Protein AF-F2UIR0-F1 (afdb_monomer)

Nearest PDB structures (foldseek):
  8fit-assembly2_C  TM=3.525E-01  e=4.752E-02  synthetic construct
  8e2f-assembly1_A  TM=3.591E-01  e=2.790E-01  Homo sapiens
  5cwq-assembly1_A  TM=3.006E-01  e=3.544E-01  synthetic construct
  7p3y-assembly1_A  TM=3.194E-01  e=2.908E+00  Saccharomyces cerevisiae

InterPro domains:
  IPR024079 Metallopeptidase, catalytic domain superfamily [G3DSA:3.40.390.10] (365-453)

Structure (mmCIF, N/CA/C/O backbone):
data_AF-F2UIR0-F1
#
_entry.id   AF-F2UIR0-F1
#
loop_
_atom_site.group_PDB
_atom_site.id
_atom_site.type_symbol
_atom_site.label_atom_id
_atom_site.label_alt_id
_atom_site.label_comp_id
_atom_site.label_asym_id
_atom_site.label_entity_id
_a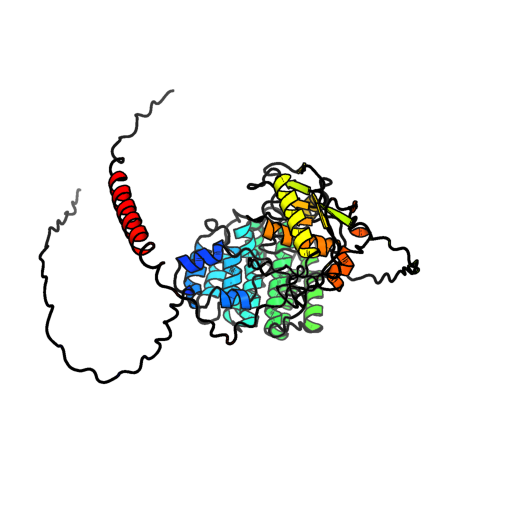tom_site.label_seq_id
_atom_site.pdbx_PDB_ins_code
_atom_site.Cartn_x
_atom_site.Cartn_y
_atom_site.Cartn_z
_atom_site.occupancy
_atom_site.B_iso_or_equiv
_atom_site.auth_seq_id
_atom_site.auth_comp_id
_atom_site.auth_asym_id
_atom_site.auth_atom_id
_atom_site.pdbx_PDB_model_num
ATOM 1 N N . MET A 1 1 ? 1.025 -60.217 -31.462 1.00 40.41 1 MET A N 1
ATOM 2 C CA . MET A 1 1 ? 2.441 -60.102 -31.056 1.00 40.41 1 MET A CA 1
ATOM 3 C C . MET A 1 1 ? 2.462 -59.497 -29.666 1.00 40.41 1 MET A C 1
ATOM 5 O O . MET A 1 1 ? 2.240 -58.307 -29.518 1.00 40.41 1 MET A O 1
ATOM 9 N N . GLN A 1 2 ? 2.565 -60.365 -28.662 1.00 40.00 2 GLN A N 1
ATOM 10 C CA . GLN A 1 2 ? 2.654 -60.032 -27.242 1.00 40.00 2 GLN A CA 1
ATOM 11 C C . GLN A 1 2 ? 4.124 -60.125 -26.837 1.00 40.00 2 GLN A C 1
ATOM 13 O O . GLN A 1 2 ? 4.772 -61.123 -27.147 1.00 40.00 2 GLN A O 1
ATOM 18 N N . THR A 1 3 ? 4.634 -59.128 -26.123 1.00 42.75 3 THR A N 1
ATOM 19 C CA . THR A 1 3 ? 5.913 -59.221 -25.414 1.00 42.75 3 THR A CA 1
ATOM 20 C C . THR A 1 3 ? 5.687 -58.817 -23.965 1.00 42.75 3 THR A C 1
ATOM 22 O O . THR A 1 3 ? 5.374 -57.667 -23.670 1.00 42.75 3 THR A O 1
ATOM 25 N N . HIS A 1 4 ? 5.795 -59.813 -23.087 1.00 41.50 4 HIS A N 1
ATOM 26 C CA . HIS A 1 4 ? 5.768 -59.695 -21.635 1.00 41.50 4 HIS A CA 1
ATOM 27 C C . HIS A 1 4 ? 7.059 -59.044 -21.114 1.00 41.50 4 HIS A C 1
ATOM 29 O O . HIS A 1 4 ? 8.145 -59.374 -21.586 1.00 41.50 4 HIS A O 1
ATOM 35 N N . ALA A 1 5 ? 6.939 -58.194 -20.092 1.00 40.25 5 ALA A N 1
ATOM 36 C CA . ALA A 1 5 ? 8.043 -57.765 -19.234 1.00 40.25 5 ALA A CA 1
ATOM 37 C C . ALA A 1 5 ? 7.912 -58.447 -17.853 1.00 40.25 5 ALA A C 1
ATOM 39 O O . ALA A 1 5 ? 6.785 -58.580 -17.363 1.00 40.25 5 ALA A O 1
ATOM 40 N N . PRO A 1 6 ? 9.011 -58.911 -17.225 1.00 53.66 6 PRO A N 1
ATOM 41 C CA . PRO A 1 6 ? 8.950 -59.661 -15.978 1.00 53.66 6 PRO A CA 1
ATOM 42 C C . PRO A 1 6 ? 8.985 -58.765 -14.733 1.00 53.66 6 PRO A C 1
ATOM 44 O O . PRO A 1 6 ? 9.739 -57.799 -14.636 1.00 53.66 6 PRO A O 1
ATOM 47 N N . VAL A 1 7 ? 8.182 -59.175 -13.754 1.00 37.16 7 VAL A N 1
ATOM 48 C CA . VAL A 1 7 ? 8.148 -58.708 -12.366 1.00 37.16 7 VAL A CA 1
ATOM 49 C C . VAL A 1 7 ? 9.387 -59.234 -11.634 1.00 37.16 7 VAL A C 1
ATOM 51 O O . VAL A 1 7 ? 9.598 -60.445 -11.587 1.00 37.16 7 VAL A O 1
ATOM 54 N N . MET A 1 8 ? 10.190 -58.347 -11.038 1.00 38.66 8 MET A N 1
ATOM 55 C CA . MET A 1 8 ? 11.247 -58.730 -10.096 1.00 38.66 8 MET A CA 1
ATOM 56 C C . MET A 1 8 ? 10.805 -58.476 -8.655 1.00 38.66 8 MET A C 1
ATOM 58 O O . MET A 1 8 ? 10.621 -57.346 -8.211 1.00 38.66 8 MET A O 1
ATOM 62 N N . THR A 1 9 ? 10.666 -59.581 -7.934 1.00 36.34 9 THR A N 1
ATOM 63 C CA . THR A 1 9 ? 10.473 -59.705 -6.493 1.00 36.34 9 THR A CA 1
ATOM 64 C C . THR A 1 9 ? 11.793 -59.418 -5.768 1.00 36.34 9 THR A C 1
ATOM 66 O O . THR A 1 9 ? 12.821 -60.000 -6.114 1.00 36.34 9 THR A O 1
ATOM 69 N N . ARG A 1 10 ? 11.785 -58.588 -4.719 1.00 37.78 10 ARG A N 1
ATOM 70 C CA . ARG A 1 10 ? 12.848 -58.586 -3.701 1.00 37.78 10 ARG A CA 1
ATOM 71 C C . ARG A 1 10 ? 12.237 -58.674 -2.312 1.00 37.78 10 ARG A C 1
ATOM 73 O O . ARG A 1 10 ? 11.520 -57.783 -1.872 1.00 37.78 10 ARG A O 1
ATOM 80 N N . ALA A 1 11 ? 12.540 -59.790 -1.661 1.00 32.75 11 ALA A N 1
ATOM 81 C CA . ALA A 1 11 ? 12.274 -60.063 -0.265 1.00 32.75 11 ALA A CA 1
ATOM 82 C C . ALA A 1 11 ? 13.503 -59.699 0.588 1.00 32.75 11 ALA A C 1
ATOM 84 O O . ALA A 1 11 ? 14.634 -59.938 0.172 1.00 32.75 11 ALA A O 1
ATOM 85 N N . LEU A 1 12 ? 13.207 -59.142 1.766 1.00 33.06 12 LEU A N 1
ATOM 86 C CA . LEU A 1 12 ? 13.813 -59.363 3.086 1.00 33.06 12 LEU A CA 1
ATOM 87 C C . LEU A 1 12 ? 15.349 -59.458 3.225 1.00 33.06 12 LEU A C 1
ATOM 89 O O . LEU A 1 12 ? 15.946 -60.432 2.791 1.00 33.06 12 LEU A O 1
ATOM 93 N N . PHE A 1 13 ? 15.933 -58.570 4.042 1.00 33.44 13 PHE A N 1
ATOM 94 C CA . PHE A 1 13 ? 16.889 -58.965 5.090 1.00 33.44 13 PHE A CA 1
ATOM 95 C C . PHE A 1 13 ? 16.785 -58.011 6.290 1.00 33.44 13 PHE A C 1
ATOM 97 O O . PHE A 1 13 ? 16.965 -56.803 6.168 1.00 33.44 13 PHE A O 1
ATOM 104 N N . LEU A 1 14 ? 16.476 -58.597 7.446 1.00 31.83 14 LEU A N 1
ATOM 105 C CA . LEU A 1 14 ? 16.396 -57.999 8.773 1.00 31.83 14 LEU A CA 1
ATOM 106 C C . LEU A 1 14 ? 17.384 -58.774 9.656 1.00 31.83 14 LEU A C 1
ATOM 108 O O . LEU A 1 14 ? 17.166 -59.965 9.855 1.00 31.83 14 LEU A O 1
ATOM 112 N N . THR A 1 15 ? 18.426 -58.129 10.198 1.00 31.75 15 THR A N 1
ATOM 113 C CA . THR A 1 15 ? 19.146 -58.638 11.388 1.00 31.75 15 THR A CA 1
ATOM 114 C C . THR A 1 15 ? 19.955 -57.545 12.104 1.00 31.75 15 THR A C 1
ATOM 116 O O . THR A 1 15 ? 20.990 -57.102 11.624 1.00 31.75 15 THR A O 1
ATOM 119 N N . VAL A 1 16 ? 19.403 -57.109 13.241 1.00 33.59 16 VAL A N 1
ATOM 120 C CA . VAL A 1 16 ? 19.977 -56.851 14.583 1.00 33.59 16 VAL A CA 1
ATOM 121 C C . VAL A 1 16 ? 21.509 -56.768 14.755 1.00 33.59 16 VAL A C 1
ATOM 123 O O . VAL A 1 16 ? 22.204 -57.746 14.503 1.00 33.59 16 VAL A O 1
ATOM 126 N N . ALA A 1 17 ? 21.983 -55.698 15.417 1.00 29.31 17 ALA A N 1
ATOM 127 C CA . ALA A 1 17 ? 23.006 -55.787 16.474 1.00 29.31 17 ALA A CA 1
ATOM 128 C C . ALA A 1 17 ? 22.950 -54.581 17.440 1.00 29.31 17 ALA A C 1
ATOM 130 O O . ALA A 1 17 ? 23.140 -53.431 17.053 1.00 29.31 17 ALA A O 1
ATOM 131 N N . VAL A 1 18 ? 22.687 -54.894 18.710 1.00 30.48 18 VAL A N 1
ATOM 132 C CA . VAL A 1 18 ? 22.751 -54.045 19.910 1.00 30.48 18 VAL A CA 1
ATOM 133 C C . VAL A 1 18 ? 24.119 -54.249 20.581 1.00 30.48 18 VAL A C 1
ATOM 135 O O . VAL A 1 18 ? 24.658 -55.350 20.513 1.00 30.48 18 VAL A O 1
ATOM 138 N N . ALA A 1 19 ? 24.581 -53.220 21.307 1.00 29.72 19 ALA A N 1
ATOM 139 C CA . ALA A 1 19 ? 25.642 -53.197 22.331 1.00 29.72 19 ALA A CA 1
ATOM 140 C C . ALA A 1 19 ? 27.065 -52.809 21.890 1.00 29.72 19 ALA A C 1
ATOM 142 O O . ALA A 1 19 ? 27.788 -53.632 21.351 1.00 29.72 19 ALA A O 1
ATOM 143 N N . VAL A 1 20 ? 27.501 -51.604 22.295 1.00 28.98 20 VAL A N 1
ATOM 144 C CA . VAL A 1 20 ? 28.678 -51.405 23.170 1.00 28.98 20 VAL A CA 1
ATOM 145 C C . VAL A 1 20 ? 28.429 -50.158 24.032 1.00 28.98 20 VAL A C 1
ATOM 147 O O . VAL A 1 20 ? 28.465 -49.031 23.546 1.00 28.98 20 VAL A O 1
ATOM 150 N N . LEU A 1 21 ? 28.185 -50.373 25.326 1.00 28.70 21 LEU A N 1
ATOM 151 C CA . LEU A 1 21 ? 28.316 -49.374 26.386 1.00 28.70 21 LEU A CA 1
ATOM 152 C C . LEU A 1 21 ? 29.406 -49.883 27.342 1.00 28.70 21 LEU A C 1
ATOM 154 O O . LEU A 1 21 ? 29.452 -51.079 27.617 1.00 28.70 21 LEU A O 1
ATOM 158 N N . ALA A 1 22 ? 30.205 -48.953 27.872 1.00 30.27 22 ALA A N 1
ATOM 159 C CA . ALA A 1 22 ? 31.263 -49.105 28.882 1.00 30.27 22 ALA A CA 1
ATOM 160 C C . ALA A 1 22 ? 32.680 -49.445 28.376 1.00 30.27 22 ALA A C 1
ATOM 162 O O . ALA A 1 22 ? 33.045 -50.605 28.234 1.00 30.27 22 ALA A O 1
ATOM 163 N N . ALA A 1 23 ? 33.514 -48.407 28.226 1.00 31.09 23 ALA A N 1
ATOM 164 C CA . ALA A 1 23 ? 34.767 -48.256 28.984 1.00 31.09 23 ALA A CA 1
ATOM 165 C C . ALA A 1 23 ? 35.565 -47.027 28.503 1.00 31.09 23 ALA A C 1
ATOM 167 O O . ALA A 1 23 ? 36.277 -47.114 27.513 1.00 31.09 23 ALA A O 1
ATOM 168 N N . SER A 1 24 ? 35.492 -45.912 29.240 1.00 33.72 24 SER A N 1
ATOM 169 C CA . SER A 1 24 ? 36.667 -45.081 29.571 1.00 33.72 24 SER A CA 1
ATOM 170 C C . SER A 1 24 ? 36.253 -43.887 30.441 1.00 33.72 24 SER A C 1
ATOM 172 O O . SER A 1 24 ? 36.043 -42.774 29.961 1.00 33.72 24 SER A O 1
ATOM 174 N N . LEU A 1 25 ? 36.157 -44.132 31.749 1.00 38.75 25 LEU A N 1
ATOM 175 C CA . LEU A 1 25 ? 36.380 -43.105 32.764 1.00 38.75 25 LEU A CA 1
ATOM 176 C C . LEU A 1 25 ? 37.877 -42.769 32.753 1.00 38.75 25 LEU A C 1
ATOM 178 O O . LEU A 1 25 ? 38.702 -43.585 33.155 1.00 38.75 25 LEU A O 1
ATOM 182 N N . GLY A 1 26 ? 38.216 -41.574 32.277 1.00 35.09 26 GLY A N 1
ATOM 183 C CA . GLY A 1 26 ? 39.572 -41.037 32.286 1.00 35.09 26 GLY A CA 1
ATOM 184 C C . GLY A 1 26 ? 39.539 -39.521 32.447 1.00 35.09 26 GLY A C 1
ATOM 185 O O . GLY A 1 26 ? 39.192 -38.809 31.513 1.00 35.09 26 GLY A O 1
ATOM 186 N N . LEU A 1 27 ? 39.850 -39.066 33.665 1.00 44.53 27 LEU A N 1
ATOM 187 C CA . LEU A 1 27 ? 40.251 -37.714 34.080 1.00 44.53 27 LEU A CA 1
ATOM 188 C C . LEU A 1 27 ? 40.188 -36.598 33.011 1.00 44.53 27 LEU A C 1
ATOM 190 O O . LEU A 1 27 ? 41.108 -36.454 32.207 1.00 44.53 27 LEU A O 1
ATOM 194 N N . ARG A 1 28 ? 39.198 -35.698 33.109 1.00 36.06 28 ARG A N 1
ATOM 195 C CA . ARG A 1 28 ? 39.294 -34.345 32.531 1.00 36.06 28 ARG A CA 1
ATOM 196 C C . ARG A 1 28 ? 39.561 -33.315 33.627 1.00 36.06 28 ARG A C 1
ATOM 198 O O . ARG A 1 28 ? 38.705 -33.030 34.458 1.00 36.06 28 ARG A O 1
ATOM 205 N N . LYS A 1 29 ? 40.781 -32.769 33.604 1.00 41.44 29 LYS A N 1
ATOM 206 C CA . LYS A 1 29 ? 41.140 -31.482 34.216 1.00 41.44 29 LYS A CA 1
ATOM 207 C C . LYS A 1 29 ? 40.338 -30.362 33.544 1.00 41.44 29 LYS A C 1
ATOM 209 O O . LYS A 1 29 ? 40.006 -30.472 32.368 1.00 41.44 29 LYS A O 1
ATOM 214 N N . GLY A 1 30 ? 40.052 -29.319 34.322 1.00 48.28 30 GLY A N 1
ATOM 215 C CA . GLY A 1 30 ? 39.100 -28.249 34.029 1.00 48.28 30 GLY A CA 1
ATOM 216 C C . GLY A 1 30 ? 39.130 -27.720 32.598 1.00 48.28 30 GLY A C 1
ATOM 217 O O . GLY A 1 30 ? 40.101 -27.110 32.160 1.00 48.28 30 GLY A O 1
ATOM 218 N N . THR A 1 31 ? 38.018 -27.920 31.904 1.00 39.47 31 THR A N 1
ATOM 219 C CA . THR A 1 31 ? 37.625 -27.146 30.732 1.00 39.47 31 THR A CA 1
ATOM 220 C C . THR A 1 31 ? 36.737 -26.018 31.226 1.00 39.47 31 THR A C 1
ATOM 222 O O . THR A 1 31 ? 35.683 -26.281 31.807 1.00 39.47 31 THR A O 1
ATOM 225 N N . GLY A 1 32 ? 37.180 -24.776 31.023 1.00 38.25 32 GLY A N 1
ATOM 226 C CA . GLY A 1 32 ? 36.314 -23.615 31.159 1.00 38.25 32 GLY A CA 1
ATOM 227 C C . GLY A 1 32 ? 35.038 -23.846 30.357 1.00 38.25 32 GLY A C 1
ATOM 228 O O . GLY A 1 32 ? 35.085 -24.371 29.243 1.00 38.25 32 GLY A O 1
ATOM 229 N N . VAL A 1 33 ? 33.904 -23.505 30.958 1.00 39.00 33 VAL A N 1
ATOM 230 C CA . VAL A 1 33 ? 32.625 -23.434 30.261 1.00 39.00 33 VAL A CA 1
ATOM 231 C C . VAL A 1 33 ? 32.768 -22.302 29.250 1.00 39.00 33 VAL A C 1
ATOM 233 O O . VAL A 1 33 ? 32.559 -21.136 29.568 1.00 39.00 33 VAL A O 1
ATOM 236 N N . ALA A 1 34 ? 33.207 -22.637 28.039 1.00 45.00 34 ALA A N 1
ATOM 237 C CA . ALA A 1 34 ? 32.894 -21.819 26.890 1.00 45.00 34 ALA A CA 1
ATOM 238 C C . ALA A 1 34 ? 31.368 -21.829 26.817 1.00 45.00 34 ALA A C 1
ATOM 240 O O . ALA A 1 34 ? 30.766 -22.885 26.610 1.00 45.00 34 ALA A O 1
ATOM 241 N N . LEU A 1 35 ? 30.753 -20.676 27.074 1.00 41.19 35 LEU A N 1
ATOM 242 C CA . LEU A 1 35 ? 29.407 -20.397 26.605 1.00 41.19 35 LEU A CA 1
ATOM 243 C C . LEU A 1 35 ? 29.441 -20.694 25.107 1.00 41.19 35 LEU A C 1
ATOM 245 O O . LEU A 1 35 ? 30.010 -19.928 24.332 1.00 41.19 35 LEU A O 1
ATOM 249 N N . ALA A 1 36 ? 28.937 -21.864 24.719 1.00 46.53 36 ALA A N 1
ATOM 250 C CA . ALA A 1 36 ? 28.610 -22.123 23.338 1.00 46.53 36 ALA A CA 1
ATOM 251 C C . ALA A 1 36 ? 27.550 -21.077 23.012 1.00 46.53 36 ALA A C 1
ATOM 253 O O . ALA A 1 36 ? 26.406 -21.212 23.443 1.00 46.53 36 ALA A O 1
ATOM 254 N N . ALA A 1 37 ? 27.963 -19.990 22.354 1.00 49.47 37 ALA A N 1
ATOM 255 C CA . ALA A 1 37 ? 27.045 -19.156 21.606 1.00 49.47 37 ALA A CA 1
ATOM 256 C C . ALA A 1 37 ? 26.224 -20.150 20.792 1.00 49.47 37 ALA A C 1
ATOM 258 O O . ALA A 1 37 ? 26.795 -20.882 19.975 1.00 49.47 37 ALA A O 1
ATOM 259 N N . GLY A 1 38 ? 24.946 -20.307 21.152 1.00 47.38 38 GLY A N 1
ATOM 260 C CA . GLY A 1 38 ? 24.061 -21.200 20.429 1.00 47.38 38 GLY A CA 1
ATOM 261 C C . GLY A 1 38 ? 24.223 -20.831 18.968 1.00 47.38 38 GLY A C 1
ATOM 262 O O . GLY A 1 38 ? 24.147 -19.647 18.642 1.00 47.38 38 GLY A O 1
ATOM 263 N N . GLN A 1 39 ? 24.572 -21.803 18.122 1.00 53.59 39 GLN A N 1
ATOM 264 C CA . GLN A 1 39 ? 24.434 -21.594 16.692 1.00 53.59 39 GLN A CA 1
ATOM 265 C C . GLN A 1 39 ? 22.979 -21.197 16.511 1.00 53.59 39 GLN A C 1
ATOM 267 O O . GLN A 1 39 ? 22.087 -22.024 16.705 1.00 53.59 39 GLN A O 1
ATOM 272 N N . ASP A 1 40 ? 22.762 -19.912 16.262 1.00 67.06 40 ASP A N 1
ATOM 273 C CA . ASP A 1 40 ? 21.485 -19.401 15.824 1.00 67.06 40 ASP A CA 1
ATOM 274 C C . ASP A 1 40 ? 21.285 -20.089 14.481 1.00 67.06 40 ASP A C 1
ATOM 276 O O . ASP A 1 40 ? 21.897 -19.724 13.474 1.00 67.06 40 ASP A O 1
ATOM 280 N N . ASN A 1 41 ? 20.592 -21.229 14.517 1.00 82.81 41 ASN A N 1
ATOM 281 C CA . ASN A 1 41 ? 20.246 -21.962 13.319 1.00 82.81 41 ASN A CA 1
ATOM 282 C C . ASN A 1 41 ? 19.509 -20.953 12.462 1.00 82.81 41 ASN A C 1
ATOM 284 O O . ASN A 1 41 ? 18.484 -20.424 12.892 1.00 82.81 41 ASN A O 1
ATOM 288 N N . ASP A 1 42 ? 20.086 -20.645 11.308 1.00 91.94 42 ASP A N 1
ATOM 289 C CA . ASP A 1 42 ? 19.544 -19.666 10.393 1.00 91.94 42 ASP A CA 1
ATOM 290 C C . ASP A 1 42 ? 18.123 -20.084 10.005 1.00 91.94 42 ASP A C 1
ATOM 292 O O . ASP A 1 42 ? 17.924 -20.924 9.125 1.00 91.94 42 ASP A O 1
ATOM 296 N N . ARG A 1 43 ? 17.131 -19.518 10.699 1.00 93.81 43 ARG A N 1
ATOM 297 C CA . ARG A 1 43 ? 15.722 -19.881 10.540 1.00 93.81 43 ARG A CA 1
ATOM 298 C C . ARG A 1 43 ? 15.231 -19.593 9.130 1.00 93.81 43 ARG A C 1
ATOM 300 O O . ARG A 1 43 ? 14.327 -20.266 8.665 1.00 93.81 43 ARG A O 1
ATOM 307 N N . SER A 1 44 ? 15.868 -18.660 8.420 1.00 95.31 44 SER A N 1
ATOM 308 C CA . SER A 1 44 ? 15.517 -18.340 7.033 1.00 95.31 44 SER A CA 1
ATOM 309 C C . SER A 1 44 ? 15.812 -19.498 6.076 1.00 95.31 44 SER A C 1
ATOM 311 O O . SER A 1 44 ? 15.246 -19.536 4.992 1.00 95.31 44 SER A O 1
ATOM 313 N N . SER A 1 45 ? 16.646 -20.466 6.473 1.00 95.12 45 SER A N 1
ATOM 314 C CA . SER A 1 45 ? 16.887 -21.687 5.696 1.00 95.12 45 SER A CA 1
ATOM 315 C C . SER A 1 45 ? 15.782 -22.743 5.840 1.00 95.12 45 SER A C 1
ATOM 317 O O . SER A 1 45 ? 15.802 -23.733 5.105 1.00 95.12 45 SER A O 1
ATOM 319 N N . ASP A 1 46 ? 14.815 -22.542 6.742 1.00 96.06 46 ASP A N 1
ATOM 320 C CA . ASP A 1 46 ? 13.654 -23.413 6.935 1.00 96.06 46 ASP A CA 1
ATOM 321 C C . ASP A 1 46 ? 12.465 -22.931 6.075 1.00 96.06 46 ASP A C 1
ATOM 323 O O . ASP A 1 46 ? 11.969 -21.819 6.291 1.00 96.06 46 ASP A O 1
ATOM 327 N N . PRO A 1 47 ? 11.975 -23.738 5.112 1.00 96.50 47 PRO A N 1
ATOM 328 C CA . PRO A 1 47 ? 10.850 -23.353 4.261 1.00 96.50 47 PRO A CA 1
ATOM 329 C C . PRO A 1 47 ? 9.560 -23.087 5.048 1.00 96.50 47 PRO A C 1
ATOM 331 O O . PRO A 1 47 ? 8.789 -22.209 4.658 1.00 96.50 47 PRO A O 1
ATOM 334 N N . GLU A 1 48 ? 9.316 -23.797 6.159 1.00 95.75 48 GLU A N 1
ATOM 335 C CA . GLU A 1 48 ? 8.108 -23.587 6.968 1.00 95.75 48 GLU A CA 1
ATOM 336 C C . GLU A 1 48 ? 8.141 -22.218 7.653 1.00 95.75 48 GLU A C 1
ATOM 338 O O . GLU A 1 48 ? 7.128 -21.519 7.691 1.00 95.75 48 GLU A O 1
ATOM 343 N N . TYR A 1 49 ? 9.318 -21.794 8.123 1.00 95.56 49 TYR A N 1
ATOM 344 C CA . TYR A 1 49 ? 9.510 -20.468 8.706 1.00 95.56 49 TYR A CA 1
ATOM 345 C C . TYR A 1 49 ? 9.325 -19.354 7.670 1.00 95.56 49 TYR A C 1
ATOM 347 O O . TYR A 1 49 ? 8.613 -18.390 7.941 1.00 95.56 49 TYR A O 1
ATOM 355 N N . VAL A 1 50 ? 9.910 -19.480 6.472 1.00 95.94 50 VAL A N 1
ATOM 356 C CA . VAL A 1 50 ? 9.739 -18.471 5.408 1.00 95.94 50 VAL A CA 1
ATOM 357 C C . VAL A 1 50 ? 8.268 -18.342 5.010 1.00 95.94 50 VAL A C 1
ATOM 359 O O . VAL A 1 50 ? 7.759 -17.226 4.902 1.00 95.94 50 VAL A O 1
ATOM 362 N N . LEU A 1 51 ? 7.564 -19.466 4.847 1.00 94.38 51 LEU A N 1
ATOM 363 C CA . LEU A 1 51 ? 6.138 -19.471 4.528 1.00 94.38 51 LEU A CA 1
ATOM 364 C C . LEU A 1 51 ? 5.295 -18.836 5.645 1.00 94.38 51 LEU A C 1
ATOM 366 O O . LEU A 1 51 ? 4.384 -18.058 5.360 1.00 94.38 51 LEU A O 1
ATOM 370 N N . ASP A 1 52 ? 5.603 -19.128 6.911 1.00 89.44 52 ASP A N 1
ATOM 371 C CA . ASP A 1 52 ? 4.944 -18.512 8.067 1.00 89.44 52 ASP A CA 1
ATOM 372 C C . ASP A 1 52 ? 5.163 -16.993 8.105 1.00 89.44 52 ASP A C 1
ATOM 374 O O . ASP A 1 52 ? 4.203 -16.238 8.267 1.00 89.44 52 ASP A O 1
ATOM 378 N N . VAL A 1 53 ? 6.393 -16.529 7.857 1.00 88.62 53 VAL A N 1
ATOM 379 C CA . VAL A 1 53 ? 6.694 -15.096 7.730 1.00 88.62 53 VAL A CA 1
ATOM 380 C C . VAL A 1 53 ? 5.859 -14.478 6.611 1.00 88.62 53 VAL A C 1
ATOM 382 O O . VAL A 1 53 ? 5.222 -13.454 6.848 1.00 88.62 53 VAL A O 1
ATOM 385 N N . MET A 1 54 ? 5.798 -15.086 5.422 1.00 91.00 54 MET A N 1
ATOM 386 C CA . MET A 1 54 ? 5.017 -14.544 4.300 1.00 91.00 54 MET A CA 1
ATOM 387 C C . MET A 1 54 ? 3.508 -14.499 4.573 1.00 91.00 54 MET A C 1
ATOM 389 O O . MET A 1 54 ? 2.853 -13.562 4.124 1.00 91.00 54 MET A O 1
ATOM 393 N N . ASN A 1 55 ? 2.966 -15.459 5.331 1.00 84.38 55 ASN A N 1
ATOM 394 C CA . ASN A 1 55 ? 1.552 -15.486 5.723 1.00 84.38 55 ASN A CA 1
ATOM 395 C C . ASN A 1 55 ? 1.196 -14.465 6.813 1.00 84.38 55 ASN A C 1
ATOM 397 O O . ASN A 1 55 ? 0.059 -14.009 6.887 1.00 84.38 55 ASN A O 1
ATOM 401 N N . ARG A 1 56 ? 2.141 -14.130 7.698 1.00 77.75 56 ARG A N 1
ATOM 402 C CA . ARG A 1 56 ? 1.900 -13.198 8.818 1.00 77.75 56 ARG A CA 1
ATOM 403 C C . ARG A 1 56 ? 2.227 -11.752 8.487 1.00 77.75 56 ARG A C 1
ATOM 405 O O . ARG A 1 56 ? 1.740 -10.837 9.146 1.00 77.75 56 ARG A O 1
ATOM 412 N N . THR A 1 57 ? 3.082 -11.558 7.497 1.00 72.88 57 THR A N 1
ATOM 413 C CA . THR A 1 57 ? 3.528 -10.248 7.044 1.00 72.88 57 THR A CA 1
ATOM 414 C C . THR A 1 57 ? 2.395 -9.607 6.246 1.00 72.88 57 THR A C 1
ATOM 416 O O . THR A 1 57 ? 2.191 -9.936 5.090 1.00 72.88 57 THR A O 1
ATOM 419 N N . TYR A 1 58 ? 1.630 -8.704 6.853 1.00 61.47 58 TYR A N 1
ATOM 420 C CA . TYR A 1 58 ? 0.587 -7.931 6.169 1.00 61.47 58 TYR A CA 1
ATOM 421 C C . TYR A 1 58 ? 0.868 -6.459 6.470 1.00 61.47 58 TYR A C 1
ATOM 423 O O . TYR A 1 58 ? 0.474 -5.964 7.525 1.00 61.47 58 TYR A O 1
ATOM 431 N N . PHE A 1 59 ? 1.660 -5.796 5.619 1.00 53.44 59 PHE A N 1
ATOM 432 C CA . PHE A 1 59 ? 2.223 -4.482 5.950 1.00 53.44 59 PHE A CA 1
ATOM 433 C C . PHE A 1 59 ? 2.072 -3.458 4.837 1.00 53.44 59 PHE A C 1
ATOM 435 O O . PHE A 1 59 ? 2.554 -3.673 3.725 1.00 53.44 59 PHE A O 1
ATOM 442 N N . TYR A 1 60 ? 1.532 -2.298 5.207 1.00 42.03 60 TYR A N 1
ATOM 443 C CA . TYR A 1 60 ? 1.724 -1.052 4.480 1.00 42.03 60 TYR A CA 1
ATOM 444 C C . TYR A 1 60 ? 3.224 -0.717 4.496 1.00 42.03 60 TYR A C 1
ATOM 446 O O . TYR A 1 60 ? 3.772 -0.339 5.531 1.00 42.03 60 TYR A O 1
ATOM 454 N N . GLY A 1 61 ? 3.905 -0.951 3.373 1.00 58.50 61 GLY A N 1
ATOM 455 C CA . GLY A 1 61 ? 5.349 -0.749 3.250 1.00 58.50 61 GLY A CA 1
ATOM 456 C C . GLY A 1 61 ? 6.174 -1.839 3.944 1.00 58.50 61 GLY A C 1
ATOM 457 O O . GLY A 1 61 ? 6.498 -1.761 5.127 1.00 58.50 61 GLY A O 1
ATOM 458 N N . VAL A 1 62 ? 6.593 -2.857 3.188 1.00 69.06 62 VAL A N 1
ATOM 459 C CA . VAL A 1 62 ? 7.707 -3.719 3.609 1.00 69.06 62 VAL A CA 1
ATOM 460 C C . VAL A 1 62 ? 8.966 -2.852 3.603 1.00 69.06 62 VAL A C 1
ATOM 462 O O . VAL A 1 62 ? 9.320 -2.317 2.560 1.00 69.06 62 VAL A O 1
ATOM 465 N N . THR A 1 63 ? 9.641 -2.706 4.744 1.00 75.38 63 THR A N 1
ATOM 466 C CA . THR A 1 63 ? 10.869 -1.900 4.852 1.00 75.38 63 THR A CA 1
ATOM 467 C C . THR A 1 63 ? 12.115 -2.776 4.945 1.00 75.38 63 THR A C 1
ATOM 469 O O . THR A 1 63 ? 12.062 -3.933 5.369 1.00 75.38 63 THR A O 1
ATOM 472 N N . ARG A 1 64 ? 13.281 -2.212 4.610 1.00 81.69 64 ARG A N 1
ATOM 473 C CA . ARG A 1 64 ? 14.563 -2.927 4.708 1.00 81.69 64 ARG A CA 1
ATOM 474 C C . ARG A 1 64 ? 14.852 -3.463 6.121 1.00 81.69 64 ARG A C 1
ATOM 476 O O . ARG A 1 64 ? 15.140 -4.656 6.217 1.00 81.69 64 ARG A O 1
ATOM 483 N N . PRO A 1 65 ? 14.744 -2.670 7.211 1.00 75.56 65 PRO A N 1
ATOM 484 C CA . PRO A 1 65 ? 15.027 -3.176 8.557 1.00 75.56 65 PRO A CA 1
ATOM 485 C C . PRO A 1 65 ? 14.067 -4.285 8.990 1.00 75.56 65 PRO A C 1
ATOM 487 O O . PRO A 1 65 ? 14.424 -5.145 9.792 1.00 75.56 65 PRO A O 1
ATOM 490 N N . MET A 1 66 ? 12.835 -4.269 8.479 1.00 76.00 66 MET A N 1
ATOM 491 C CA . MET A 1 66 ? 11.869 -5.329 8.736 1.00 76.00 66 MET A CA 1
ATOM 492 C C . MET A 1 66 ? 12.273 -6.618 8.023 1.00 76.00 66 MET A C 1
ATOM 494 O O . MET A 1 66 ? 12.344 -7.665 8.665 1.00 76.00 66 MET A O 1
ATOM 498 N N . VAL A 1 67 ? 12.591 -6.541 6.727 1.00 87.06 67 VAL A N 1
ATOM 499 C CA . VAL A 1 67 ? 13.051 -7.705 5.962 1.00 87.06 67 VAL A CA 1
ATOM 500 C C . VAL A 1 67 ? 14.293 -8.304 6.604 1.00 87.06 67 VAL A C 1
ATOM 502 O O . VAL A 1 67 ? 14.283 -9.495 6.875 1.00 87.06 67 VAL A O 1
ATOM 505 N N . GLU A 1 68 ? 15.302 -7.492 6.934 1.00 85.94 68 GLU A N 1
ATOM 506 C CA . GLU A 1 68 ? 16.560 -7.951 7.548 1.00 85.94 68 GLU A CA 1
ATOM 507 C C . GLU A 1 68 ? 16.372 -8.574 8.946 1.00 85.94 68 GLU A C 1
ATOM 509 O O . GLU A 1 68 ? 17.207 -9.365 9.384 1.00 85.94 68 GLU A O 1
ATOM 514 N N . ARG A 1 69 ? 15.273 -8.253 9.644 1.00 85.69 69 ARG A N 1
ATOM 515 C CA . ARG A 1 69 ? 14.904 -8.862 10.934 1.00 85.69 69 ARG A CA 1
ATOM 516 C C . ARG A 1 69 ? 14.190 -10.197 10.764 1.00 85.69 69 ARG A C 1
ATOM 518 O O . ARG A 1 69 ? 14.384 -11.104 11.568 1.00 85.69 69 ARG A O 1
ATOM 525 N N . LEU A 1 70 ? 13.315 -10.286 9.767 1.00 88.69 70 LEU A N 1
ATOM 526 C CA . LEU A 1 70 ? 12.457 -11.448 9.558 1.00 88.69 70 LEU A CA 1
ATOM 527 C C . LEU A 1 70 ? 13.178 -12.546 8.782 1.00 88.69 70 LEU A C 1
ATOM 529 O O . LEU A 1 70 ? 13.069 -13.715 9.149 1.00 88.69 70 LEU A O 1
ATOM 533 N N . LEU A 1 71 ? 13.900 -12.165 7.728 1.00 94.88 71 LEU A N 1
ATOM 534 C CA . LEU A 1 71 ? 14.545 -13.059 6.778 1.00 94.88 71 LEU A CA 1
ATOM 535 C C . LEU A 1 71 ? 15.951 -12.576 6.411 1.00 94.88 71 LEU A C 1
ATOM 537 O O . LEU A 1 71 ? 16.285 -11.395 6.448 1.00 94.88 71 LEU A O 1
ATOM 541 N N . ASN A 1 72 ? 16.788 -13.510 5.977 1.00 95.06 72 ASN A N 1
ATOM 542 C CA . ASN A 1 72 ? 18.053 -13.203 5.322 1.00 95.06 72 ASN A CA 1
ATOM 543 C C . ASN A 1 72 ? 18.150 -13.925 3.966 1.00 95.06 72 ASN A C 1
ATOM 545 O O . ASN A 1 72 ? 17.206 -14.565 3.499 1.00 95.06 72 ASN A O 1
ATOM 549 N N . ARG A 1 73 ? 19.306 -13.808 3.304 1.00 95.94 73 ARG A N 1
ATOM 550 C CA . ARG A 1 73 ? 19.509 -14.326 1.943 1.00 95.94 73 ARG A CA 1
ATOM 551 C C . ARG A 1 73 ? 19.374 -15.848 1.815 1.00 95.94 73 ARG A C 1
ATOM 553 O O . ARG A 1 73 ? 19.143 -16.313 0.703 1.00 95.94 73 ARG A O 1
ATOM 560 N N . SER A 1 74 ? 19.488 -16.626 2.895 1.00 96.69 74 SER A N 1
ATOM 561 C CA . SER A 1 74 ? 19.265 -18.078 2.833 1.00 96.69 74 SER A CA 1
ATOM 562 C C . SER A 1 74 ? 17.800 -18.453 2.587 1.00 96.69 74 SER A C 1
ATOM 564 O O . SER A 1 74 ? 17.544 -19.563 2.131 1.00 96.69 74 SER A O 1
ATOM 566 N N . GLY A 1 75 ? 16.860 -17.520 2.798 1.00 96.88 75 GLY A N 1
ATOM 567 C CA . GLY A 1 75 ? 15.441 -17.697 2.483 1.00 96.88 75 GLY A CA 1
ATOM 568 C C . GLY A 1 75 ? 15.071 -17.462 1.018 1.00 96.88 75 GLY A C 1
ATOM 569 O O . GLY A 1 75 ? 13.943 -17.754 0.637 1.00 96.88 75 GLY A O 1
ATOM 570 N N . ILE A 1 76 ? 15.987 -16.967 0.173 1.00 98.06 76 ILE A N 1
ATOM 571 C CA . ILE A 1 76 ? 15.700 -16.671 -1.245 1.00 98.06 76 ILE A CA 1
ATOM 572 C C . ILE A 1 76 ? 15.188 -17.898 -2.021 1.00 98.06 76 ILE A C 1
ATOM 574 O O . ILE A 1 76 ? 14.192 -17.736 -2.721 1.00 98.06 76 ILE A O 1
ATOM 578 N N . PRO A 1 77 ? 15.781 -19.108 -1.912 1.00 98.31 77 PRO A N 1
ATOM 579 C CA . PRO A 1 77 ? 15.247 -20.288 -2.597 1.00 98.31 77 PRO A CA 1
ATOM 580 C C . PRO A 1 77 ? 13.785 -20.568 -2.228 1.00 98.31 77 PRO A C 1
ATOM 582 O O . PRO A 1 77 ? 12.969 -20.808 -3.107 1.00 98.31 77 PRO A O 1
ATOM 585 N N . HIS A 1 78 ? 13.436 -20.423 -0.948 1.00 98.06 78 HIS A N 1
ATOM 586 C CA . HIS A 1 78 ? 12.074 -20.649 -0.459 1.00 98.06 78 HIS A CA 1
ATOM 587 C C . HIS A 1 78 ? 11.107 -19.544 -0.895 1.00 98.06 78 HIS A C 1
ATOM 589 O O . HIS A 1 78 ? 9.951 -19.819 -1.190 1.00 98.06 78 HIS A O 1
ATOM 595 N N . LEU A 1 79 ? 11.568 -18.291 -0.988 1.00 97.62 79 LEU A N 1
ATOM 596 C CA . LEU A 1 79 ? 10.781 -17.208 -1.589 1.00 97.62 79 LEU A CA 1
ATOM 597 C C . LEU A 1 79 ? 10.505 -17.480 -3.075 1.00 97.62 79 LEU A C 1
ATOM 599 O O . LEU A 1 79 ? 9.401 -17.218 -3.536 1.00 97.62 79 LEU A O 1
ATOM 603 N N . ILE A 1 80 ? 11.466 -18.031 -3.821 1.00 97.94 80 ILE A N 1
ATOM 604 C CA . ILE A 1 80 ? 11.251 -18.434 -5.219 1.00 97.94 80 ILE A CA 1
ATOM 605 C C . ILE A 1 80 ? 10.216 -19.565 -5.292 1.00 97.94 80 ILE A C 1
ATOM 607 O O . ILE A 1 80 ? 9.259 -19.444 -6.053 1.00 97.94 80 ILE A O 1
ATOM 611 N N . ASP A 1 81 ? 10.328 -20.586 -4.436 1.00 97.12 81 ASP A N 1
ATOM 612 C CA . ASP A 1 81 ? 9.341 -21.672 -4.365 1.00 97.12 81 ASP A CA 1
ATOM 613 C C . ASP A 1 81 ? 7.922 -21.143 -4.069 1.00 97.12 81 ASP A C 1
ATOM 615 O O . ASP A 1 81 ? 6.951 -21.620 -4.653 1.00 97.12 81 ASP A O 1
ATOM 619 N N . ILE A 1 82 ? 7.786 -20.134 -3.193 1.00 95.88 82 ILE A N 1
ATOM 620 C CA . ILE A 1 82 ? 6.505 -19.467 -2.890 1.00 95.88 82 ILE A CA 1
ATOM 621 C C . ILE A 1 82 ? 5.987 -18.658 -4.089 1.00 95.88 82 ILE A C 1
ATOM 623 O O . ILE A 1 82 ? 4.786 -18.666 -4.367 1.00 95.88 82 ILE A O 1
ATOM 627 N N . LEU A 1 83 ? 6.868 -17.973 -4.822 1.00 95.75 83 LEU A N 1
ATOM 628 C CA . LEU A 1 83 ? 6.495 -17.226 -6.026 1.00 95.75 83 LEU A CA 1
ATOM 629 C C . LEU A 1 83 ? 5.945 -18.167 -7.115 1.00 95.75 83 LEU A C 1
ATOM 631 O O . LEU A 1 83 ? 4.933 -17.857 -7.751 1.00 95.75 83 LEU A O 1
ATOM 635 N N . ASP A 1 84 ? 6.549 -19.348 -7.254 1.00 95.50 84 ASP A N 1
ATOM 636 C CA . ASP A 1 84 ? 6.146 -20.396 -8.200 1.00 95.50 84 ASP A CA 1
ATOM 637 C C . ASP A 1 84 ? 4.811 -21.073 -7.839 1.00 95.50 84 ASP A C 1
ATOM 639 O O . ASP A 1 84 ? 4.202 -21.733 -8.686 1.00 95.50 84 ASP A O 1
ATOM 643 N N . MET A 1 85 ? 4.287 -20.872 -6.620 1.00 94.00 85 MET A N 1
ATOM 644 C CA . MET A 1 85 ? 2.950 -21.359 -6.239 1.00 94.00 85 MET A CA 1
ATOM 645 C C . MET A 1 85 ? 1.816 -20.668 -7.015 1.00 94.00 85 MET A C 1
ATOM 647 O O . MET A 1 85 ? 0.687 -21.170 -7.023 1.00 94.00 85 MET A O 1
ATOM 651 N N . GLY A 1 86 ? 2.086 -19.532 -7.669 1.00 89.00 86 GLY A N 1
ATOM 652 C CA . GLY A 1 86 ? 1.081 -18.770 -8.416 1.00 89.00 86 GLY A CA 1
ATOM 653 C C . GLY A 1 86 ? -0.124 -18.376 -7.548 1.00 89.00 86 GLY A C 1
ATOM 654 O O . GLY A 1 86 ? -0.010 -18.099 -6.353 1.00 89.00 86 GLY A O 1
ATOM 655 N N . ASP A 1 87 ? -1.319 -18.454 -8.131 1.00 84.38 87 ASP A N 1
ATOM 656 C CA . ASP A 1 87 ? -2.583 -18.180 -7.432 1.00 84.38 87 ASP A CA 1
ATOM 657 C C . ASP A 1 87 ? -2.850 -19.093 -6.212 1.00 84.38 87 ASP A C 1
ATOM 659 O O . ASP A 1 87 ? -3.793 -18.854 -5.459 1.00 84.38 87 ASP A O 1
ATOM 663 N N . GLY A 1 88 ? -2.039 -20.136 -5.989 1.00 88.19 88 GLY A N 1
ATOM 664 C CA . GLY A 1 88 ? -2.108 -20.983 -4.798 1.00 88.19 88 GLY A CA 1
ATOM 665 C C . GLY A 1 88 ? -1.648 -20.296 -3.508 1.00 88.19 88 GLY A C 1
ATOM 666 O O . GLY A 1 88 ? -1.925 -20.816 -2.426 1.00 88.19 88 GLY A O 1
ATOM 667 N N . PHE A 1 89 ? -0.977 -19.142 -3.597 1.00 89.81 89 PHE A N 1
ATOM 668 C CA . PHE A 1 89 ? -0.495 -18.396 -2.439 1.00 89.81 89 PHE A CA 1
ATOM 669 C C . PHE A 1 89 ? -1.087 -16.982 -2.385 1.00 89.81 89 PHE A C 1
ATOM 671 O O . PHE A 1 89 ? -0.855 -16.156 -3.262 1.00 89.81 89 PHE A O 1
ATOM 678 N N . ALA A 1 90 ? -1.838 -16.679 -1.323 1.00 81.69 90 ALA A N 1
ATOM 679 C CA . ALA A 1 90 ? -2.603 -15.434 -1.201 1.00 81.69 90 ALA A CA 1
ATOM 680 C C . ALA A 1 90 ? -1.748 -14.164 -1.021 1.00 81.69 90 ALA A C 1
ATOM 682 O O . ALA A 1 90 ? -2.290 -13.063 -1.098 1.00 81.69 90 ALA A O 1
ATOM 683 N N . HIS A 1 91 ? -0.439 -14.306 -0.795 1.00 84.81 91 HIS A N 1
ATOM 684 C CA . HIS A 1 91 ? 0.475 -13.199 -0.501 1.00 84.81 91 HIS A CA 1
ATOM 685 C C . HIS A 1 91 ? 1.679 -13.159 -1.455 1.00 84.81 91 HIS A C 1
ATOM 687 O O . HIS A 1 91 ? 2.804 -12.868 -1.047 1.00 84.81 91 HIS A O 1
ATOM 693 N N . GLN A 1 92 ? 1.477 -13.501 -2.735 1.00 89.44 92 GLN A N 1
ATOM 694 C CA . GLN A 1 92 ? 2.555 -13.485 -3.739 1.00 89.44 92 GLN A CA 1
ATOM 695 C C . GLN A 1 92 ? 3.255 -12.124 -3.864 1.00 89.44 92 GLN A C 1
ATOM 697 O O . GLN A 1 92 ? 4.434 -12.035 -4.200 1.00 89.44 92 GLN A O 1
ATOM 702 N N . ASP A 1 93 ? 2.512 -11.052 -3.625 1.00 86.94 93 ASP A N 1
ATOM 703 C CA . ASP A 1 93 ? 2.997 -9.681 -3.598 1.00 86.94 93 ASP A CA 1
ATOM 704 C C . ASP A 1 93 ? 4.091 -9.473 -2.548 1.00 86.94 93 ASP A C 1
ATOM 706 O O . ASP A 1 93 ? 5.140 -8.914 -2.873 1.00 86.94 93 ASP A O 1
ATOM 710 N N . ASN A 1 94 ? 3.914 -10.008 -1.336 1.00 88.50 94 ASN A N 1
ATOM 711 C CA . ASN A 1 94 ? 4.960 -9.988 -0.308 1.00 88.50 94 ASN A CA 1
ATOM 712 C C . ASN A 1 94 ? 6.241 -10.651 -0.796 1.00 88.50 94 ASN A C 1
ATOM 714 O O . ASN A 1 94 ? 7.333 -10.118 -0.601 1.00 88.50 94 ASN A O 1
ATOM 718 N N . THR A 1 95 ? 6.107 -11.795 -1.460 1.00 94.12 95 THR A N 1
ATOM 719 C CA . THR A 1 95 ? 7.241 -12.557 -1.974 1.00 94.12 95 THR A CA 1
ATOM 720 C C . THR A 1 95 ? 8.071 -11.730 -2.954 1.00 94.12 95 THR A C 1
ATOM 722 O O . THR A 1 95 ? 9.295 -11.677 -2.826 1.00 94.12 95 THR A O 1
ATOM 725 N N . VAL A 1 96 ? 7.421 -11.012 -3.878 1.00 95.19 96 VAL A N 1
ATOM 726 C CA . VAL A 1 96 ? 8.100 -10.117 -4.833 1.00 95.19 96 VAL A CA 1
ATOM 727 C C . VAL A 1 96 ? 8.858 -9.001 -4.113 1.00 95.19 96 VAL A C 1
ATOM 729 O O . VAL A 1 96 ? 10.017 -8.732 -4.440 1.00 95.19 96 VAL A O 1
ATOM 732 N N . VAL A 1 97 ? 8.252 -8.374 -3.103 1.00 91.50 97 VAL A N 1
ATOM 733 C CA . VAL A 1 97 ? 8.894 -7.270 -2.373 1.00 91.50 97 VAL A CA 1
ATOM 734 C C . VAL A 1 97 ? 10.072 -7.760 -1.525 1.00 91.50 97 VAL A C 1
ATOM 736 O O . VAL A 1 97 ? 11.141 -7.147 -1.546 1.00 91.50 97 VAL A O 1
ATOM 739 N N . PHE A 1 98 ? 9.933 -8.895 -0.835 1.00 94.69 98 PHE A N 1
ATOM 740 C CA . PHE A 1 98 ? 11.030 -9.496 -0.069 1.00 94.69 98 PHE A CA 1
ATOM 741 C C . PHE A 1 98 ? 12.200 -9.903 -0.963 1.00 94.69 98 PHE A C 1
ATOM 743 O O . PHE A 1 98 ? 13.355 -9.647 -0.607 1.00 94.69 98 PHE A O 1
ATOM 750 N N . LEU A 1 99 ? 11.921 -10.465 -2.145 1.00 97.00 99 LEU A N 1
ATOM 751 C CA . LEU A 1 99 ? 12.953 -10.700 -3.152 1.00 97.00 99 LEU A CA 1
ATOM 752 C C . LEU A 1 99 ? 13.661 -9.388 -3.510 1.00 97.00 99 LEU A C 1
ATOM 754 O O . LEU A 1 99 ? 14.889 -9.364 -3.508 1.00 97.00 99 LEU A O 1
ATOM 758 N N . GLY A 1 100 ? 12.918 -8.295 -3.714 1.00 95.56 100 GLY A N 1
ATOM 759 C CA . GLY A 1 100 ? 13.462 -6.954 -3.965 1.00 95.56 100 GLY A CA 1
ATOM 760 C C . GLY A 1 100 ? 14.508 -6.483 -2.945 1.00 95.56 100 GLY A C 1
ATOM 761 O O . GLY A 1 100 ? 15.538 -5.926 -3.324 1.00 95.56 100 GLY A O 1
ATOM 762 N N . TYR A 1 101 ? 14.286 -6.747 -1.655 1.00 94.25 101 TYR A N 1
ATOM 763 C CA . TYR A 1 101 ? 15.212 -6.368 -0.577 1.00 94.25 101 TYR A CA 1
ATOM 764 C C . TYR A 1 101 ? 16.407 -7.326 -0.398 1.00 94.25 101 TYR A C 1
ATOM 766 O O . TYR A 1 101 ? 17.495 -6.905 0.027 1.00 94.25 101 TYR A O 1
ATOM 774 N N . LEU A 1 102 ? 16.221 -8.620 -0.677 1.00 95.88 102 LEU A N 1
ATOM 775 C CA . LEU A 1 102 ? 17.200 -9.670 -0.363 1.00 95.88 102 LEU A CA 1
ATOM 776 C C . LEU A 1 102 ? 18.098 -10.065 -1.545 1.00 95.88 102 LEU A C 1
ATOM 778 O O . LEU A 1 102 ? 19.271 -10.388 -1.330 1.00 95.88 102 LEU A O 1
ATOM 782 N N . SER A 1 103 ? 17.561 -10.066 -2.765 1.00 97.12 103 SER A N 1
ATOM 783 C CA . SER A 1 103 ? 18.207 -10.636 -3.953 1.00 97.12 103 SER A CA 1
ATOM 784 C C . SER A 1 103 ? 19.252 -9.709 -4.576 1.00 97.12 103 SER A C 1
ATOM 786 O O . SER A 1 103 ? 19.156 -8.483 -4.508 1.00 97.12 103 SER A O 1
ATOM 788 N N . ASN A 1 104 ? 20.277 -10.301 -5.192 1.00 95.38 104 ASN A N 1
ATOM 789 C CA . ASN A 1 104 ? 21.264 -9.603 -6.011 1.00 95.38 104 ASN A CA 1
ATOM 790 C C . ASN A 1 104 ? 21.799 -10.493 -7.151 1.00 95.38 104 ASN A C 1
ATOM 792 O O . ASN A 1 104 ? 21.294 -11.581 -7.412 1.00 95.38 104 ASN A O 1
ATOM 796 N N . ASP A 1 105 ? 22.861 -10.049 -7.827 1.00 96.94 105 ASP A N 1
ATOM 797 C CA . ASP A 1 105 ? 23.418 -10.750 -8.994 1.00 96.94 105 ASP A CA 1
ATOM 798 C C . ASP A 1 105 ? 23.990 -12.150 -8.700 1.00 96.94 105 ASP A C 1
ATOM 800 O O . ASP A 1 105 ? 24.190 -12.930 -9.636 1.00 96.94 105 ASP A O 1
ATOM 804 N N . SER A 1 106 ? 24.272 -12.479 -7.434 1.00 96.62 106 SER A N 1
ATOM 805 C CA . SER A 1 106 ? 24.849 -13.768 -7.036 1.00 96.62 106 SER A CA 1
ATOM 806 C C . SER A 1 106 ? 23.809 -14.855 -6.757 1.00 96.62 106 SER A C 1
ATOM 808 O O . SER A 1 106 ? 24.198 -15.969 -6.413 1.00 96.62 106 SER A O 1
ATOM 810 N N . ASP A 1 107 ? 22.519 -14.538 -6.833 1.00 96.56 107 ASP A N 1
ATOM 811 C CA . ASP A 1 107 ? 21.425 -15.485 -6.630 1.00 96.56 107 ASP A CA 1
ATOM 812 C C . ASP A 1 107 ? 20.445 -15.479 -7.819 1.00 96.56 107 ASP A C 1
ATOM 814 O O . ASP A 1 107 ? 20.681 -14.843 -8.854 1.00 96.56 107 ASP A O 1
ATOM 818 N N . SER A 1 108 ? 19.387 -16.282 -7.699 1.00 97.75 108 SER A N 1
ATOM 819 C CA . SER A 1 108 ? 18.402 -16.524 -8.756 1.00 97.75 108 SER A CA 1
ATOM 820 C C . SER A 1 108 ? 17.182 -15.603 -8.680 1.00 97.75 108 SER A C 1
ATOM 822 O O . SER A 1 108 ? 16.284 -15.759 -9.498 1.00 97.75 108 SER A O 1
ATOM 824 N N . GLY A 1 109 ? 17.110 -14.651 -7.740 1.00 97.88 109 GLY A N 1
ATOM 825 C CA . GLY A 1 109 ? 15.881 -13.877 -7.524 1.00 97.88 109 GLY A CA 1
ATOM 826 C C . GLY A 1 109 ? 15.486 -12.996 -8.714 1.00 97.88 109 GLY A C 1
ATOM 827 O O . GLY A 1 109 ? 14.316 -12.976 -9.085 1.00 97.88 109 GLY A O 1
ATOM 828 N N . VAL A 1 110 ? 16.440 -12.339 -9.389 1.00 98.25 110 VAL A N 1
ATOM 829 C CA . VAL A 1 110 ? 16.137 -11.574 -10.620 1.00 98.25 110 VAL A CA 1
ATOM 830 C C . VAL A 1 110 ? 15.628 -12.483 -11.742 1.00 98.25 110 VAL A C 1
ATOM 832 O O . VAL A 1 110 ? 14.704 -12.111 -12.466 1.00 98.25 110 VAL A O 1
ATOM 835 N N . ASP A 1 111 ? 16.233 -13.662 -11.889 1.00 98.31 111 ASP A N 1
ATOM 836 C CA . ASP A 1 111 ? 15.856 -14.629 -12.921 1.00 98.31 111 ASP A CA 1
ATOM 837 C C . ASP A 1 111 ? 14.452 -15.197 -12.623 1.00 98.31 111 ASP A C 1
ATOM 839 O O . ASP A 1 111 ? 13.615 -15.248 -13.518 1.00 98.31 111 ASP A O 1
ATOM 843 N N . ALA A 1 112 ? 14.131 -15.458 -11.351 1.00 98.19 112 ALA A N 1
ATOM 844 C CA . ALA A 1 112 ? 12.795 -15.861 -10.912 1.00 98.19 112 ALA A CA 1
ATOM 845 C C . ALA A 1 112 ? 11.727 -14.779 -11.159 1.00 98.19 112 ALA A C 1
ATOM 847 O O . ALA A 1 112 ? 10.654 -15.086 -11.671 1.00 98.19 112 ALA A O 1
ATOM 848 N N . LEU A 1 113 ? 12.006 -13.497 -10.873 1.00 98.06 113 LEU A N 1
ATOM 849 C CA . LEU A 1 113 ? 11.064 -12.408 -11.189 1.00 98.06 113 LEU A CA 1
ATOM 850 C C . LEU A 1 113 ? 10.829 -12.267 -12.701 1.00 98.06 113 LEU A C 1
ATOM 852 O O . LEU A 1 113 ? 9.724 -11.942 -13.137 1.00 98.06 113 LEU A O 1
ATOM 856 N N . ARG A 1 114 ? 11.862 -12.511 -13.513 1.00 98.19 114 ARG A N 1
ATOM 857 C CA . ARG A 1 114 ? 11.765 -12.518 -14.978 1.00 98.19 114 ARG A CA 1
ATOM 858 C C . ARG A 1 114 ? 10.916 -13.684 -15.480 1.00 98.19 114 ARG A C 1
ATOM 860 O O . ARG A 1 114 ? 10.035 -13.473 -16.320 1.00 98.19 114 ARG A O 1
ATOM 867 N N . ASP A 1 115 ? 11.147 -14.883 -14.962 1.00 97.50 115 ASP A N 1
ATOM 868 C CA . ASP A 1 115 ? 10.365 -16.071 -15.305 1.00 97.50 115 ASP A CA 1
ATOM 869 C C . ASP A 1 115 ? 8.902 -15.893 -14.880 1.00 97.50 115 ASP A C 1
ATOM 871 O O . ASP A 1 115 ? 7.999 -16.106 -15.691 1.00 97.50 115 ASP A O 1
ATOM 875 N N . TYR A 1 116 ? 8.656 -15.351 -13.683 1.00 96.62 116 TYR A N 1
ATOM 876 C CA . TYR A 1 116 ? 7.316 -15.005 -13.214 1.00 96.62 116 TYR A CA 1
ATOM 877 C C . TYR A 1 116 ? 6.627 -13.979 -14.123 1.00 96.62 116 TYR A C 1
ATOM 879 O O . TYR A 1 116 ? 5.503 -14.208 -14.560 1.00 96.62 116 TYR A O 1
ATOM 887 N N . TRP A 1 117 ? 7.290 -12.872 -14.483 1.00 96.75 117 TRP A N 1
ATOM 888 C CA . TRP A 1 117 ? 6.722 -11.857 -15.383 1.00 96.75 117 TRP A CA 1
ATOM 889 C C . TRP A 1 117 ? 6.346 -12.434 -16.754 1.00 96.75 117 TRP A C 1
ATOM 891 O O . TRP A 1 117 ? 5.278 -12.151 -17.302 1.00 96.75 117 TRP A O 1
ATOM 901 N N . THR A 1 118 ? 7.241 -13.232 -17.341 1.00 95.94 118 THR A N 1
ATOM 902 C CA . THR A 1 118 ? 7.034 -13.805 -18.679 1.00 95.94 118 THR A CA 1
ATOM 903 C C . THR A 1 118 ? 5.977 -14.909 -18.676 1.00 95.94 118 THR A C 1
ATOM 905 O O . THR A 1 118 ? 5.158 -14.970 -19.600 1.00 95.94 118 THR A O 1
ATOM 908 N N . GLY A 1 119 ? 5.961 -15.731 -17.625 1.00 95.12 119 GLY A N 1
ATOM 909 C CA . GLY A 1 119 ? 4.995 -16.798 -17.381 1.00 95.12 119 GLY A CA 1
ATOM 910 C C . GLY A 1 119 ? 3.652 -16.325 -16.823 1.00 95.12 119 GLY A C 1
ATOM 911 O O . GLY A 1 119 ? 2.703 -17.107 -16.839 1.00 95.12 119 GLY A O 1
ATOM 912 N N . PHE A 1 120 ? 3.544 -15.063 -16.389 1.00 94.94 120 PHE A N 1
ATOM 913 C CA . PHE A 1 120 ? 2.347 -14.515 -15.754 1.00 94.94 120 PHE A CA 1
ATOM 914 C C . PHE A 1 120 ? 1.105 -14.796 -16.603 1.00 94.94 120 PHE A C 1
ATOM 916 O O . PHE A 1 120 ? 1.067 -14.446 -17.788 1.00 94.94 120 PHE A O 1
ATOM 923 N N . SER A 1 121 ? 0.097 -15.452 -16.035 1.00 92.56 121 SER A N 1
ATOM 924 C CA . SER A 1 121 ? -1.207 -15.671 -16.668 1.00 92.56 121 SER A CA 1
ATOM 925 C C . SER A 1 121 ? -2.163 -14.522 -16.347 1.00 92.56 121 SER A C 1
ATOM 927 O O . SER A 1 121 ? -1.792 -13.570 -15.671 1.00 92.56 121 SER A O 1
ATOM 929 N N . THR A 1 122 ? -3.397 -14.557 -16.855 1.00 85.62 122 THR A N 1
ATOM 930 C CA . THR A 1 122 ? -4.433 -13.628 -16.377 1.00 85.62 122 THR A CA 1
ATOM 931 C C . THR A 1 122 ? -4.565 -13.767 -14.863 1.00 85.62 122 THR A C 1
ATOM 933 O O . THR A 1 122 ? -4.702 -14.891 -14.381 1.00 85.62 122 THR A O 1
ATOM 936 N N . ALA A 1 123 ? -4.498 -12.650 -14.138 1.00 77.75 123 ALA A N 1
ATOM 937 C CA . ALA A 1 123 ? -4.564 -12.651 -12.683 1.00 77.75 123 ALA A CA 1
ATOM 938 C C . ALA A 1 123 ? -5.904 -13.244 -12.225 1.00 77.75 123 ALA A C 1
ATOM 940 O O . ALA A 1 123 ? -6.957 -12.663 -12.498 1.00 77.75 123 ALA A O 1
ATOM 941 N N . ALA A 1 124 ? -5.881 -14.398 -11.552 1.00 80.38 124 ALA A N 1
ATOM 942 C CA . ALA A 1 124 ? -7.095 -14.974 -10.975 1.00 80.38 124 ALA A CA 1
ATOM 943 C C . ALA A 1 124 ? -7.409 -14.371 -9.598 1.00 80.38 124 ALA A C 1
ATOM 945 O O . ALA A 1 124 ? -8.544 -14.452 -9.128 1.00 80.38 124 ALA A O 1
ATOM 946 N N . THR A 1 125 ? -6.410 -13.755 -8.959 1.00 78.31 125 THR A N 1
ATOM 947 C CA . THR A 1 125 ? -6.512 -13.167 -7.624 1.00 78.31 125 THR A CA 1
ATOM 948 C C . THR A 1 125 ? -5.967 -11.731 -7.594 1.00 78.31 125 THR A C 1
ATOM 950 O O . THR A 1 125 ? -5.049 -11.401 -8.353 1.00 78.31 125 THR A O 1
ATOM 953 N N . PRO A 1 126 ? -6.467 -10.867 -6.686 1.00 74.75 126 PRO A N 1
ATOM 954 C CA . PRO A 1 126 ? -5.878 -9.545 -6.463 1.00 74.75 126 PRO A CA 1
ATOM 955 C C . PRO A 1 126 ? -4.388 -9.613 -6.092 1.00 74.75 126 PRO A C 1
ATOM 957 O O . PRO A 1 126 ? -3.601 -8.797 -6.558 1.00 74.75 126 PRO A O 1
ATOM 960 N N . ALA A 1 127 ? -3.972 -10.619 -5.316 1.00 75.94 127 ALA A N 1
ATOM 961 C CA . ALA A 1 127 ? -2.574 -10.800 -4.924 1.00 75.94 127 ALA A CA 1
ATOM 962 C C . ALA A 1 127 ? -1.650 -11.083 -6.115 1.00 75.94 127 ALA A C 1
ATOM 964 O O . ALA A 1 127 ? -0.603 -10.450 -6.228 1.00 75.94 127 ALA A O 1
ATOM 965 N N . ALA A 1 128 ? -2.060 -11.956 -7.043 1.00 85.69 128 ALA A N 1
ATOM 966 C CA . ALA A 1 128 ? -1.311 -12.207 -8.274 1.00 85.69 128 ALA A CA 1
ATOM 967 C C . ALA A 1 128 ? -1.252 -10.964 -9.179 1.00 85.69 128 ALA A C 1
ATOM 969 O O . ALA A 1 128 ? -0.231 -10.667 -9.794 1.00 85.69 128 ALA A O 1
ATOM 970 N N . ARG A 1 129 ? -2.332 -10.174 -9.250 1.00 84.94 129 ARG A N 1
ATOM 971 C CA . ARG A 1 129 ? -2.300 -8.886 -9.964 1.00 84.94 129 ARG A CA 1
ATOM 972 C C . ARG A 1 129 ? -1.249 -7.951 -9.354 1.00 84.94 129 ARG A C 1
ATOM 974 O O . ARG A 1 129 ? -0.478 -7.330 -10.087 1.00 84.94 129 ARG A O 1
ATOM 981 N N . ARG A 1 130 ? -1.202 -7.862 -8.023 1.00 83.44 130 ARG A N 1
ATOM 982 C CA . ARG A 1 130 ? -0.265 -6.998 -7.294 1.00 83.44 130 ARG A CA 1
ATOM 983 C C . ARG A 1 130 ? 1.182 -7.440 -7.411 1.00 83.44 130 ARG A C 1
ATOM 985 O O . ARG A 1 130 ? 2.030 -6.593 -7.660 1.00 83.44 130 ARG A O 1
ATOM 992 N N . SER A 1 131 ? 1.482 -8.728 -7.275 1.00 90.81 131 SER A N 1
ATOM 993 C CA . SER A 1 131 ? 2.851 -9.241 -7.413 1.00 90.81 131 SER A CA 1
ATOM 994 C C . SER A 1 131 ? 3.464 -8.844 -8.758 1.00 90.81 131 SER A C 1
ATOM 996 O O . SER A 1 131 ? 4.588 -8.348 -8.792 1.00 90.81 131 SER A O 1
ATOM 998 N N . ALA A 1 132 ? 2.707 -8.946 -9.855 1.00 92.56 132 ALA A N 1
ATOM 999 C CA . ALA A 1 132 ? 3.149 -8.478 -11.166 1.00 92.56 132 ALA A CA 1
ATOM 1000 C C . ALA A 1 132 ? 3.377 -6.956 -11.204 1.00 92.56 132 ALA A C 1
ATOM 1002 O O . ALA A 1 132 ? 4.398 -6.502 -11.724 1.00 92.56 132 ALA A O 1
ATOM 1003 N N . LEU A 1 133 ? 2.468 -6.165 -10.621 1.00 89.69 133 LEU A N 1
ATOM 1004 C CA . LEU A 1 133 ? 2.617 -4.707 -10.521 1.00 89.69 133 LEU A CA 1
ATOM 1005 C C . LEU A 1 133 ? 3.808 -4.275 -9.648 1.00 89.69 133 LEU A C 1
ATOM 1007 O O . LEU A 1 133 ? 4.346 -3.195 -9.870 1.00 89.69 133 LEU A O 1
ATOM 1011 N N . LEU A 1 134 ? 4.246 -5.105 -8.697 1.00 91.12 134 LEU A N 1
ATOM 1012 C CA . LEU A 1 134 ? 5.367 -4.824 -7.793 1.00 91.12 134 LEU A CA 1
ATOM 1013 C C . LEU A 1 134 ? 6.735 -5.223 -8.351 1.00 91.12 134 LEU A C 1
ATOM 1015 O O . LEU A 1 134 ? 7.752 -4.850 -7.766 1.00 91.12 134 LEU A O 1
ATOM 1019 N N . ILE A 1 135 ? 6.806 -5.947 -9.472 1.00 96.12 135 ILE A N 1
ATOM 1020 C CA . ILE A 1 135 ? 8.094 -6.344 -10.060 1.00 96.12 135 ILE A CA 1
ATOM 1021 C C . ILE A 1 135 ? 8.983 -5.130 -10.357 1.00 96.12 135 ILE A C 1
ATOM 1023 O O . ILE A 1 135 ? 10.127 -5.133 -9.904 1.00 96.12 135 ILE A O 1
ATOM 1027 N N . PRO A 1 136 ? 8.513 -4.059 -11.028 1.00 95.62 136 PRO A N 1
ATOM 1028 C CA . PRO A 1 136 ? 9.308 -2.845 -11.195 1.00 95.62 136 PRO A CA 1
ATOM 1029 C C . PRO A 1 136 ? 9.868 -2.261 -9.901 1.00 95.62 136 PRO A C 1
ATOM 1031 O O . PRO A 1 136 ? 11.028 -1.847 -9.870 1.00 95.62 136 PRO A O 1
ATOM 1034 N N . HIS A 1 137 ? 9.068 -2.252 -8.833 1.00 90.50 137 HIS A N 1
ATOM 1035 C CA . HIS A 1 137 ? 9.507 -1.801 -7.519 1.00 90.50 137 HIS A CA 1
ATOM 1036 C C . HIS A 1 137 ? 10.622 -2.690 -6.961 1.00 90.50 137 HIS A C 1
ATOM 1038 O O . HIS A 1 137 ? 11.678 -2.182 -6.588 1.00 90.50 137 HIS A O 1
ATOM 1044 N N . ALA A 1 138 ? 10.435 -4.013 -6.980 1.00 94.62 138 ALA A N 1
ATOM 1045 C CA . ALA A 1 138 ? 11.445 -4.966 -6.532 1.00 94.62 138 ALA A CA 1
ATOM 1046 C C . ALA A 1 138 ? 12.760 -4.824 -7.317 1.00 94.62 138 ALA A C 1
ATOM 1048 O O . ALA A 1 138 ? 13.833 -4.834 -6.718 1.00 94.62 138 ALA A O 1
ATOM 1049 N N . LEU A 1 139 ? 12.696 -4.605 -8.636 1.00 96.75 139 LEU A N 1
ATOM 1050 C CA . LEU A 1 139 ? 13.886 -4.329 -9.448 1.00 96.75 139 LEU A CA 1
ATOM 1051 C C . LEU A 1 139 ? 14.569 -3.025 -9.031 1.00 96.75 139 LEU A C 1
ATOM 1053 O O . LEU A 1 139 ? 15.791 -3.000 -8.905 1.00 96.75 139 LEU A O 1
ATOM 1057 N N . GLY A 1 140 ? 13.801 -1.963 -8.774 1.00 92.88 140 GLY A N 1
ATOM 1058 C CA . GLY A 1 140 ? 14.327 -0.705 -8.245 1.00 92.88 140 GLY A CA 1
ATOM 1059 C C . GLY A 1 140 ? 15.061 -0.886 -6.914 1.00 92.88 140 GLY A C 1
ATOM 1060 O O . GLY A 1 140 ? 16.171 -0.380 -6.761 1.00 92.88 140 GLY A O 1
ATOM 1061 N N . LEU A 1 141 ? 14.498 -1.672 -5.991 1.00 91.25 141 LEU A N 1
ATOM 1062 C CA . LEU A 1 141 ? 15.140 -2.012 -4.717 1.00 91.25 141 LEU A CA 1
ATOM 1063 C C . LEU A 1 141 ? 16.455 -2.777 -4.922 1.00 91.25 141 LEU A C 1
ATOM 1065 O O . LEU A 1 141 ? 17.465 -2.415 -4.321 1.00 91.25 141 LEU A O 1
ATOM 1069 N N . MET A 1 142 ? 16.487 -3.781 -5.803 1.00 96.44 142 MET A N 1
ATOM 1070 C CA . MET A 1 142 ? 17.709 -4.544 -6.100 1.00 96.44 142 MET A CA 1
ATOM 1071 C C . MET A 1 142 ? 18.796 -3.675 -6.751 1.00 96.44 142 MET A C 1
ATOM 1073 O O . MET A 1 142 ? 19.984 -3.826 -6.454 1.00 96.44 142 MET A O 1
ATOM 1077 N N . ILE A 1 143 ? 18.409 -2.756 -7.639 1.00 94.62 143 ILE A N 1
ATOM 1078 C CA . ILE A 1 143 ? 19.321 -1.786 -8.255 1.00 94.62 143 ILE A CA 1
ATOM 1079 C C . ILE A 1 143 ? 19.907 -0.876 -7.173 1.00 94.62 143 ILE A C 1
ATOM 1081 O O . ILE A 1 143 ? 21.124 -0.755 -7.065 1.00 94.62 143 ILE A O 1
ATOM 1085 N N . GLN A 1 144 ? 19.054 -0.289 -6.337 1.00 90.25 144 GLN A N 1
ATOM 1086 C CA . GLN A 1 144 ? 19.455 0.694 -5.339 1.00 90.25 144 GLN A CA 1
ATOM 1087 C C . GLN A 1 144 ? 20.270 0.085 -4.192 1.00 90.25 144 GLN A C 1
ATOM 1089 O O . GLN A 1 144 ? 21.363 0.544 -3.876 1.00 90.25 144 GLN A O 1
ATOM 1094 N N . LEU A 1 145 ? 19.739 -0.956 -3.551 1.00 88.62 145 LEU A N 1
ATOM 1095 C CA . LEU A 1 145 ? 20.279 -1.505 -2.304 1.00 88.62 145 LEU A CA 1
ATOM 1096 C C . LEU A 1 145 ? 21.410 -2.504 -2.522 1.00 88.62 145 LEU A C 1
ATOM 1098 O O . LEU A 1 145 ? 22.168 -2.797 -1.591 1.00 88.62 145 LEU A O 1
ATOM 1102 N N . ARG A 1 146 ? 21.476 -3.099 -3.716 1.00 93.12 146 ARG A N 1
ATOM 1103 C CA . ARG A 1 146 ? 22.379 -4.215 -4.022 1.00 93.12 146 ARG A CA 1
ATOM 1104 C C . ARG A 1 146 ? 23.190 -4.005 -5.295 1.00 93.12 146 ARG A C 1
ATOM 1106 O O . ARG A 1 146 ? 23.986 -4.882 -5.625 1.00 93.12 146 ARG A O 1
ATOM 1113 N N . GLN A 1 147 ? 23.007 -2.876 -5.988 1.00 94.81 147 GLN A N 1
ATOM 1114 C CA . GLN A 1 147 ? 23.710 -2.546 -7.232 1.00 94.81 147 GLN A CA 1
ATOM 1115 C C . GLN A 1 147 ? 23.584 -3.659 -8.286 1.00 94.81 147 GLN A C 1
ATOM 1117 O O . GLN A 1 147 ? 24.524 -3.935 -9.032 1.00 94.81 147 GLN A O 1
ATOM 1122 N N . SER A 1 148 ? 22.424 -4.329 -8.334 1.00 96.75 148 SER A N 1
ATOM 1123 C CA . SER A 1 148 ? 22.209 -5.484 -9.209 1.00 96.75 148 SER A CA 1
ATOM 1124 C C . SER A 1 148 ? 22.199 -5.076 -10.685 1.00 96.75 148 SER A C 1
ATOM 1126 O O . SER A 1 148 ? 21.272 -4.424 -11.181 1.00 96.75 148 SER A O 1
ATOM 1128 N N . ALA A 1 149 ? 23.217 -5.517 -11.426 1.00 97.12 149 ALA A N 1
ATOM 1129 C CA . ALA A 1 149 ? 23.296 -5.314 -12.864 1.00 97.12 149 ALA A CA 1
ATOM 1130 C C . ALA A 1 149 ? 22.251 -6.155 -13.609 1.00 97.12 149 ALA A C 1
ATOM 1132 O O . ALA A 1 149 ? 21.738 -5.696 -14.635 1.00 97.12 149 ALA A O 1
ATOM 1133 N N . LYS A 1 150 ? 21.902 -7.346 -13.095 1.00 97.81 150 LYS A N 1
ATOM 1134 C CA . LYS A 1 150 ? 20.821 -8.169 -13.654 1.00 97.81 150 LYS A CA 1
ATOM 1135 C C . LYS A 1 150 ? 19.472 -7.453 -13.540 1.00 97.81 150 LYS A C 1
ATOM 1137 O O . LYS A 1 150 ? 18.747 -7.386 -14.534 1.00 97.81 150 LYS A O 1
ATOM 1142 N N . ALA A 1 151 ? 19.153 -6.882 -12.374 1.00 97.69 151 ALA A N 1
ATOM 1143 C CA . ALA A 1 151 ? 17.904 -6.151 -12.161 1.00 97.69 151 ALA A CA 1
ATOM 1144 C C . ALA A 1 151 ? 17.815 -4.917 -13.069 1.00 97.69 151 ALA A C 1
ATOM 1146 O O . ALA A 1 151 ? 16.798 -4.708 -13.728 1.00 97.69 151 ALA A O 1
ATOM 1147 N N . ARG A 1 152 ? 18.915 -4.160 -13.208 1.00 97.31 152 ARG A N 1
ATOM 1148 C CA . ARG A 1 152 ? 19.015 -3.040 -14.160 1.00 97.31 152 ARG A CA 1
ATOM 1149 C C . ARG A 1 152 ? 18.764 -3.471 -15.603 1.00 97.31 152 ARG A C 1
ATOM 1151 O O . ARG A 1 152 ? 18.009 -2.815 -16.319 1.00 97.31 152 ARG A O 1
ATOM 1158 N N . ALA A 1 153 ? 19.394 -4.560 -16.044 1.00 97.50 153 ALA A N 1
ATOM 1159 C CA . ALA A 1 153 ? 19.202 -5.082 -17.394 1.00 97.50 153 ALA A CA 1
ATOM 1160 C C . ALA A 1 153 ? 17.742 -5.491 -17.631 1.00 97.50 153 ALA A C 1
ATOM 1162 O O . ALA A 1 153 ? 17.182 -5.174 -18.680 1.00 97.50 153 ALA A O 1
ATOM 1163 N N . PHE A 1 154 ? 17.114 -6.131 -16.641 1.00 98.19 154 PHE A N 1
ATOM 1164 C CA . PHE A 1 154 ? 15.712 -6.516 -16.730 1.00 98.19 154 PHE A CA 1
ATOM 1165 C C . PHE A 1 154 ? 14.769 -5.300 -16.733 1.00 98.19 154 PHE A C 1
ATOM 1167 O O . PHE A 1 154 ? 13.865 -5.232 -17.560 1.00 98.19 154 PHE A O 1
ATOM 1174 N N . ALA A 1 155 ? 15.019 -4.279 -15.909 1.00 97.69 155 ALA A N 1
ATOM 1175 C CA . ALA A 1 155 ? 14.226 -3.050 -15.919 1.00 97.69 155 ALA A CA 1
ATOM 1176 C C . ALA A 1 155 ? 14.276 -2.331 -17.284 1.00 97.69 155 ALA A C 1
ATOM 1178 O O . ALA A 1 155 ? 13.249 -1.897 -17.807 1.00 97.69 155 ALA A O 1
ATOM 1179 N N . LEU A 1 156 ? 15.458 -2.259 -17.910 1.00 96.75 156 LEU A N 1
ATOM 1180 C CA . LEU A 1 156 ? 15.615 -1.694 -19.256 1.00 96.75 156 LEU A CA 1
ATOM 1181 C C . LEU A 1 156 ? 14.931 -2.539 -20.340 1.00 96.75 156 LEU A C 1
ATOM 1183 O O . LEU A 1 156 ? 14.431 -1.981 -21.319 1.00 96.75 156 LEU A O 1
ATOM 1187 N N . GLU A 1 157 ? 14.914 -3.863 -20.188 1.00 97.19 157 GLU A N 1
ATOM 1188 C CA . GLU A 1 157 ? 14.175 -4.778 -21.062 1.00 97.19 157 GLU A CA 1
ATOM 1189 C C . GLU A 1 157 ? 12.663 -4.564 -20.963 1.00 97.19 157 GLU A C 1
ATOM 1191 O O . GLU A 1 157 ? 11.998 -4.510 -21.993 1.00 97.19 157 GLU A O 1
ATOM 1196 N N . LEU A 1 158 ? 12.119 -4.362 -19.759 1.00 97.06 158 LEU A N 1
ATOM 1197 C CA . LEU A 1 158 ? 10.694 -4.066 -19.580 1.00 97.06 158 LEU A CA 1
ATOM 1198 C C . LEU A 1 158 ? 10.277 -2.756 -20.268 1.00 97.06 158 LEU A C 1
ATOM 1200 O O . LEU A 1 158 ? 9.184 -2.684 -20.830 1.00 97.06 158 LEU A O 1
ATOM 1204 N N . LEU A 1 159 ? 11.164 -1.754 -20.291 1.00 96.75 159 LEU A N 1
ATOM 1205 C CA . LEU A 1 159 ? 10.973 -0.492 -21.021 1.00 96.75 159 LEU A CA 1
ATOM 1206 C C . LEU A 1 159 ? 11.245 -0.597 -22.534 1.00 96.75 159 LEU A C 1
ATOM 1208 O O . LEU A 1 159 ? 11.069 0.389 -23.253 1.00 96.75 159 LEU A O 1
ATOM 1212 N N . ALA A 1 160 ? 11.712 -1.742 -23.038 1.00 95.12 160 ALA A N 1
ATOM 1213 C CA . ALA A 1 160 ? 12.013 -1.906 -24.455 1.00 95.12 160 ALA A CA 1
ATOM 1214 C C . ALA A 1 160 ? 10.738 -1.991 -25.307 1.00 95.12 160 ALA A C 1
ATOM 1216 O O . ALA A 1 160 ? 9.692 -2.489 -24.878 1.00 95.12 160 ALA A O 1
ATOM 1217 N N . ASP A 1 161 ? 10.860 -1.513 -26.546 1.00 93.12 161 ASP A N 1
ATOM 1218 C CA . ASP A 1 161 ? 9.864 -1.665 -27.606 1.00 93.12 161 ASP A CA 1
ATOM 1219 C C . ASP A 1 161 ? 8.446 -1.208 -27.230 1.00 93.12 161 ASP A C 1
ATOM 1221 O O . ASP A 1 161 ? 7.467 -1.740 -27.743 1.00 93.12 161 ASP A O 1
ATOM 1225 N N . LEU A 1 162 ? 8.304 -0.208 -26.349 1.00 92.25 162 LEU A N 1
ATOM 1226 C CA . LEU A 1 162 ? 7.007 0.358 -25.945 1.00 92.25 162 LEU A CA 1
ATOM 1227 C C . LEU A 1 162 ? 6.154 0.847 -27.136 1.00 92.25 162 LEU A C 1
ATOM 1229 O O . LEU A 1 162 ? 4.937 0.918 -27.027 1.00 92.25 162 LEU A O 1
ATOM 1233 N N . ASN A 1 163 ? 6.762 1.133 -28.287 1.00 89.38 163 ASN A N 1
ATOM 1234 C CA . ASN A 1 163 ? 6.078 1.458 -29.542 1.00 89.38 163 ASN A CA 1
ATOM 1235 C C . ASN A 1 163 ? 5.500 0.239 -30.287 1.00 89.38 163 ASN A C 1
ATOM 1237 O O . ASN A 1 163 ? 4.783 0.410 -31.272 1.00 89.38 163 ASN A O 1
ATOM 1241 N N . LEU A 1 164 ? 5.838 -0.985 -29.880 1.00 92.06 164 LEU A N 1
ATOM 1242 C CA . LEU A 1 164 ? 5.456 -2.226 -30.546 1.00 92.06 164 LEU A CA 1
ATOM 1243 C C . LEU A 1 164 ? 4.647 -3.112 -29.580 1.00 92.06 164 LEU A C 1
ATOM 1245 O O . LEU A 1 164 ? 5.209 -4.004 -28.934 1.00 92.06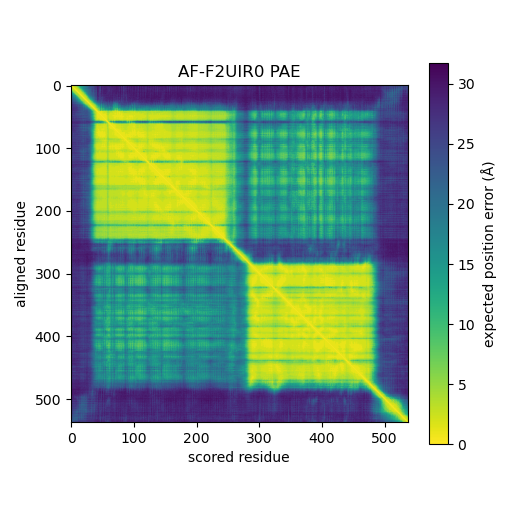 164 LEU A O 1
ATOM 1249 N N . PRO A 1 165 ? 3.311 -2.941 -29.509 1.00 88.69 165 PRO A N 1
ATOM 1250 C CA . PRO A 1 165 ? 2.467 -3.639 -28.535 1.00 88.69 165 PRO A CA 1
ATOM 1251 C C . PRO A 1 165 ? 2.577 -5.171 -28.547 1.00 88.69 165 PRO A C 1
ATOM 1253 O O . PRO A 1 165 ? 2.346 -5.817 -27.531 1.00 88.69 165 PRO A O 1
ATOM 1256 N N . LEU A 1 166 ? 2.941 -5.766 -29.689 1.00 88.44 166 LEU A N 1
ATOM 1257 C CA . LEU A 1 166 ? 3.067 -7.220 -29.835 1.00 88.44 166 LEU A CA 1
ATOM 1258 C C . LEU A 1 166 ? 4.332 -7.801 -29.186 1.00 88.44 166 LEU A C 1
ATOM 1260 O O . LEU A 1 166 ? 4.348 -8.988 -28.862 1.00 88.44 166 LEU A O 1
ATOM 1264 N N . VAL A 1 167 ? 5.387 -6.999 -29.015 1.00 92.56 167 VAL A N 1
ATOM 1265 C CA . VAL A 1 167 ? 6.676 -7.464 -28.469 1.00 92.56 167 VAL A CA 1
ATOM 1266 C C . VAL A 1 167 ? 7.006 -6.835 -27.118 1.00 92.56 167 VAL A C 1
ATOM 1268 O O . VAL A 1 167 ? 7.642 -7.496 -26.297 1.00 92.56 167 VAL A O 1
ATOM 1271 N N . SER A 1 168 ? 6.512 -5.621 -26.84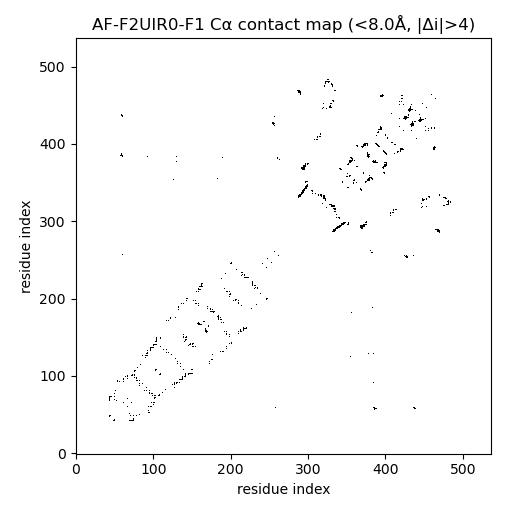6 1.00 95.19 168 SER A N 1
ATOM 1272 C CA . SER A 1 168 ? 6.710 -4.924 -25.573 1.00 95.19 168 SER A CA 1
ATOM 1273 C C . SER A 1 168 ? 6.304 -5.810 -24.386 1.00 95.19 168 SER A C 1
ATOM 1275 O O . SER A 1 168 ? 5.149 -6.249 -24.314 1.00 95.19 168 SER A O 1
ATOM 1277 N N . PRO A 1 169 ? 7.211 -6.080 -23.427 1.00 96.19 169 PRO A N 1
ATOM 1278 C CA . PRO A 1 169 ? 6.872 -6.837 -22.224 1.00 96.19 169 PRO A CA 1
ATOM 1279 C C . PRO A 1 169 ? 5.725 -6.205 -21.429 1.00 96.19 169 PRO A C 1
ATOM 1281 O O . PRO A 1 169 ? 4.852 -6.934 -20.967 1.00 96.19 169 PRO A O 1
ATOM 1284 N N . ILE A 1 170 ? 5.686 -4.869 -21.342 1.00 95.94 170 ILE A N 1
ATOM 1285 C CA . ILE A 1 170 ? 4.604 -4.135 -20.675 1.00 95.94 170 ILE A CA 1
ATOM 1286 C C . ILE A 1 170 ? 3.276 -4.358 -21.404 1.00 95.94 170 ILE A C 1
ATOM 1288 O O . ILE A 1 170 ? 2.335 -4.847 -20.792 1.00 95.94 170 ILE A O 1
ATOM 1292 N N . HIS A 1 171 ? 3.185 -4.124 -22.717 1.00 94.31 171 HIS A N 1
ATOM 1293 C CA . HIS A 1 171 ? 1.911 -4.319 -23.430 1.00 94.31 171 HIS A CA 1
ATOM 1294 C C . HIS A 1 171 ? 1.389 -5.758 -23.353 1.00 94.31 171 HIS A C 1
ATOM 1296 O O . HIS A 1 171 ? 0.178 -5.965 -23.317 1.00 94.31 171 HIS A O 1
ATOM 1302 N N . ARG A 1 172 ? 2.279 -6.758 -23.296 1.00 95.69 172 ARG A N 1
ATOM 1303 C CA . ARG A 1 172 ? 1.884 -8.167 -23.158 1.00 95.69 172 ARG A CA 1
ATOM 1304 C C . ARG A 1 172 ? 1.293 -8.504 -21.789 1.00 95.69 172 ARG A C 1
ATOM 1306 O O . ARG A 1 172 ? 0.511 -9.454 -21.717 1.00 95.69 172 ARG A O 1
ATOM 1313 N N . ILE A 1 173 ? 1.645 -7.771 -20.727 1.00 95.88 173 ILE A N 1
ATOM 1314 C CA . ILE A 1 173 ? 1.101 -8.023 -19.387 1.00 95.88 173 ILE A CA 1
ATOM 1315 C C . ILE A 1 173 ? -0.221 -7.287 -19.139 1.00 95.88 173 ILE A C 1
ATOM 1317 O O . ILE A 1 173 ? -1.066 -7.814 -18.423 1.00 95.88 173 ILE A O 1
ATOM 1321 N N . LEU A 1 174 ? -0.462 -6.124 -19.762 1.00 94.62 174 LEU A N 1
ATOM 1322 C CA . LEU A 1 174 ? -1.649 -5.302 -19.462 1.00 94.62 174 LEU A CA 1
ATOM 1323 C C . LEU A 1 174 ? -2.986 -6.060 -19.601 1.00 94.62 174 LEU A C 1
ATOM 1325 O O . LEU A 1 174 ? -3.766 -6.027 -18.649 1.00 94.62 174 LEU A O 1
ATOM 1329 N N . PRO A 1 175 ? -3.257 -6.817 -20.688 1.00 94.75 175 PRO A N 1
ATOM 1330 C CA . PRO A 1 175 ? -4.507 -7.574 -20.812 1.00 94.75 175 PRO A CA 1
ATOM 1331 C C . PRO A 1 175 ? -4.647 -8.714 -19.796 1.00 94.75 175 PRO A C 1
ATOM 1333 O O . PRO A 1 175 ? -5.740 -9.243 -19.610 1.00 94.75 175 PRO A O 1
ATOM 1336 N N . LYS A 1 176 ? -3.539 -9.125 -19.168 1.00 93.69 176 LYS A N 1
ATOM 1337 C CA . LYS A 1 176 ? -3.516 -10.138 -18.108 1.00 93.69 176 LYS A CA 1
ATOM 1338 C C . LYS A 1 176 ? -3.793 -9.529 -16.732 1.00 93.69 176 LYS A C 1
ATOM 1340 O O . LYS A 1 176 ? -4.296 -10.233 -15.864 1.00 93.69 176 LYS A O 1
ATOM 1345 N N . LEU A 1 177 ? -3.481 -8.243 -16.550 1.00 87.69 177 LEU A N 1
ATOM 1346 C CA . LEU A 1 177 ? -3.736 -7.489 -15.319 1.00 87.69 177 LEU A CA 1
ATOM 1347 C C . LEU A 1 177 ? -5.171 -6.969 -15.237 1.00 87.69 177 LEU A C 1
ATOM 1349 O O . LEU A 1 177 ? -5.742 -6.941 -14.153 1.00 87.69 177 LEU A O 1
ATOM 1353 N N . SER A 1 178 ? -5.750 -6.540 -16.361 1.00 86.19 178 SER A N 1
ATOM 1354 C CA . SER A 1 178 ? -7.145 -6.101 -16.418 1.00 86.19 178 SER A CA 1
ATOM 1355 C C . SER A 1 178 ? -7.741 -6.320 -17.802 1.00 86.19 178 SER A C 1
ATOM 1357 O O . SER A 1 178 ? -7.067 -6.174 -18.821 1.00 86.19 178 SER A O 1
ATOM 1359 N N . SER A 1 179 ? -9.039 -6.623 -17.849 1.00 87.12 179 SER A N 1
ATOM 1360 C CA . SER A 1 179 ? -9.814 -6.637 -19.095 1.00 87.12 179 SER A CA 1
ATOM 1361 C C . SER A 1 179 ? -10.252 -5.232 -19.534 1.00 87.12 179 SER A C 1
ATOM 1363 O O . SER A 1 179 ? -10.628 -5.038 -20.692 1.00 87.12 179 SER A O 1
ATOM 1365 N N . ARG A 1 180 ? -10.189 -4.243 -18.631 1.00 83.19 180 ARG A N 1
ATOM 1366 C CA . ARG A 1 180 ? -10.631 -2.867 -18.869 1.00 83.19 180 ARG A CA 1
ATOM 1367 C C . ARG A 1 180 ? -9.477 -2.012 -19.374 1.00 83.19 180 ARG A C 1
ATOM 1369 O O . ARG A 1 180 ? -8.427 -1.924 -18.749 1.00 83.19 180 ARG A O 1
ATOM 1376 N N . ARG A 1 181 ? -9.692 -1.337 -20.504 1.00 87.62 181 ARG A N 1
ATOM 1377 C CA . ARG A 1 181 ? -8.673 -0.498 -21.153 1.00 87.62 181 ARG A CA 1
ATOM 1378 C C . ARG A 1 181 ? -8.192 0.659 -20.272 1.00 87.62 181 ARG A C 1
ATOM 1380 O O . ARG A 1 181 ? -7.009 0.961 -20.298 1.00 87.62 181 ARG A O 1
ATOM 1387 N N . GLU A 1 182 ? -9.082 1.283 -19.506 1.00 77.38 182 GLU A N 1
ATOM 1388 C CA . GLU A 1 182 ? -8.739 2.388 -18.593 1.00 77.38 182 GLU A CA 1
ATOM 1389 C C . GLU A 1 182 ? -7.728 1.928 -17.531 1.00 77.38 182 GLU A C 1
ATOM 1391 O O . GLU A 1 182 ? -6.633 2.475 -17.435 1.00 77.38 182 GLU A O 1
ATOM 1396 N N . GLU A 1 183 ? -8.027 0.826 -16.838 1.00 77.50 183 GLU A N 1
ATOM 1397 C CA . GLU A 1 183 ? -7.128 0.226 -15.843 1.00 77.50 183 GLU A CA 1
ATOM 1398 C C . GLU A 1 183 ? -5.803 -0.257 -16.453 1.00 77.50 183 GLU A C 1
ATOM 1400 O O . GLU A 1 183 ? -4.763 -0.221 -15.801 1.00 77.50 183 GLU A O 1
ATOM 1405 N N . GLN A 1 184 ? -5.810 -0.708 -17.714 1.00 88.56 184 GLN A N 1
ATOM 1406 C CA . GLN A 1 184 ? -4.576 -1.050 -18.429 1.00 88.56 184 GLN A CA 1
ATOM 1407 C C . GLN A 1 184 ? -3.680 0.177 -18.641 1.00 88.56 184 GLN A C 1
ATOM 1409 O O . GLN A 1 184 ? -2.460 0.059 -18.530 1.00 88.56 184 GLN A O 1
ATOM 1414 N N . VAL A 1 185 ? -4.256 1.345 -18.943 1.00 83.69 185 VAL A N 1
ATOM 1415 C CA . VAL A 1 185 ? -3.494 2.596 -19.082 1.00 83.69 185 VAL A CA 1
ATOM 1416 C C . VAL A 1 185 ? -2.895 2.993 -17.735 1.00 83.69 185 VAL A C 1
ATOM 1418 O O . VAL A 1 185 ? -1.694 3.242 -17.666 1.00 83.69 185 VAL A O 1
ATOM 1421 N N . GLU A 1 186 ? -3.684 2.963 -16.659 1.00 78.31 186 GLU A N 1
ATOM 1422 C CA . GLU A 1 186 ? -3.205 3.250 -15.298 1.00 78.31 186 GLU A CA 1
ATOM 1423 C C . GLU A 1 186 ? -2.077 2.301 -14.864 1.00 78.31 186 GLU A C 1
ATOM 1425 O O . GLU A 1 186 ? -1.043 2.738 -14.355 1.00 78.31 186 GLU A O 1
ATOM 1430 N N . ALA A 1 187 ? -2.225 1.001 -15.131 1.00 83.62 187 ALA A N 1
ATOM 1431 C CA . ALA A 1 187 ? -1.192 0.013 -14.843 1.00 83.62 187 ALA A CA 1
ATOM 1432 C C . ALA A 1 187 ? 0.091 0.279 -15.646 1.00 83.62 187 ALA A C 1
ATOM 1434 O O . ALA A 1 187 ? 1.183 0.246 -15.085 1.00 83.62 187 ALA A O 1
ATOM 1435 N N . ALA A 1 188 ? -0.012 0.583 -16.945 1.00 90.31 188 ALA A N 1
ATOM 1436 C CA . ALA A 1 188 ? 1.151 0.887 -17.781 1.00 90.31 188 ALA A CA 1
ATOM 1437 C C . ALA A 1 188 ? 1.935 2.097 -17.255 1.00 90.31 188 ALA A C 1
ATOM 1439 O O . ALA A 1 188 ? 3.163 2.070 -17.178 1.00 90.31 188 ALA A O 1
ATOM 1440 N N . VAL A 1 189 ? 1.206 3.136 -16.860 1.00 85.81 189 VAL A N 1
ATOM 1441 C CA . VAL A 1 189 ? 1.727 4.354 -16.240 1.00 85.81 189 VAL A CA 1
ATOM 1442 C C . VAL A 1 189 ? 2.482 4.042 -14.956 1.00 85.81 189 VAL A C 1
ATOM 1444 O O . VAL A 1 189 ? 3.636 4.455 -14.814 1.00 85.81 189 VAL A O 1
ATOM 1447 N N . ALA A 1 190 ? 1.862 3.282 -14.051 1.00 81.75 190 ALA A N 1
ATOM 1448 C CA . ALA A 1 190 ? 2.479 2.885 -12.795 1.00 81.75 190 ALA A CA 1
ATOM 1449 C C . ALA A 1 190 ? 3.765 2.084 -13.044 1.00 81.75 190 ALA A C 1
ATOM 1451 O O . ALA A 1 190 ? 4.820 2.451 -12.533 1.00 81.75 190 ALA A O 1
ATOM 1452 N N . LEU A 1 191 ? 3.714 1.062 -13.905 1.00 91.50 191 LEU A N 1
ATOM 1453 C CA . LEU A 1 191 ? 4.868 0.226 -14.247 1.00 91.50 191 LEU A CA 1
ATOM 1454 C C . LEU A 1 191 ? 6.033 1.061 -14.808 1.00 91.50 191 LEU A C 1
ATOM 1456 O O . LEU A 1 191 ? 7.161 0.943 -14.332 1.00 91.50 191 LEU A O 1
ATOM 1460 N N . VAL A 1 192 ? 5.777 1.941 -15.785 1.00 92.69 192 VAL A N 1
ATOM 1461 C CA . VAL A 1 192 ? 6.817 2.796 -16.390 1.00 92.69 192 VAL A CA 1
ATOM 1462 C C . VAL A 1 192 ? 7.426 3.743 -15.360 1.00 92.69 192 VAL A C 1
ATOM 1464 O O . VAL A 1 192 ? 8.651 3.851 -15.269 1.00 92.69 192 VAL A O 1
ATOM 1467 N N . LYS A 1 193 ? 6.583 4.403 -14.561 1.00 87.69 193 LYS A N 1
ATOM 1468 C CA . LYS A 1 193 ? 7.022 5.335 -13.519 1.00 87.69 193 LYS A CA 1
ATOM 1469 C C . LYS A 1 193 ? 7.930 4.642 -12.502 1.00 87.69 193 LYS A C 1
ATOM 1471 O O . LYS A 1 193 ? 9.003 5.154 -12.185 1.00 87.69 193 LYS A O 1
ATOM 1476 N N . GLN A 1 194 ? 7.533 3.460 -12.039 1.00 88.19 194 GLN A N 1
ATOM 1477 C CA . GLN A 1 194 ? 8.304 2.657 -11.095 1.00 88.19 194 GLN A CA 1
ATOM 1478 C C . GLN A 1 194 ? 9.656 2.209 -11.671 1.00 88.19 194 GLN A C 1
ATOM 1480 O O . GLN A 1 194 ? 10.675 2.334 -10.992 1.00 88.19 194 GLN A O 1
ATOM 1485 N N . LEU A 1 195 ? 9.690 1.755 -12.931 1.00 94.06 195 LEU A N 1
ATOM 1486 C CA . LEU A 1 195 ? 10.929 1.343 -13.604 1.00 94.06 195 LEU A CA 1
ATOM 1487 C C . LEU A 1 195 ? 11.922 2.499 -13.742 1.00 94.06 195 LEU A C 1
ATOM 1489 O O . LEU A 1 195 ? 13.095 2.342 -13.410 1.00 94.06 195 LEU A O 1
ATOM 1493 N N . VAL A 1 196 ? 11.469 3.666 -14.211 1.00 91.88 196 VAL A N 1
ATOM 1494 C CA . VAL A 1 196 ? 12.349 4.832 -14.394 1.00 91.88 196 VAL A CA 1
ATOM 1495 C C . VAL A 1 196 ? 12.887 5.332 -13.056 1.00 91.88 196 VAL A C 1
ATOM 1497 O O . VAL A 1 196 ? 14.083 5.600 -12.950 1.00 91.88 196 VAL A O 1
ATOM 1500 N N . ARG A 1 197 ? 12.048 5.387 -12.014 1.00 87.31 197 ARG A N 1
ATOM 1501 C CA . ARG A 1 197 ? 12.500 5.738 -10.658 1.00 87.31 197 ARG A CA 1
ATOM 1502 C C . ARG A 1 197 ? 13.529 4.742 -10.126 1.00 87.31 197 ARG A C 1
ATOM 1504 O O . ARG A 1 197 ? 14.556 5.160 -9.605 1.00 87.31 197 ARG A O 1
ATOM 1511 N N . GLY A 1 198 ? 13.307 3.441 -10.325 1.00 89.00 198 GLY A N 1
ATOM 1512 C CA . GLY A 1 198 ? 14.279 2.402 -9.975 1.00 89.00 198 GLY A CA 1
ATOM 1513 C C . GLY A 1 198 ? 15.633 2.586 -10.669 1.00 89.00 198 GLY A C 1
ATOM 1514 O O . GLY A 1 198 ? 16.677 2.476 -10.034 1.00 89.00 198 GLY A O 1
ATOM 1515 N N . LEU A 1 199 ? 15.622 2.928 -11.962 1.00 92.56 199 LEU A N 1
ATOM 1516 C CA . LEU A 1 199 ? 16.832 3.221 -12.740 1.00 92.56 199 LEU A CA 1
ATOM 1517 C C . LEU A 1 199 ? 17.547 4.497 -12.274 1.00 92.56 199 LEU A C 1
ATOM 1519 O O . LEU A 1 199 ? 18.773 4.567 -12.350 1.00 92.56 199 LEU A O 1
ATOM 1523 N N . ALA A 1 200 ? 16.808 5.487 -11.774 1.00 88.75 200 ALA A N 1
ATOM 1524 C CA . ALA A 1 200 ? 17.390 6.711 -11.242 1.00 88.75 200 ALA A CA 1
ATOM 1525 C C . ALA A 1 200 ? 18.219 6.504 -9.974 1.00 88.75 200 ALA A C 1
ATOM 1527 O O . ALA A 1 200 ? 19.170 7.251 -9.756 1.00 88.75 200 ALA A O 1
ATOM 1528 N N . PHE A 1 201 ? 17.927 5.465 -9.187 1.00 85.06 201 PHE A N 1
ATOM 1529 C CA . PHE A 1 201 ? 18.742 5.120 -8.021 1.00 85.06 201 PHE A CA 1
ATOM 1530 C C . PHE A 1 201 ? 20.113 4.537 -8.365 1.00 85.06 201 PHE A C 1
ATOM 1532 O O . PHE A 1 201 ? 20.987 4.531 -7.504 1.00 85.06 201 PHE A O 1
ATOM 1539 N N . ASP A 1 202 ? 20.322 4.054 -9.593 1.00 88.56 202 ASP A N 1
ATOM 1540 C CA . ASP A 1 202 ? 21.651 3.635 -10.048 1.00 88.56 202 ASP A CA 1
ATOM 1541 C C . ASP A 1 202 ? 22.520 4.861 -10.344 1.00 88.56 202 ASP A C 1
ATOM 1543 O O . ASP A 1 202 ? 23.568 5.075 -9.739 1.00 88.56 202 ASP A O 1
ATOM 1547 N N . ASN A 1 203 ? 22.080 5.669 -11.312 1.00 89.38 203 ASN A N 1
ATOM 1548 C CA . ASN A 1 203 ? 22.660 6.959 -11.667 1.00 89.38 203 ASN A CA 1
ATOM 1549 C C . ASN A 1 203 ? 21.784 7.670 -12.713 1.00 89.38 203 ASN A C 1
ATOM 1551 O O . ASN A 1 203 ? 21.043 7.039 -13.473 1.00 89.38 203 ASN A O 1
ATOM 1555 N N . ASN A 1 204 ? 21.961 8.989 -12.833 1.00 86.06 204 ASN A N 1
ATOM 1556 C CA . ASN A 1 204 ? 21.200 9.822 -13.770 1.00 86.06 204 ASN A CA 1
ATOM 1557 C C . ASN A 1 204 ? 21.333 9.361 -15.233 1.00 86.06 204 ASN A C 1
ATOM 1559 O O . ASN A 1 204 ? 20.363 9.416 -15.980 1.00 86.06 204 ASN A O 1
ATOM 1563 N N . SER A 1 205 ? 22.500 8.866 -15.660 1.00 91.31 205 SER A N 1
ATOM 1564 C CA . SER A 1 205 ? 22.711 8.420 -17.050 1.00 91.31 205 SER A CA 1
ATOM 1565 C C . SER A 1 205 ? 21.837 7.208 -17.411 1.00 91.31 205 SER A C 1
ATOM 1567 O O . SER A 1 205 ? 21.230 7.144 -18.486 1.00 91.31 205 SER A O 1
ATOM 1569 N N . VAL A 1 206 ? 21.713 6.254 -16.488 1.00 90.88 206 VAL A N 1
ATOM 1570 C CA . VAL A 1 206 ? 20.868 5.066 -16.646 1.00 90.88 206 VAL A CA 1
ATOM 1571 C C . VAL A 1 206 ? 19.384 5.436 -16.581 1.00 90.88 206 VAL A C 1
ATOM 1573 O O . VAL A 1 206 ? 18.606 4.948 -17.405 1.00 90.88 206 VAL A O 1
ATOM 1576 N N . ALA A 1 207 ? 19.000 6.366 -15.704 1.00 90.19 207 ALA A N 1
ATOM 1577 C CA . ALA A 1 207 ? 17.648 6.931 -15.667 1.00 90.19 207 ALA A CA 1
ATOM 1578 C C . ALA A 1 207 ? 17.256 7.576 -17.005 1.00 90.19 207 ALA A C 1
ATOM 1580 O O . ALA A 1 207 ? 16.216 7.248 -17.578 1.00 90.19 207 ALA A O 1
ATOM 1581 N N . MET A 1 208 ? 18.132 8.429 -17.550 1.00 92.00 208 MET A N 1
ATOM 1582 C CA . MET A 1 208 ? 17.918 9.098 -18.836 1.00 92.00 208 MET A CA 1
ATOM 1583 C C . MET A 1 208 ? 17.839 8.105 -19.995 1.00 92.00 208 MET A C 1
ATOM 1585 O O . MET A 1 208 ? 17.063 8.304 -20.927 1.00 92.00 208 MET A O 1
ATOM 1589 N N . THR A 1 209 ? 18.568 6.987 -19.919 1.00 94.69 209 THR A N 1
ATOM 1590 C CA . THR A 1 209 ? 18.412 5.884 -20.878 1.00 94.69 209 THR A CA 1
ATOM 1591 C C . THR A 1 209 ? 17.005 5.278 -20.808 1.00 94.69 209 THR A C 1
ATOM 1593 O O . THR A 1 209 ? 16.410 4.984 -21.845 1.00 94.69 209 THR A O 1
ATOM 1596 N N . GLY A 1 210 ? 16.452 5.105 -19.603 1.00 93.12 210 GLY A N 1
ATOM 1597 C CA . GLY A 1 210 ? 15.067 4.674 -19.402 1.00 93.12 210 GLY A CA 1
ATOM 1598 C C . GLY A 1 210 ? 14.053 5.673 -19.968 1.00 93.12 210 GLY A C 1
ATOM 1599 O O . GLY A 1 210 ? 13.171 5.280 -20.731 1.00 93.12 210 GLY A O 1
ATOM 1600 N N . ILE A 1 211 ? 14.217 6.965 -19.669 1.00 93.56 211 ILE A N 1
ATOM 1601 C CA . ILE A 1 211 ? 13.355 8.047 -20.179 1.00 93.56 211 ILE A CA 1
ATOM 1602 C C . ILE A 1 211 ? 13.381 8.097 -21.710 1.00 93.56 211 ILE A C 1
ATOM 1604 O O . ILE A 1 211 ? 12.327 8.189 -22.338 1.00 93.56 211 ILE A O 1
ATOM 1608 N N . GLU A 1 212 ? 14.552 7.966 -22.336 1.00 94.94 212 GLU A N 1
ATOM 1609 C CA . GLU A 1 212 ? 14.661 7.982 -23.797 1.00 94.94 212 GLU A CA 1
ATOM 1610 C C . GLU A 1 212 ? 13.973 6.771 -24.448 1.00 94.94 212 GLU A C 1
ATOM 1612 O O . GLU A 1 212 ? 13.354 6.904 -25.507 1.00 94.94 212 GLU A O 1
ATOM 1617 N N . ARG A 1 213 ? 13.992 5.598 -23.795 1.00 95.25 213 ARG A N 1
ATOM 1618 C CA . ARG A 1 213 ? 13.206 4.430 -24.238 1.00 95.25 213 ARG A CA 1
ATOM 1619 C C . ARG A 1 213 ? 11.706 4.699 -24.166 1.00 95.25 213 ARG A C 1
ATOM 1621 O O . ARG A 1 213 ? 10.997 4.379 -25.120 1.00 95.25 213 ARG A O 1
ATOM 1628 N N . VAL A 1 214 ? 11.234 5.328 -23.087 1.00 94.00 214 VAL A N 1
ATOM 1629 C CA . VAL A 1 214 ? 9.829 5.748 -22.960 1.00 94.00 214 VAL A CA 1
ATOM 1630 C C . VAL A 1 214 ? 9.473 6.731 -24.072 1.00 94.00 214 VAL A C 1
ATOM 1632 O O . VAL A 1 214 ? 8.506 6.500 -24.791 1.00 94.00 214 VAL A O 1
ATOM 1635 N N . ARG A 1 215 ? 10.284 7.770 -24.294 1.00 94.69 215 ARG A N 1
ATOM 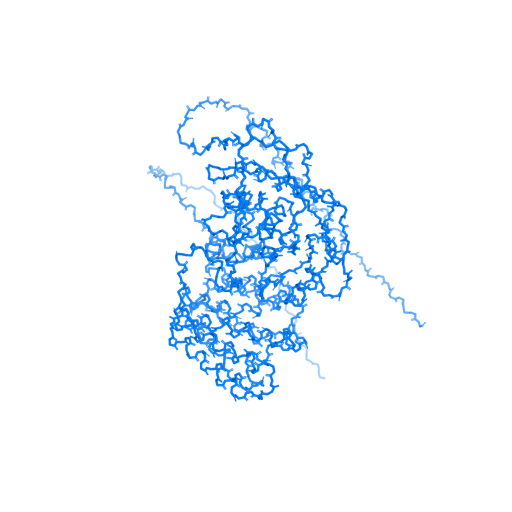1636 C CA . ARG A 1 215 ? 10.064 8.789 -25.332 1.00 94.69 215 ARG A CA 1
ATOM 1637 C C . ARG A 1 215 ? 10.022 8.186 -26.738 1.00 94.69 215 ARG A C 1
ATOM 1639 O O . ARG A 1 215 ? 9.089 8.453 -27.497 1.00 94.69 215 ARG A O 1
ATOM 1646 N N . THR A 1 216 ? 10.990 7.334 -27.073 1.00 94.19 216 THR A N 1
ATOM 1647 C CA . THR A 1 216 ? 11.026 6.601 -28.350 1.00 94.19 216 THR A CA 1
ATOM 1648 C C . THR A 1 216 ? 9.785 5.722 -28.514 1.00 94.19 216 THR A C 1
ATOM 1650 O O . THR A 1 216 ? 9.159 5.726 -29.575 1.00 94.19 216 THR A O 1
ATOM 1653 N N . GLY A 1 217 ? 9.390 5.018 -27.450 1.00 92.19 217 GLY A N 1
ATOM 1654 C CA . GLY A 1 217 ? 8.176 4.212 -27.405 1.00 92.19 217 GLY A CA 1
ATOM 1655 C C . GLY A 1 217 ? 6.912 5.023 -27.685 1.00 92.19 217 GLY A C 1
ATOM 1656 O O . GLY A 1 217 ? 6.145 4.705 -28.589 1.00 92.19 217 GLY A O 1
ATOM 1657 N N . VAL A 1 218 ? 6.732 6.122 -26.954 1.00 91.31 218 VAL A N 1
ATOM 1658 C CA . VAL A 1 218 ? 5.584 7.029 -27.075 1.00 91.31 218 VAL A CA 1
ATOM 1659 C C . VAL A 1 218 ? 5.477 7.632 -28.473 1.00 91.31 218 VAL A C 1
ATOM 1661 O O . VAL A 1 218 ? 4.379 7.711 -29.019 1.00 91.31 218 VAL A O 1
ATOM 1664 N N . ASN A 1 219 ? 6.600 8.013 -29.084 1.00 92.06 219 ASN A N 1
ATOM 1665 C CA . ASN A 1 219 ? 6.620 8.581 -30.435 1.00 92.06 219 ASN A CA 1
ATOM 1666 C C . ASN A 1 219 ? 6.230 7.574 -31.527 1.00 92.06 219 ASN A C 1
ATOM 1668 O O . ASN A 1 219 ? 5.821 7.982 -32.613 1.00 92.06 219 ASN A O 1
ATOM 1672 N N . GLY A 1 220 ? 6.368 6.272 -31.262 1.00 91.00 220 GLY A N 1
ATOM 1673 C CA . GLY A 1 220 ? 5.947 5.225 -32.188 1.00 91.00 220 GLY A CA 1
ATOM 1674 C C . GLY A 1 220 ? 4.504 4.748 -31.990 1.00 91.00 220 GLY A C 1
ATOM 1675 O O . GLY A 1 220 ? 3.992 4.030 -32.848 1.00 91.00 220 GLY A O 1
ATOM 1676 N N . LEU A 1 221 ? 3.838 5.140 -30.899 1.00 90.69 221 LEU A N 1
ATOM 1677 C CA . LEU A 1 221 ? 2.424 4.839 -30.678 1.00 90.69 221 LEU A CA 1
ATOM 1678 C C . LEU A 1 221 ? 1.519 5.748 -31.535 1.00 90.69 221 LEU A C 1
ATOM 1680 O O . LEU A 1 221 ? 1.893 6.877 -31.860 1.00 90.69 221 LEU A O 1
ATOM 1684 N N . PRO A 1 222 ? 0.294 5.306 -31.887 1.00 90.31 222 PRO A N 1
ATOM 1685 C CA . PRO A 1 222 ? -0.685 6.167 -32.542 1.00 90.31 222 PRO A CA 1
ATOM 1686 C C . PRO A 1 222 ? -0.948 7.428 -31.710 1.00 90.31 222 PRO A C 1
ATOM 1688 O O . PRO A 1 222 ? -1.254 7.341 -30.518 1.00 90.31 222 PRO A O 1
ATOM 1691 N N . GLY A 1 223 ? -0.860 8.601 -32.346 1.00 82.31 223 GLY A N 1
ATOM 1692 C CA . GLY A 1 223 ? -0.950 9.899 -31.665 1.00 82.31 223 GLY A CA 1
ATOM 1693 C C . GLY A 1 223 ? -2.287 10.183 -30.970 1.00 82.31 223 GLY A C 1
ATOM 1694 O O . GLY A 1 223 ? -2.356 11.101 -30.166 1.00 82.31 223 GLY A O 1
ATOM 1695 N N . ASN A 1 224 ? -3.328 9.397 -31.253 1.00 77.88 224 ASN A N 1
ATOM 1696 C CA . ASN A 1 224 ? -4.652 9.464 -30.632 1.00 77.88 224 ASN A CA 1
ATOM 1697 C C . ASN A 1 224 ? -4.901 8.346 -29.603 1.00 77.88 224 ASN A C 1
ATOM 1699 O O . ASN A 1 224 ? -6.055 8.034 -29.315 1.00 77.88 224 ASN A O 1
ATOM 1703 N N . SER A 1 225 ? -3.855 7.672 -29.120 1.00 87.88 225 SER A N 1
ATOM 1704 C CA . SER A 1 225 ? -4.004 6.683 -28.052 1.00 87.88 225 SER A CA 1
ATOM 1705 C C . SER A 1 225 ? -3.872 7.347 -26.683 1.00 87.88 225 SER A C 1
ATOM 1707 O O . SER A 1 225 ? -2.878 8.022 -26.425 1.00 87.88 225 SER A O 1
ATOM 1709 N N . ASP A 1 226 ? -4.842 7.092 -25.799 1.00 87.00 226 ASP A N 1
ATOM 1710 C CA . ASP A 1 226 ? -4.839 7.575 -24.406 1.00 87.00 226 ASP A CA 1
ATOM 1711 C C . ASP A 1 226 ? -3.509 7.241 -23.709 1.00 87.00 226 ASP A C 1
ATOM 1713 O O . ASP A 1 226 ? -2.916 8.064 -23.021 1.00 87.00 226 ASP A O 1
ATOM 1717 N N . LEU A 1 227 ? -2.967 6.049 -23.982 1.00 86.81 227 LEU A N 1
ATOM 1718 C CA . LEU A 1 227 ? -1.675 5.617 -23.456 1.00 86.81 227 LEU A CA 1
ATOM 1719 C C . LEU A 1 227 ? -0.508 6.504 -23.922 1.00 86.81 227 LEU A C 1
ATOM 1721 O O . LEU A 1 227 ? 0.366 6.823 -23.121 1.00 86.81 227 LEU A O 1
ATOM 1725 N N . ALA A 1 228 ? -0.467 6.909 -25.196 1.00 89.31 228 ALA A N 1
ATOM 1726 C CA . ALA A 1 228 ? 0.609 7.762 -25.700 1.00 89.31 228 ALA A CA 1
ATOM 1727 C C . ALA A 1 228 ? 0.555 9.174 -25.109 1.00 89.31 228 ALA A C 1
ATOM 1729 O O . ALA A 1 228 ? 1.602 9.789 -24.929 1.00 89.31 228 ALA A O 1
ATOM 1730 N N . GLU A 1 229 ? -0.640 9.696 -24.829 1.00 89.75 229 GLU A N 1
ATOM 1731 C CA . GLU A 1 229 ? -0.806 10.980 -24.147 1.00 89.75 229 GLU A CA 1
ATOM 1732 C C . GLU A 1 229 ? -0.274 10.908 -22.716 1.00 89.75 229 GLU A C 1
ATOM 1734 O O . GLU A 1 229 ? 0.668 11.625 -22.380 1.00 89.75 229 GLU A O 1
ATOM 1739 N N . VAL A 1 230 ? -0.767 9.955 -21.923 1.00 85.00 230 VAL A N 1
ATOM 1740 C CA . VAL A 1 230 ? -0.389 9.857 -20.510 1.00 85.00 230 VAL A CA 1
ATOM 1741 C C . VAL A 1 230 ? 1.101 9.525 -20.339 1.00 85.00 230 VAL A C 1
ATOM 1743 O O . VAL A 1 230 ? 1.782 10.122 -19.504 1.00 85.00 230 VAL A O 1
ATOM 1746 N N . LEU A 1 231 ? 1.665 8.634 -21.165 1.00 88.56 231 LEU A N 1
ATOM 1747 C CA . LEU A 1 231 ? 3.101 8.331 -21.114 1.00 88.56 231 LEU A CA 1
ATOM 1748 C C . LEU A 1 231 ? 3.983 9.519 -21.537 1.00 88.56 231 LEU A C 1
ATOM 1750 O O . LEU A 1 231 ? 5.112 9.633 -21.054 1.00 88.56 231 LEU A O 1
ATOM 1754 N N . ARG A 1 232 ? 3.497 10.417 -22.407 1.00 91.06 232 ARG A N 1
ATOM 1755 C CA . ARG A 1 232 ? 4.222 11.645 -22.769 1.00 91.06 232 ARG A CA 1
ATOM 1756 C C . ARG A 1 232 ? 4.331 12.575 -21.570 1.00 91.06 232 ARG A C 1
ATOM 1758 O O . ARG A 1 232 ? 5.441 13.000 -21.242 1.00 91.06 232 ARG A O 1
ATOM 1765 N N . ASP A 1 233 ? 3.215 12.818 -20.895 1.00 86.50 233 ASP A N 1
ATOM 1766 C CA . ASP A 1 233 ? 3.164 13.682 -19.715 1.00 86.50 233 ASP A CA 1
ATOM 1767 C C . ASP A 1 233 ? 4.064 13.142 -18.600 1.00 86.50 233 ASP A C 1
ATOM 1769 O O . ASP A 1 233 ? 4.868 13.880 -18.026 1.00 86.50 233 ASP A O 1
ATOM 1773 N N . ILE A 1 234 ? 4.027 11.826 -18.373 1.00 86.38 234 ILE A N 1
ATOM 1774 C CA . ILE A 1 234 ? 4.889 11.157 -17.394 1.00 86.38 234 ILE A CA 1
ATOM 1775 C C . ILE A 1 234 ? 6.360 11.249 -17.775 1.00 86.38 234 ILE A C 1
ATOM 1777 O O . ILE A 1 234 ? 7.181 11.503 -16.901 1.00 86.38 234 ILE A O 1
ATOM 1781 N N . SER A 1 235 ? 6.721 11.076 -19.050 1.00 89.88 235 SER A N 1
ATOM 1782 C CA . SER A 1 235 ? 8.125 11.187 -19.467 1.00 89.88 235 SER A CA 1
ATOM 1783 C C . SER A 1 235 ? 8.702 12.574 -19.171 1.00 89.88 235 SER A C 1
ATOM 1785 O O . SER A 1 235 ? 9.827 12.678 -18.695 1.00 89.88 235 SER A O 1
ATOM 1787 N N . THR A 1 236 ? 7.902 13.628 -19.365 1.00 89.50 236 THR A N 1
ATOM 1788 C CA . THR A 1 236 ? 8.292 15.006 -19.037 1.00 89.50 236 THR A CA 1
ATOM 1789 C C . THR A 1 236 ? 8.359 15.230 -17.527 1.00 89.50 236 THR A C 1
ATOM 1791 O O . THR A 1 236 ? 9.265 15.909 -17.051 1.00 89.50 236 THR A O 1
ATOM 1794 N N . ALA A 1 237 ? 7.421 14.671 -16.758 1.00 83.69 237 ALA A N 1
ATOM 1795 C CA . ALA A 1 237 ? 7.453 14.757 -15.299 1.00 83.69 237 ALA A CA 1
ATOM 1796 C C . ALA A 1 237 ? 8.684 14.042 -14.711 1.00 83.69 237 ALA A C 1
ATOM 1798 O O . ALA A 1 237 ? 9.373 14.610 -13.871 1.00 83.69 237 ALA A O 1
ATOM 1799 N N . LEU A 1 238 ? 8.996 12.839 -15.200 1.00 84.81 238 LEU A N 1
ATOM 1800 C CA . LEU A 1 238 ? 10.147 12.044 -14.767 1.00 84.81 238 LEU A CA 1
ATOM 1801 C C . LEU A 1 238 ? 11.484 12.689 -15.131 1.00 84.81 238 LEU A C 1
ATOM 1803 O O . LEU A 1 238 ? 12.424 12.603 -14.353 1.00 84.81 238 LEU A O 1
ATOM 1807 N N . GLU A 1 239 ? 11.581 13.334 -16.295 1.00 90.00 239 GLU A N 1
ATOM 1808 C CA . GLU A 1 239 ? 12.781 14.082 -16.687 1.00 90.00 239 GLU A CA 1
ATOM 1809 C C . GLU A 1 239 ? 13.075 15.209 -15.697 1.00 90.00 239 GLU A C 1
ATOM 1811 O O . GLU A 1 239 ? 14.195 15.294 -15.204 1.00 90.00 239 GLU A O 1
ATOM 1816 N N . ARG A 1 240 ? 12.050 15.977 -15.302 1.00 87.69 240 ARG A N 1
ATOM 1817 C CA . ARG A 1 240 ? 12.196 16.994 -14.250 1.00 87.69 240 ARG A CA 1
ATOM 1818 C C . ARG A 1 240 ? 12.592 16.378 -12.910 1.00 87.69 240 ARG A C 1
ATOM 1820 O O . ARG A 1 240 ? 13.526 16.866 -12.293 1.00 87.69 240 ARG A O 1
ATOM 1827 N N . GLU A 1 241 ? 11.942 15.283 -12.492 1.00 83.44 241 GLU A N 1
ATOM 1828 C CA . GLU A 1 241 ? 12.305 14.577 -11.248 1.00 83.44 241 GLU A CA 1
ATOM 1829 C C . GLU A 1 241 ? 13.790 14.154 -11.251 1.00 83.44 241 GLU A C 1
ATOM 1831 O O . GLU A 1 241 ? 14.476 14.306 -10.243 1.00 83.44 241 GLU A O 1
ATOM 1836 N N . VAL A 1 242 ? 14.304 13.639 -12.376 1.00 81.69 242 VAL A N 1
ATOM 1837 C CA . VAL A 1 242 ? 15.712 13.224 -12.519 1.00 81.69 242 VAL A CA 1
ATOM 1838 C C . VAL A 1 242 ? 16.666 14.424 -12.550 1.00 81.69 242 VAL A C 1
ATOM 1840 O O . VAL A 1 242 ? 17.738 14.355 -11.945 1.00 81.69 242 VAL A O 1
ATOM 1843 N N . GLU A 1 243 ? 16.304 15.507 -13.241 1.00 85.62 243 GLU A N 1
ATOM 1844 C CA . GLU A 1 243 ? 17.102 16.738 -13.339 1.00 85.62 243 GLU A CA 1
ATOM 1845 C C . GLU A 1 243 ? 17.224 17.471 -12.001 1.00 85.62 243 GLU A C 1
ATOM 1847 O O . GLU A 1 243 ? 18.318 17.923 -11.656 1.00 85.62 243 GLU A O 1
ATOM 1852 N N . ASP A 1 244 ? 16.139 17.522 -11.226 1.00 82.88 244 ASP A N 1
ATOM 1853 C CA . ASP A 1 244 ? 16.104 18.118 -9.885 1.00 82.88 244 ASP A CA 1
ATOM 1854 C C . ASP A 1 244 ? 16.913 17.301 -8.857 1.00 82.88 244 ASP A C 1
ATOM 1856 O O . ASP A 1 244 ? 17.161 17.759 -7.741 1.00 82.88 244 ASP A O 1
ATOM 1860 N N . GLY A 1 245 ? 17.379 16.112 -9.252 1.00 74.69 245 GLY A N 1
ATOM 1861 C CA . GLY A 1 245 ? 18.100 15.177 -8.409 1.00 74.69 245 GLY A CA 1
ATOM 1862 C C . GLY A 1 245 ? 17.126 14.353 -7.580 1.00 74.69 245 GLY A C 1
ATOM 1863 O O . GLY A 1 245 ? 16.557 14.828 -6.598 1.00 74.69 245 GLY A O 1
ATOM 1864 N N . ILE A 1 246 ? 16.985 13.070 -7.926 1.00 68.56 246 ILE A N 1
ATOM 1865 C CA . ILE A 1 246 ? 16.265 12.110 -7.083 1.00 68.56 246 ILE A CA 1
ATOM 1866 C C . ILE A 1 246 ? 17.143 11.819 -5.861 1.00 68.56 246 ILE A C 1
ATOM 1868 O O . ILE A 1 246 ? 17.879 10.836 -5.796 1.00 68.56 246 ILE A O 1
ATOM 1872 N N . HIS A 1 247 ? 17.100 12.718 -4.882 1.00 55.50 247 HIS A N 1
ATOM 1873 C CA . HIS A 1 247 ? 17.737 12.530 -3.593 1.00 55.50 247 HIS A CA 1
ATOM 1874 C C . HIS A 1 247 ? 16.875 11.582 -2.758 1.00 55.50 247 HIS A C 1
ATOM 1876 O O . HIS A 1 247 ? 15.952 11.999 -2.064 1.00 55.50 247 HIS A O 1
ATOM 1882 N N . ARG A 1 248 ? 17.178 10.282 -2.831 1.00 57.88 248 ARG A N 1
ATOM 1883 C CA . ARG A 1 248 ? 16.782 9.330 -1.791 1.00 57.88 248 ARG A CA 1
ATOM 1884 C C . ARG A 1 248 ? 17.988 8.940 -0.975 1.00 57.88 248 ARG A C 1
ATOM 1886 O O . ARG A 1 248 ? 18.828 8.167 -1.430 1.00 57.88 248 ARG A O 1
ATOM 1893 N N . ASP A 1 249 ? 18.014 9.430 0.248 1.00 55.03 249 ASP A N 1
ATOM 1894 C CA . ASP A 1 249 ? 18.850 8.857 1.280 1.00 55.03 249 ASP A CA 1
ATOM 1895 C C . ASP A 1 249 ? 18.065 7.722 1.956 1.00 55.03 249 ASP A C 1
ATOM 1897 O O . ASP A 1 249 ? 17.203 7.966 2.794 1.00 55.03 249 ASP A O 1
ATOM 1901 N N . LEU A 1 250 ? 18.282 6.475 1.518 1.00 51.84 250 LEU A N 1
ATOM 1902 C CA . LEU A 1 250 ? 17.689 5.312 2.195 1.00 51.84 250 LEU A CA 1
ATOM 1903 C C . LEU A 1 250 ? 18.385 4.996 3.522 1.00 51.84 250 LEU A C 1
ATOM 1905 O O . LEU A 1 250 ? 17.813 4.285 4.346 1.00 51.84 250 LEU A O 1
ATOM 1909 N N . ASP A 1 251 ? 19.611 5.488 3.715 1.00 45.91 251 ASP A N 1
ATOM 1910 C CA . ASP A 1 251 ? 20.365 5.273 4.947 1.00 45.91 251 ASP A CA 1
ATOM 1911 C C . ASP A 1 251 ? 19.986 6.331 6.007 1.00 45.91 251 ASP A C 1
ATOM 1913 O O . ASP A 1 251 ? 19.957 6.007 7.191 1.00 45.91 251 ASP A O 1
ATOM 1917 N N . ASN A 1 252 ? 19.577 7.540 5.593 1.00 40.97 252 ASN A N 1
ATOM 1918 C CA . ASN A 1 252 ? 18.912 8.554 6.429 1.00 40.97 252 ASN A CA 1
ATOM 1919 C C . ASN A 1 252 ? 17.395 8.623 6.190 1.00 40.97 252 ASN A C 1
ATOM 1921 O O . ASN A 1 252 ? 16.814 9.705 6.256 1.00 40.97 252 ASN A O 1
ATOM 1925 N N . GLN A 1 253 ? 16.735 7.492 5.919 1.00 44.59 253 GLN A N 1
ATOM 1926 C CA . GLN A 1 253 ? 15.279 7.435 5.747 1.00 44.59 253 GLN A CA 1
ATOM 1927 C C . GLN A 1 253 ? 14.543 7.558 7.099 1.00 44.59 253 GLN A C 1
ATOM 1929 O O . GLN A 1 253 ? 13.793 6.681 7.520 1.00 44.59 253 GLN A O 1
ATOM 1934 N N . HIS A 1 254 ? 14.788 8.662 7.795 1.00 38.91 254 HIS A N 1
ATOM 1935 C CA . HIS A 1 254 ? 13.784 9.348 8.585 1.00 38.91 254 HIS A CA 1
ATOM 1936 C C . HIS A 1 254 ? 13.074 10.305 7.598 1.00 38.91 254 HIS A C 1
ATOM 1938 O O . HIS A 1 254 ? 13.724 11.077 6.905 1.00 38.91 254 HIS A O 1
ATOM 1944 N N . ASP A 1 255 ? 11.756 10.218 7.468 1.00 44.09 255 ASP A N 1
ATOM 1945 C CA . ASP A 1 255 ? 10.847 11.377 7.327 1.00 44.09 255 ASP A CA 1
ATOM 1946 C C . ASP A 1 255 ? 9.934 11.590 6.133 1.00 44.09 255 ASP A C 1
ATOM 1948 O O . ASP A 1 255 ? 9.031 12.402 6.267 1.00 44.09 255 ASP A O 1
ATOM 1952 N N . TYR A 1 256 ? 9.966 10.823 5.045 1.00 37.28 256 TYR A N 1
ATOM 1953 C CA . TYR A 1 256 ? 8.918 10.994 4.023 1.00 37.28 256 TYR A CA 1
ATOM 1954 C C . TYR A 1 256 ? 8.549 9.646 3.422 1.00 37.28 256 TYR A C 1
ATOM 1956 O O . TYR A 1 256 ? 9.380 9.019 2.764 1.00 37.28 256 TYR A O 1
ATOM 1964 N N . GLY A 1 257 ? 7.324 9.179 3.707 1.00 42.75 257 GLY A N 1
ATOM 1965 C CA . GLY A 1 257 ? 6.802 7.857 3.341 1.00 42.75 257 GLY A CA 1
ATOM 1966 C C . GLY A 1 257 ? 7.270 7.426 1.959 1.00 42.75 257 GLY A C 1
ATOM 1967 O O . GLY A 1 257 ? 6.866 8.053 0.989 1.00 42.75 257 GLY A O 1
ATOM 1968 N N . ASP A 1 258 ? 8.198 6.458 1.945 1.00 40.72 258 ASP A N 1
ATOM 1969 C CA . ASP A 1 258 ? 8.963 5.804 0.869 1.00 40.72 258 ASP A CA 1
ATOM 1970 C C . ASP A 1 258 ? 9.223 6.512 -0.480 1.00 40.72 258 ASP A C 1
ATOM 1972 O O . ASP A 1 258 ? 9.860 5.901 -1.337 1.00 40.72 258 ASP A O 1
ATOM 1976 N N . GLY A 1 259 ? 8.805 7.763 -0.707 1.00 36.19 259 GLY A N 1
ATOM 1977 C CA . GLY A 1 259 ? 8.784 8.540 -1.954 1.00 36.19 259 GLY A CA 1
ATOM 1978 C C . GLY A 1 259 ? 8.301 7.780 -3.194 1.00 36.19 259 GLY A C 1
ATOM 1979 O O . GLY A 1 259 ? 8.492 8.237 -4.323 1.00 36.19 259 GLY A O 1
ATOM 1980 N N . PHE A 1 260 ? 7.854 6.536 -3.032 1.00 41.38 260 PHE A N 1
ATOM 1981 C CA . PHE A 1 260 ? 7.520 5.610 -4.104 1.00 41.38 260 PHE A CA 1
ATOM 1982 C C . PHE A 1 260 ? 6.006 5.577 -4.215 1.00 41.38 260 PHE A C 1
ATOM 1984 O O . PHE A 1 260 ? 5.504 5.552 -5.338 1.00 41.38 260 PHE A O 1
ATOM 1991 N N . PHE A 1 261 ? 5.342 5.710 -3.058 1.00 40.38 261 PHE A N 1
ATOM 1992 C CA . PHE A 1 261 ? 3.907 5.733 -2.871 1.00 40.38 261 PHE A CA 1
ATOM 1993 C C . PHE A 1 261 ? 3.377 6.945 -2.068 1.00 40.38 261 PHE A C 1
ATOM 1995 O O . PHE A 1 261 ? 2.273 6.879 -1.530 1.00 40.38 261 PHE A O 1
ATOM 2002 N N . SER A 1 262 ? 4.065 8.094 -2.051 1.00 31.30 262 SER A N 1
ATOM 2003 C CA . SER A 1 262 ? 3.490 9.361 -1.554 1.00 31.30 262 SER A CA 1
ATOM 2004 C C . SER A 1 262 ? 3.262 10.372 -2.686 1.00 31.30 262 SER A C 1
ATOM 2006 O O . SER A 1 262 ? 4.152 10.676 -3.483 1.00 31.30 262 SER A O 1
ATOM 2008 N N . PHE A 1 263 ? 2.026 10.866 -2.782 1.00 28.91 263 PHE A N 1
ATOM 2009 C CA . PHE A 1 263 ? 1.646 12.039 -3.564 1.00 28.91 263 PHE A CA 1
ATOM 2010 C C . PHE A 1 263 ? 1.146 13.091 -2.578 1.00 28.91 263 PHE A C 1
ATOM 2012 O O . PHE A 1 263 ? 0.056 12.936 -2.040 1.00 28.91 263 PHE A O 1
ATOM 2019 N N . SER A 1 264 ? 1.902 14.163 -2.357 1.00 26.95 264 SER A N 1
ATOM 2020 C CA . SER A 1 264 ? 1.385 15.319 -1.622 1.00 26.95 264 SER A CA 1
ATOM 2021 C C . SER A 1 264 ? 0.538 16.176 -2.571 1.00 26.95 264 SER A C 1
ATOM 2023 O O . SER A 1 264 ? 1.049 16.632 -3.605 1.00 26.95 264 SER A O 1
ATOM 2025 N N . PRO A 1 265 ? -0.743 16.447 -2.270 1.00 27.22 265 PRO A N 1
ATOM 2026 C CA . PRO A 1 265 ? -1.431 17.584 -2.851 1.00 27.22 265 PRO A CA 1
ATOM 2027 C C . PRO A 1 265 ? -0.694 18.851 -2.416 1.00 27.22 265 PRO A C 1
ATOM 2029 O O . PRO A 1 265 ? -0.362 19.035 -1.252 1.00 27.22 265 PRO A O 1
ATOM 2032 N N . ARG A 1 266 ? -0.425 19.731 -3.376 1.00 26.64 266 ARG A N 1
ATOM 2033 C CA . ARG A 1 266 ? 0.193 21.040 -3.157 1.00 26.64 266 ARG A CA 1
ATOM 2034 C C . ARG A 1 266 ? -0.613 21.829 -2.113 1.00 26.64 266 ARG A C 1
ATOM 2036 O O . ARG A 1 266 ? -1.724 22.264 -2.422 1.00 26.64 266 ARG A O 1
ATOM 2043 N N . GLU A 1 267 ? -0.051 22.003 -0.918 1.00 30.08 267 GLU A N 1
ATOM 2044 C CA . GLU A 1 267 ? -0.642 22.779 0.176 1.00 30.08 267 GLU A CA 1
ATOM 2045 C C . GLU A 1 267 ? -1.024 24.189 -0.296 1.00 30.08 267 GLU A C 1
ATOM 2047 O O . GLU A 1 267 ? -0.242 24.902 -0.937 1.00 30.08 267 GLU A O 1
ATOM 2052 N N . ARG A 1 268 ? -2.261 24.594 0.010 1.00 29.17 268 ARG A N 1
ATOM 2053 C CA . ARG A 1 268 ? -2.650 26.004 0.033 1.00 29.17 268 ARG A CA 1
ATOM 2054 C C . ARG A 1 268 ? -2.495 26.487 1.465 1.00 29.17 268 ARG A C 1
ATOM 2056 O O . ARG A 1 268 ? -3.206 26.020 2.346 1.00 29.17 268 ARG A O 1
ATOM 2063 N N . ASN A 1 269 ? -1.594 27.441 1.648 1.00 29.30 269 ASN A N 1
ATOM 2064 C CA . ASN A 1 269 ? -1.436 28.191 2.884 1.00 29.30 269 ASN A CA 1
ATOM 2065 C C . ASN A 1 269 ? -2.696 29.029 3.138 1.00 29.30 269 ASN A C 1
ATOM 2067 O O . ASN A 1 269 ? -2.824 30.111 2.567 1.00 29.30 269 ASN A O 1
ATOM 2071 N N . ASP A 1 270 ? -3.593 28.550 3.996 1.00 32.47 270 ASP A N 1
ATOM 2072 C CA . ASP A 1 270 ? -4.638 29.375 4.601 1.00 32.47 270 ASP A CA 1
ATOM 2073 C C . ASP A 1 270 ? -4.310 29.562 6.091 1.00 32.47 270 ASP A C 1
ATOM 2075 O O . ASP A 1 270 ? -4.788 28.844 6.967 1.00 32.47 270 ASP A O 1
ATOM 2079 N N . GLU A 1 271 ? -3.463 30.554 6.381 1.00 36.50 271 GLU A N 1
ATOM 2080 C CA . GLU A 1 271 ? -3.311 31.109 7.728 1.00 36.50 271 GLU A CA 1
ATOM 2081 C C . GLU A 1 271 ? -4.573 31.917 8.076 1.00 36.50 271 GLU A C 1
ATOM 2083 O O . GLU A 1 271 ? -4.747 33.055 7.632 1.00 36.50 271 GLU A O 1
ATOM 2088 N N . ALA A 1 272 ? -5.465 31.343 8.884 1.00 35.00 272 ALA A N 1
ATOM 2089 C CA . ALA A 1 272 ? -6.607 32.056 9.452 1.00 35.00 272 ALA A CA 1
ATOM 2090 C C . ALA A 1 272 ? -6.723 31.820 10.968 1.00 35.00 272 ALA A C 1
ATOM 2092 O O . ALA A 1 272 ? -7.372 30.891 11.434 1.00 35.00 272 ALA A O 1
ATOM 2093 N N . LEU A 1 273 ? -6.065 32.720 11.706 1.00 40.72 273 LEU A N 1
ATOM 2094 C CA . LEU A 1 273 ? -6.484 33.370 12.957 1.00 40.72 273 LEU A CA 1
ATOM 2095 C C . LEU A 1 273 ? -7.633 32.728 13.758 1.00 40.72 273 LEU A C 1
ATOM 2097 O O . LEU A 1 273 ? -8.799 32.887 13.395 1.00 40.72 273 LEU A O 1
ATOM 2101 N N . ILE A 1 274 ? -7.324 32.242 14.966 1.00 38.66 274 ILE A N 1
ATOM 2102 C CA . ILE A 1 274 ? -8.272 32.263 16.090 1.00 38.66 274 ILE A CA 1
ATOM 2103 C C . ILE A 1 274 ? -7.554 32.787 17.346 1.00 38.66 274 ILE A C 1
ATOM 2105 O O . ILE A 1 274 ? -6.683 32.131 17.905 1.00 38.66 274 ILE A O 1
ATOM 2109 N N . ASN A 1 275 ? -7.934 33.998 17.767 1.00 36.97 275 ASN A N 1
ATOM 2110 C CA . ASN A 1 275 ? -7.678 34.548 19.100 1.00 36.97 275 ASN A CA 1
ATOM 2111 C C . ASN A 1 275 ? -8.789 34.035 20.027 1.00 36.97 275 ASN A C 1
ATOM 2113 O O . ASN A 1 275 ? -9.937 34.459 19.876 1.00 36.97 275 ASN A O 1
ATOM 2117 N N . ILE A 1 276 ? -8.457 33.151 20.967 1.00 43.97 276 ILE A N 1
ATOM 2118 C CA . ILE A 1 276 ? -9.350 32.736 22.058 1.00 43.97 276 ILE A CA 1
ATOM 2119 C C . ILE A 1 276 ? -8.911 33.505 23.306 1.00 43.97 276 ILE A C 1
ATOM 2121 O O . ILE A 1 276 ? -7.731 33.511 23.644 1.00 43.97 276 ILE A O 1
ATOM 2125 N N . GLY A 1 277 ? -9.842 34.249 23.905 1.00 43.31 277 GLY A N 1
ATOM 2126 C CA . GLY A 1 277 ? -9.597 35.045 25.105 1.00 43.31 277 GLY A CA 1
ATOM 2127 C C . GLY A 1 277 ? -9.637 34.189 26.368 1.00 43.31 277 GLY A C 1
ATOM 2128 O O . GLY A 1 277 ? -10.527 33.355 26.499 1.00 43.31 277 GLY A O 1
ATOM 2129 N N . ASP A 1 278 ? -8.688 34.450 27.267 1.00 44.41 278 ASP A N 1
ATOM 2130 C CA . ASP A 1 278 ? -8.650 33.965 28.651 1.00 44.41 278 ASP A CA 1
ATOM 2131 C C . ASP A 1 278 ? -9.913 34.406 29.412 1.00 44.41 278 ASP A C 1
ATOM 2133 O O . ASP A 1 278 ? -10.097 35.600 29.673 1.00 44.41 278 ASP A O 1
ATOM 2137 N N . ASP A 1 279 ? -10.764 33.452 29.789 1.00 50.00 279 ASP A N 1
ATOM 2138 C CA . ASP A 1 279 ? -11.754 33.612 30.857 1.00 50.00 279 ASP A CA 1
ATOM 2139 C C . ASP A 1 279 ? -11.530 32.470 31.862 1.00 50.00 279 ASP A C 1
ATOM 2141 O O . ASP A 1 279 ? -11.738 31.301 31.547 1.00 50.00 279 ASP A O 1
ATOM 2145 N N . ASP A 1 280 ? -11.014 32.822 33.046 1.00 52.44 280 ASP A N 1
ATOM 2146 C CA . ASP A 1 280 ? -10.628 31.935 34.158 1.00 52.44 280 ASP A CA 1
ATOM 2147 C C . ASP A 1 280 ? -11.870 31.388 34.901 1.00 52.44 280 ASP A C 1
ATOM 2149 O O . ASP A 1 280 ? -12.042 31.582 36.113 1.00 52.44 280 ASP A O 1
ATOM 2153 N N . THR A 1 281 ? -12.779 30.713 34.195 1.00 49.66 281 THR A N 1
ATOM 2154 C CA . THR A 1 281 ? -13.767 29.843 34.842 1.00 49.66 281 THR A CA 1
ATOM 2155 C C . THR A 1 281 ? -13.237 28.422 34.877 1.00 49.66 281 THR A C 1
ATOM 2157 O O . THR A 1 281 ? -12.778 27.886 33.876 1.00 49.66 281 THR A O 1
ATOM 2160 N N . ASP A 1 282 ? -13.274 27.831 36.072 1.00 51.41 282 ASP A N 1
ATOM 2161 C CA . ASP A 1 282 ? -12.942 26.439 36.397 1.00 51.41 282 ASP A CA 1
ATOM 2162 C C . ASP A 1 282 ? -13.961 25.485 35.735 1.00 51.41 282 ASP A C 1
ATOM 2164 O O . ASP A 1 282 ? -14.746 24.797 36.388 1.00 51.41 282 ASP A O 1
ATOM 2168 N N . ASP A 1 283 ? -14.014 25.539 34.406 1.00 49.94 283 ASP A N 1
ATOM 2169 C CA . ASP A 1 283 ? -14.775 24.678 33.527 1.00 49.94 283 ASP A CA 1
ATOM 2170 C C . ASP A 1 283 ? -13.857 23.510 33.200 1.00 49.94 283 ASP A C 1
ATOM 2172 O O . ASP A 1 283 ? -13.014 23.583 32.308 1.00 49.94 283 ASP A O 1
ATOM 2176 N N . SER A 1 284 ? -13.999 22.412 33.943 1.00 64.62 284 SER A N 1
ATOM 2177 C CA . SER A 1 284 ? -13.483 21.127 33.488 1.00 64.62 284 SER A CA 1
ATOM 2178 C C . SER A 1 284 ? -14.115 20.855 32.121 1.00 64.62 284 SER A C 1
ATOM 2180 O O . SER A 1 284 ? -15.271 20.420 32.058 1.00 64.62 284 SER A O 1
ATOM 2182 N N . GLU A 1 285 ? -13.410 21.207 31.042 1.00 67.94 285 GLU A N 1
ATOM 2183 C CA . GLU A 1 285 ? -13.890 21.033 29.680 1.00 67.94 285 GLU A CA 1
ATOM 2184 C C . GLU A 1 285 ? -14.333 19.583 29.539 1.00 67.94 285 GLU A C 1
ATOM 2186 O O . GLU A 1 285 ? -13.566 18.645 29.776 1.00 67.94 285 GLU A O 1
ATOM 2191 N N . ALA A 1 286 ? -15.619 19.391 29.245 1.00 77.62 286 ALA A N 1
ATOM 2192 C CA . ALA A 1 286 ? -16.148 18.058 29.050 1.00 77.62 286 ALA A CA 1
ATOM 2193 C C . ALA A 1 286 ? -15.326 17.397 27.943 1.00 77.62 286 ALA A C 1
ATOM 2195 O O . ALA A 1 286 ? -15.273 17.920 26.827 1.00 77.62 286 ALA A O 1
ATOM 2196 N N . VAL A 1 287 ? -14.693 16.262 28.254 1.00 84.25 287 VAL A N 1
ATOM 2197 C CA . VAL A 1 287 ? -13.932 15.493 27.268 1.00 84.25 287 VAL A CA 1
ATOM 2198 C C . VAL A 1 287 ? -14.850 15.245 26.080 1.00 84.25 287 VAL A C 1
ATOM 2200 O O . VAL A 1 287 ? -15.965 14.744 26.236 1.00 84.25 287 VAL A O 1
ATOM 2203 N N . LEU A 1 288 ? -14.413 15.650 24.893 1.00 91.50 288 LEU A N 1
ATOM 2204 C CA . LEU A 1 288 ? -15.173 15.445 23.671 1.00 91.50 288 LEU A CA 1
ATOM 2205 C C . LEU A 1 288 ? -14.715 14.144 23.016 1.00 91.50 288 LEU A C 1
ATOM 2207 O O . LEU A 1 288 ? -13.521 13.910 22.834 1.00 91.50 288 LEU A O 1
ATOM 2211 N N . ALA A 1 289 ? -15.678 13.312 22.634 1.00 95.81 289 ALA A N 1
ATOM 2212 C CA . ALA A 1 289 ? -15.449 12.097 21.877 1.00 95.81 289 ALA A CA 1
ATOM 2213 C C . ALA A 1 289 ? -15.791 12.284 20.396 1.00 95.81 289 ALA A C 1
ATOM 2215 O O . ALA A 1 289 ? -16.854 12.809 20.047 1.00 95.81 289 ALA A O 1
ATOM 2216 N N . ILE A 1 290 ? -14.905 11.809 19.523 1.00 97.00 290 ILE A N 1
ATOM 2217 C CA . ILE A 1 290 ? -15.132 11.705 18.085 1.00 97.00 290 ILE A CA 1
ATOM 2218 C C . ILE A 1 290 ? -16.052 10.513 17.804 1.00 97.00 290 ILE A C 1
ATOM 2220 O O . ILE A 1 290 ? -15.750 9.372 18.151 1.00 97.00 290 ILE A O 1
ATOM 2224 N N . GLN A 1 291 ? -17.180 10.775 17.144 1.00 97.38 291 GLN A N 1
ATOM 2225 C CA . GLN A 1 291 ? -18.135 9.741 16.753 1.00 97.38 291 GLN A CA 1
ATOM 2226 C C . GLN A 1 291 ? -17.659 8.981 15.510 1.00 97.38 291 GLN A C 1
ATOM 2228 O O . GLN A 1 291 ? -17.559 9.537 14.410 1.00 97.38 291 GLN A O 1
ATOM 2233 N N . MET A 1 292 ? -17.451 7.679 15.672 1.00 97.38 292 MET A N 1
ATOM 2234 C CA . MET A 1 292 ? -17.025 6.760 14.624 1.00 97.38 292 MET A CA 1
ATOM 2235 C C . MET A 1 292 ? -18.244 6.085 13.995 1.00 97.38 292 MET A C 1
ATOM 2237 O O . MET A 1 292 ? -18.660 4.996 14.387 1.00 97.38 292 MET A O 1
ATOM 2241 N N . THR A 1 293 ? -18.858 6.751 13.013 1.00 97.81 293 THR A N 1
ATOM 2242 C CA . THR A 1 293 ? -19.880 6.112 12.168 1.00 97.81 293 THR A CA 1
ATOM 2243 C C . THR A 1 293 ? -19.211 5.195 11.153 1.00 97.81 293 THR A C 1
ATOM 2245 O O . THR A 1 293 ? -18.172 5.538 10.584 1.00 97.81 293 THR A O 1
ATOM 2248 N N . TRP A 1 294 ? -19.808 4.036 10.892 1.00 98.25 294 TRP A N 1
ATOM 2249 C CA . TRP A 1 294 ? -19.173 3.021 10.063 1.00 98.25 294 TRP A CA 1
ATOM 2250 C C . TRP A 1 294 ? -20.174 2.253 9.206 1.00 98.25 294 TRP A C 1
ATOM 2252 O O . TRP A 1 294 ? -21.356 2.102 9.524 1.00 98.25 294 TRP A O 1
ATOM 2262 N N . CYS A 1 295 ? -19.667 1.748 8.094 1.00 98.25 295 CYS A N 1
ATOM 2263 C CA . CYS A 1 295 ? -20.354 0.819 7.230 1.00 98.25 295 CYS A CA 1
ATOM 2264 C C . CYS A 1 295 ? -19.372 -0.196 6.660 1.00 98.25 295 CYS A C 1
ATOM 2266 O O . CYS A 1 295 ? -18.157 -0.006 6.686 1.00 98.25 295 CYS A O 1
ATOM 2268 N N . GLN A 1 296 ? -19.902 -1.299 6.150 1.00 98.00 296 GLN A N 1
ATOM 2269 C CA . GLN A 1 296 ? -19.079 -2.390 5.650 1.00 98.00 296 GLN A CA 1
ATOM 2270 C C . GLN A 1 296 ? -19.664 -3.010 4.395 1.00 98.00 296 GLN A C 1
ATOM 2272 O O . GLN A 1 296 ? -20.886 -3.100 4.237 1.00 98.00 296 GLN A O 1
ATOM 2277 N N . HIS A 1 297 ? -18.787 -3.448 3.502 1.00 98.19 297 HIS A N 1
ATOM 2278 C CA . HIS A 1 297 ? -19.215 -4.125 2.297 1.00 98.19 297 HIS A CA 1
ATOM 2279 C C . HIS A 1 297 ? -19.879 -5.473 2.627 1.00 98.19 297 HIS A C 1
ATOM 2281 O O . HIS A 1 297 ? -19.400 -6.219 3.482 1.00 98.19 297 HIS A O 1
ATOM 2287 N N . ARG A 1 298 ? -20.965 -5.833 1.929 1.00 97.50 298 ARG A N 1
ATOM 2288 C CA . ARG A 1 298 ? -21.708 -7.091 2.182 1.00 97.50 298 ARG A CA 1
ATOM 2289 C C . ARG A 1 298 ? -20.882 -8.364 2.016 1.00 97.50 298 ARG A C 1
ATOM 2291 O O . ARG A 1 298 ? -21.212 -9.374 2.621 1.00 97.50 298 ARG A O 1
ATOM 2298 N N . ALA A 1 299 ? -19.855 -8.312 1.178 1.00 93.94 299 ALA A N 1
ATOM 2299 C CA . ALA A 1 299 ? -18.978 -9.446 0.900 1.00 93.94 299 ALA A CA 1
ATOM 2300 C C . ALA A 1 299 ? -17.832 -9.610 1.917 1.00 93.94 299 ALA A C 1
ATOM 2302 O O . ALA A 1 299 ? -16.946 -10.429 1.678 1.00 93.94 299 ALA A O 1
ATOM 2303 N N . ILE A 1 300 ? -17.794 -8.832 3.010 1.00 92.69 300 ILE A N 1
ATOM 2304 C CA . ILE A 1 300 ? -16.758 -9.013 4.034 1.00 92.69 300 ILE A CA 1
ATOM 2305 C C . ILE A 1 300 ? -16.912 -10.365 4.729 1.00 92.69 300 ILE A C 1
ATOM 2307 O O . ILE A 1 300 ? -17.998 -10.719 5.184 1.00 92.69 300 ILE A O 1
ATOM 2311 N N . SER A 1 301 ? -15.803 -11.098 4.821 1.00 85.12 301 SER A N 1
ATOM 2312 C CA . SER A 1 301 ? -15.751 -12.427 5.445 1.00 85.12 301 SER A CA 1
ATOM 2313 C C . SER A 1 301 ? -15.764 -12.389 6.979 1.00 85.12 301 SER A C 1
ATOM 2315 O O . SER A 1 301 ? -16.368 -13.266 7.594 1.00 85.12 301 SER A O 1
ATOM 2317 N N . ASP A 1 302 ? -15.166 -11.360 7.588 1.00 88.75 302 ASP A N 1
ATOM 2318 C CA . ASP A 1 302 ? -15.193 -11.096 9.033 1.00 88.75 302 ASP A CA 1
ATOM 2319 C C . ASP A 1 302 ? -15.829 -9.716 9.321 1.00 88.75 302 ASP A C 1
ATOM 2321 O O . ASP A 1 302 ? -15.138 -8.699 9.400 1.00 88.75 302 ASP A O 1
ATOM 2325 N N . PRO A 1 303 ? -17.168 -9.614 9.369 1.00 93.69 303 PRO A N 1
ATOM 2326 C CA . PRO A 1 303 ? -17.855 -8.332 9.495 1.00 93.69 303 PRO A CA 1
ATOM 2327 C C . PRO A 1 303 ? -17.672 -7.717 10.885 1.00 93.69 303 PRO A C 1
ATOM 2329 O O . PRO A 1 303 ? -17.791 -8.401 11.906 1.00 93.69 303 PRO A O 1
ATOM 2332 N N . PHE A 1 304 ? -17.440 -6.404 10.945 1.00 96.12 304 PHE A N 1
ATOM 2333 C CA . PHE A 1 304 ? -17.532 -5.635 12.185 1.00 96.12 304 PHE A CA 1
ATOM 2334 C C . PHE A 1 304 ? -18.928 -5.787 12.799 1.00 96.12 304 PHE A C 1
ATOM 2336 O O . PHE A 1 304 ? -19.947 -5.843 12.099 1.00 96.12 304 PHE A O 1
ATOM 2343 N N . THR A 1 305 ? -18.966 -5.866 14.128 1.00 96.38 305 THR A N 1
ATOM 2344 C CA . THR A 1 305 ? -20.191 -5.822 14.932 1.00 96.38 305 THR A CA 1
ATOM 2345 C C . THR A 1 305 ? -20.205 -4.534 15.747 1.00 96.38 305 THR A C 1
ATOM 2347 O O . THR A 1 305 ? -19.164 -3.924 15.977 1.00 96.38 305 THR A O 1
ATOM 2350 N N . SER A 1 306 ? -21.382 -4.113 16.214 1.00 97.00 306 SER A N 1
ATOM 2351 C CA . SER A 1 306 ? -21.482 -2.913 17.054 1.00 97.00 306 SER A CA 1
ATOM 2352 C C . SER A 1 306 ? -20.667 -3.029 18.346 1.00 97.00 306 SER A C 1
ATOM 2354 O O . SER A 1 306 ? -20.067 -2.048 18.757 1.00 97.00 306 SER A O 1
ATOM 2356 N N . GLU A 1 307 ? -20.638 -4.208 18.972 1.00 97.06 307 GLU A N 1
ATOM 2357 C CA . GLU A 1 307 ? -19.843 -4.461 20.183 1.00 97.06 307 GLU A CA 1
ATOM 2358 C C . GLU A 1 307 ? -18.344 -4.359 19.893 1.00 97.06 307 GLU A C 1
ATOM 2360 O O . GLU A 1 307 ? -17.615 -3.694 20.620 1.00 97.06 307 GLU A O 1
ATOM 2365 N N . LEU A 1 308 ? -17.894 -4.937 18.778 1.00 96.81 308 LEU A N 1
ATOM 2366 C CA . LEU A 1 308 ? -16.498 -4.849 18.374 1.00 96.81 308 LEU A CA 1
ATOM 2367 C C . LEU A 1 308 ? -16.070 -3.404 18.097 1.00 96.81 308 LEU A C 1
ATOM 2369 O O . LEU A 1 308 ? -15.008 -2.996 18.545 1.00 96.81 308 LEU A O 1
ATOM 2373 N N . VAL A 1 309 ? -16.889 -2.620 17.391 1.00 97.88 309 VAL A N 1
ATOM 2374 C CA . VAL A 1 309 ? -16.568 -1.209 17.118 1.00 97.88 309 VAL A CA 1
ATOM 2375 C C . VAL A 1 309 ? -16.571 -0.369 18.394 1.00 97.88 309 VAL A C 1
ATOM 2377 O O . VAL A 1 309 ? -15.794 0.574 18.497 1.00 97.88 309 VAL A O 1
ATOM 2380 N N . THR A 1 310 ? -17.390 -0.721 19.387 1.00 97.38 310 THR A N 1
ATOM 2381 C CA . THR A 1 310 ? -17.287 -0.120 20.722 1.00 97.38 310 THR A CA 1
ATOM 2382 C C . THR A 1 310 ? -15.930 -0.425 21.355 1.00 97.38 310 THR A C 1
ATOM 2384 O O . THR A 1 310 ? -15.243 0.514 21.728 1.00 97.38 310 THR A O 1
ATOM 2387 N N . ASN A 1 311 ? -15.479 -1.684 21.357 1.00 97.44 311 ASN A N 1
ATOM 2388 C CA . ASN A 1 311 ? -14.155 -2.038 21.891 1.00 97.44 311 ASN A CA 1
ATOM 2389 C C . ASN A 1 311 ? -13.007 -1.332 21.146 1.00 97.44 311 ASN A C 1
ATOM 2391 O O . ASN A 1 311 ? -12.042 -0.902 21.766 1.00 97.44 311 ASN A O 1
ATOM 2395 N N . ILE A 1 312 ? -13.121 -1.186 19.820 1.00 98.00 312 ILE A N 1
ATOM 2396 C CA . ILE A 1 312 ? -12.166 -0.429 18.995 1.00 98.00 312 ILE A CA 1
ATOM 2397 C C . ILE A 1 312 ? -12.127 1.038 19.438 1.00 98.00 312 ILE A C 1
ATOM 2399 O O . ILE A 1 312 ? -11.049 1.573 19.664 1.00 98.00 312 ILE A O 1
ATOM 2403 N N . ALA A 1 313 ? -13.283 1.691 19.585 1.00 97.69 313 ALA A N 1
ATOM 2404 C CA . ALA A 1 313 ? -13.359 3.092 20.000 1.00 97.69 313 ALA A CA 1
ATOM 2405 C C . ALA A 1 313 ? -12.869 3.313 21.446 1.00 97.69 313 ALA A C 1
ATOM 2407 O O . ALA A 1 313 ? -12.203 4.311 21.729 1.00 97.69 313 ALA A O 1
ATOM 2408 N N . ASP A 1 314 ? -13.149 2.373 22.347 1.00 96.19 314 ASP A N 1
ATOM 2409 C CA . ASP A 1 314 ? -12.653 2.408 23.723 1.00 96.19 314 ASP A CA 1
ATOM 2410 C C . ASP A 1 314 ? -11.120 2.289 23.751 1.00 96.19 314 ASP A C 1
ATOM 2412 O O . ASP A 1 314 ? -10.455 3.074 24.424 1.00 96.19 314 ASP A O 1
ATOM 2416 N N . GLU A 1 315 ? -10.543 1.383 22.956 1.00 96.56 315 GLU A N 1
ATOM 2417 C CA . GLU A 1 315 ? -9.089 1.235 22.827 1.00 96.56 315 GLU A CA 1
ATOM 2418 C C . GLU A 1 315 ? -8.438 2.463 22.169 1.00 96.56 315 GLU A C 1
ATOM 2420 O O . GLU A 1 315 ? -7.408 2.938 22.641 1.00 96.56 315 GLU A O 1
ATOM 2425 N N . MET A 1 316 ? -9.053 3.039 21.127 1.00 97.62 316 MET A N 1
ATOM 2426 C CA . MET A 1 316 ? -8.596 4.311 20.547 1.00 97.62 316 MET A CA 1
ATOM 2427 C C . MET A 1 316 ? -8.546 5.409 21.614 1.00 97.62 316 MET A C 1
ATOM 2429 O O . MET A 1 316 ? -7.571 6.150 21.682 1.00 97.62 316 MET A O 1
ATOM 2433 N N . SER A 1 317 ? -9.574 5.489 22.465 1.00 96.31 317 SER A N 1
ATOM 2434 C CA . SER A 1 317 ? -9.625 6.448 23.575 1.00 96.31 317 SER A CA 1
ATOM 2435 C C . SER A 1 317 ? -8.548 6.176 24.623 1.00 96.31 317 SER A C 1
ATOM 2437 O O . SER A 1 317 ? -7.977 7.113 25.174 1.00 96.31 317 SER A O 1
ATOM 2439 N N . ALA A 1 318 ? -8.263 4.905 24.915 1.00 94.19 318 ALA A N 1
ATOM 2440 C CA . ALA A 1 318 ? -7.213 4.521 25.852 1.00 94.19 318 ALA A CA 1
ATOM 2441 C C . ALA A 1 318 ? -5.819 4.918 25.340 1.00 94.19 318 ALA A C 1
ATOM 2443 O O . ALA A 1 318 ? -5.001 5.397 26.125 1.00 94.19 318 ALA A O 1
ATOM 2444 N N . ILE A 1 319 ? -5.575 4.764 24.033 1.00 94.75 319 ILE A N 1
ATOM 2445 C CA . ILE A 1 319 ? -4.349 5.214 23.362 1.00 94.75 319 ILE A CA 1
ATOM 2446 C C . ILE A 1 319 ? -4.210 6.732 23.461 1.00 94.75 319 ILE A C 1
ATOM 2448 O O . ILE A 1 319 ? -3.157 7.221 23.845 1.00 94.75 319 ILE A O 1
ATOM 2452 N N . THR A 1 320 ? -5.258 7.490 23.140 1.00 95.31 320 THR A N 1
ATOM 2453 C CA . THR A 1 320 ? -5.141 8.950 23.092 1.00 95.31 320 THR A CA 1
ATOM 2454 C C . THR A 1 320 ? -5.087 9.593 24.468 1.00 95.31 320 THR A C 1
ATOM 2456 O O . THR A 1 320 ? -4.350 10.553 24.636 1.00 95.31 320 THR A O 1
ATOM 2459 N N . ILE A 1 321 ? -5.821 9.088 25.461 1.00 92.38 321 ILE A N 1
ATOM 2460 C CA . ILE A 1 321 ? -5.911 9.725 26.786 1.00 92.38 321 ILE A CA 1
ATOM 2461 C C . ILE A 1 321 ? -4.724 9.374 27.686 1.00 92.38 321 ILE A C 1
ATOM 2463 O O . ILE A 1 321 ? -4.354 10.173 28.547 1.00 92.38 321 ILE A O 1
ATOM 2467 N N . GLY A 1 322 ? -4.130 8.192 27.527 1.00 86.69 322 GLY A N 1
ATOM 2468 C CA . GLY A 1 322 ? -3.020 7.753 28.366 1.00 86.69 322 GLY A CA 1
ATOM 2469 C C . GLY A 1 322 ? -1.667 8.153 27.790 1.00 86.69 322 GLY A C 1
ATOM 2470 O O . GLY A 1 322 ? -1.362 7.779 26.671 1.00 86.69 322 GLY A O 1
ATOM 2471 N N . ALA A 1 323 ? -0.810 8.808 28.581 1.00 84.62 323 ALA A N 1
ATOM 2472 C CA . ALA A 1 323 ? 0.618 8.870 28.263 1.00 84.62 323 ALA A CA 1
ATOM 2473 C C . ALA A 1 323 ? 1.256 7.501 28.548 1.00 84.62 323 ALA A C 1
ATOM 2475 O O . ALA A 1 323 ? 1.516 7.144 29.702 1.00 84.62 323 ALA A O 1
ATOM 2476 N N . GLN A 1 324 ? 1.500 6.718 27.504 1.00 84.19 324 GLN A N 1
ATOM 2477 C CA . GLN A 1 324 ? 2.062 5.371 27.593 1.00 84.19 324 GLN A CA 1
ATOM 2478 C C . GLN A 1 324 ? 3.596 5.372 27.680 1.00 84.19 324 GLN A C 1
ATOM 2480 O O . GLN A 1 324 ? 4.199 4.394 28.125 1.00 84.19 324 GLN A O 1
ATOM 2485 N N . ALA A 1 325 ? 4.243 6.476 27.297 1.00 85.62 325 ALA A N 1
ATOM 2486 C CA . ALA A 1 325 ? 5.689 6.657 27.373 1.00 85.62 325 ALA A CA 1
ATOM 2487 C C . ALA A 1 325 ? 6.070 8.097 27.751 1.00 85.62 325 ALA A C 1
ATOM 2489 O O . ALA A 1 325 ? 5.268 9.019 27.675 1.00 85.62 325 ALA A O 1
ATOM 2490 N N . SER A 1 326 ? 7.333 8.329 28.125 1.00 85.25 326 SER A N 1
ATOM 2491 C CA . SER A 1 326 ? 7.810 9.675 28.492 1.00 85.25 326 SER A CA 1
ATOM 2492 C C . SER A 1 326 ? 7.844 10.676 27.329 1.00 85.25 326 SER A C 1
ATOM 2494 O O . SER A 1 326 ? 8.019 11.866 27.566 1.00 85.25 326 SER A O 1
ATOM 2496 N N . PHE A 1 327 ? 7.768 10.191 26.088 1.00 85.69 327 PHE A N 1
ATOM 2497 C CA . PHE A 1 327 ? 7.698 11.000 24.866 1.00 85.69 327 PHE A CA 1
ATOM 2498 C C . PHE A 1 327 ? 6.272 11.098 24.304 1.00 85.69 327 PHE A C 1
ATOM 2500 O O . PHE A 1 327 ? 6.063 11.780 23.304 1.00 85.69 327 PHE A O 1
ATOM 2507 N N . ASP A 1 328 ? 5.326 10.390 24.917 1.00 90.69 328 ASP A N 1
ATOM 2508 C CA . ASP A 1 328 ? 3.932 10.349 24.511 1.00 90.69 328 ASP A CA 1
ATOM 2509 C C . ASP A 1 328 ? 3.171 11.536 25.110 1.00 90.69 328 ASP A C 1
ATOM 2511 O O . ASP A 1 328 ? 3.337 11.874 26.286 1.00 90.69 328 ASP A O 1
ATOM 2515 N N . THR A 1 329 ? 2.349 12.183 24.292 1.00 91.12 329 THR A N 1
ATOM 2516 C CA . THR A 1 329 ? 1.511 13.308 24.696 1.00 91.12 329 THR A CA 1
ATOM 2517 C C . THR A 1 329 ? 0.098 12.811 24.974 1.00 91.12 329 THR A C 1
ATOM 2519 O O . THR A 1 329 ? -0.680 12.607 24.044 1.00 91.12 329 THR A O 1
ATOM 2522 N N . ALA A 1 330 ? -0.259 12.698 26.258 1.00 91.06 330 ALA A N 1
ATOM 2523 C CA . ALA A 1 330 ? -1.642 12.453 26.659 1.00 91.06 330 ALA A CA 1
ATOM 2524 C C . ALA A 1 330 ? -2.571 13.516 26.054 1.00 91.06 330 ALA A C 1
ATOM 2526 O O . ALA A 1 330 ? -2.357 14.722 26.200 1.00 91.06 330 ALA A O 1
ATOM 2527 N N . CYS A 1 331 ? -3.614 13.049 25.385 1.00 91.44 331 CYS A N 1
ATOM 2528 C CA . CYS A 1 331 ? -4.546 13.848 24.620 1.00 91.44 331 CYS A CA 1
ATOM 2529 C C . CYS A 1 331 ? -5.974 13.630 25.111 1.00 91.44 331 CYS A C 1
ATOM 2531 O O . CYS A 1 331 ? -6.517 12.529 25.031 1.00 91.44 331 CYS A O 1
ATOM 2533 N N . CYS A 1 332 ? -6.631 14.695 25.574 1.00 92.31 332 CYS A N 1
ATOM 2534 C CA . CYS A 1 332 ? -8.004 14.639 26.086 1.00 92.31 332 CYS A CA 1
ATOM 2535 C C . CYS A 1 332 ? -9.064 14.530 24.975 1.00 92.31 332 CYS A C 1
ATOM 2537 O O . CYS A 1 332 ? -10.041 15.279 24.943 1.00 92.31 332 CYS A O 1
ATOM 2539 N N . VAL A 1 333 ? -8.878 13.585 24.057 1.00 93.75 333 VAL A N 1
ATOM 2540 C CA . VAL A 1 333 ? -9.795 13.265 22.966 1.00 93.75 333 VAL A CA 1
ATOM 2541 C C . VAL A 1 333 ? -10.229 11.821 23.132 1.00 93.75 333 VAL A C 1
ATOM 2543 O O . VAL A 1 333 ? -9.394 10.925 23.185 1.00 93.75 333 VAL A O 1
ATOM 2546 N N . GLY A 1 334 ? -11.538 11.598 23.214 1.00 96.12 334 GLY A N 1
ATOM 2547 C CA . GLY A 1 334 ? -12.115 10.257 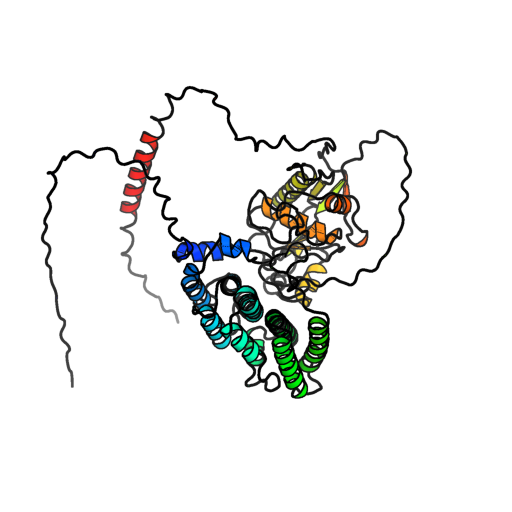23.196 1.00 96.12 334 GLY A CA 1
ATOM 2548 C C . GLY A 1 334 ? -12.603 9.855 21.806 1.00 96.12 334 GLY A C 1
ATOM 2549 O O . GLY A 1 334 ? -12.713 10.672 20.890 1.00 96.12 334 GLY A O 1
ATOM 2550 N N . PHE A 1 335 ? -13.002 8.600 21.682 1.00 97.50 335 PHE A N 1
ATOM 2551 C CA . PHE A 1 335 ? -13.672 8.029 20.523 1.00 97.50 335 PHE A CA 1
ATOM 2552 C C . PHE A 1 335 ? -14.873 7.228 20.995 1.00 97.50 335 PHE A C 1
ATOM 2554 O O . PHE A 1 335 ? -14.855 6.607 22.052 1.00 97.50 335 PHE A O 1
ATOM 2561 N N . GLN A 1 336 ? -15.943 7.252 20.211 1.00 97.69 336 GLN A N 1
ATOM 2562 C CA . GLN A 1 336 ? -17.158 6.515 20.528 1.00 97.69 336 GLN A CA 1
ATOM 2563 C C . GLN A 1 336 ? -17.758 5.909 19.270 1.00 97.69 336 GLN A C 1
ATOM 2565 O O . GLN A 1 336 ? -17.710 6.494 18.187 1.00 97.69 336 GLN A O 1
ATOM 2570 N N . ASN A 1 337 ? -18.364 4.735 19.416 1.00 97.75 337 ASN A N 1
ATOM 2571 C CA . ASN A 1 337 ? -19.109 4.111 18.336 1.00 97.75 337 ASN A CA 1
ATOM 2572 C C . ASN A 1 337 ? -20.354 4.949 17.989 1.00 97.75 337 ASN A C 1
ATOM 2574 O O . ASN A 1 337 ? -21.255 5.106 18.811 1.00 97.75 337 ASN A O 1
ATOM 2578 N N . GLY A 1 338 ? -20.431 5.421 16.740 1.00 96.50 338 GLY A N 1
ATOM 2579 C CA . GLY A 1 338 ? -21.528 6.256 16.243 1.00 96.50 338 GLY A CA 1
ATOM 2580 C C . GLY A 1 338 ? -22.849 5.521 15.989 1.00 96.50 338 GLY A C 1
ATOM 2581 O O . GLY A 1 338 ? -23.800 6.141 15.510 1.00 96.50 338 GLY A O 1
ATOM 2582 N N . GLY A 1 339 ? -22.925 4.212 16.258 1.00 93.94 339 GLY A N 1
ATOM 2583 C CA . GLY A 1 339 ? -24.164 3.437 16.244 1.00 93.94 339 GLY A CA 1
ATOM 2584 C C . GLY A 1 339 ? -24.071 2.102 15.502 1.00 93.94 339 GLY A C 1
ATOM 2585 O O . GLY A 1 339 ? -23.021 1.469 15.406 1.00 93.94 339 GLY A O 1
ATOM 2586 N N . GLN A 1 340 ? -25.214 1.640 14.988 1.00 95.19 340 GLN A N 1
ATOM 2587 C CA . GLN A 1 340 ? -25.276 0.395 14.222 1.00 95.19 340 GLN A CA 1
ATOM 2588 C C . GLN A 1 340 ? -24.651 0.590 12.839 1.00 95.19 340 GLN A C 1
ATOM 2590 O O . GLN A 1 340 ? -25.059 1.474 12.083 1.00 95.19 340 GLN A O 1
ATOM 2595 N N . GLY A 1 341 ? -23.692 -0.270 12.500 1.00 95.50 341 GLY A N 1
ATOM 2596 C CA . GLY A 1 341 ? -23.069 -0.263 11.185 1.00 95.50 341 GLY A CA 1
ATOM 2597 C C . GLY A 1 341 ? -24.064 -0.579 10.077 1.00 95.50 341 GLY A C 1
ATOM 2598 O O . GLY A 1 341 ? -24.947 -1.428 10.224 1.00 95.50 341 GLY A O 1
ATOM 2599 N N . SER A 1 342 ? -23.910 0.096 8.941 1.00 96.88 342 SER A N 1
ATOM 2600 C CA . SER A 1 342 ? -24.745 -0.145 7.761 1.00 96.88 342 SER A CA 1
ATOM 2601 C C . SER A 1 342 ? -24.018 -1.016 6.731 1.00 96.88 342 SER A C 1
ATOM 2603 O O . SER A 1 342 ? -22.829 -0.815 6.490 1.00 96.88 342 SER A O 1
ATOM 2605 N N . PRO A 1 343 ? -24.687 -1.974 6.068 1.00 97.25 343 PRO A N 1
ATOM 2606 C CA . PRO A 1 343 ? -24.091 -2.651 4.925 1.00 97.25 343 PRO A CA 1
ATOM 2607 C C . PRO A 1 343 ? -24.087 -1.731 3.694 1.00 97.25 343 PRO A C 1
ATOM 2609 O O . PRO A 1 343 ? -25.048 -0.993 3.467 1.00 97.25 343 PRO A O 1
ATOM 2612 N N . PHE A 1 344 ? -23.068 -1.838 2.843 1.00 97.88 344 PHE A N 1
ATOM 2613 C CA . PHE A 1 344 ? -23.070 -1.255 1.498 1.00 97.88 344 PHE A CA 1
ATOM 2614 C C . PHE A 1 344 ? -22.646 -2.274 0.433 1.00 97.88 344 PHE A C 1
ATOM 2616 O O . PHE A 1 344 ? -22.095 -3.329 0.747 1.00 97.88 344 PHE A O 1
ATOM 2623 N N . GLY A 1 345 ? -22.942 -1.951 -0.828 1.00 96.56 345 GLY A N 1
ATOM 2624 C CA . GLY A 1 345 ? -22.627 -2.802 -1.977 1.00 96.56 345 GLY A CA 1
ATOM 2625 C C . GLY A 1 345 ? -23.392 -4.128 -2.006 1.00 96.56 345 GLY A C 1
ATOM 2626 O O . GLY A 1 345 ? -24.351 -4.334 -1.249 1.00 96.56 345 GLY A O 1
ATOM 2627 N N . TYR A 1 346 ? -22.971 -5.008 -2.909 1.00 95.50 346 TYR A N 1
ATOM 2628 C CA . TYR A 1 346 ? -23.473 -6.366 -3.120 1.00 95.50 346 TYR A CA 1
ATOM 2629 C C . TYR A 1 346 ? -22.320 -7.305 -3.486 1.00 95.50 346 TYR A C 1
ATOM 2631 O O . TYR A 1 346 ? -21.263 -6.877 -3.932 1.00 95.50 346 TYR A O 1
ATOM 2639 N N . GLU A 1 347 ? -22.510 -8.610 -3.314 1.00 89.88 347 GLU A N 1
ATOM 2640 C CA . GLU A 1 347 ? -21.498 -9.584 -3.726 1.00 89.88 347 GLU A CA 1
ATOM 2641 C C . GLU A 1 347 ? -21.224 -9.486 -5.239 1.00 89.88 347 GLU A C 1
ATOM 2643 O O . GLU A 1 347 ? -22.151 -9.500 -6.049 1.00 89.88 347 GLU A O 1
ATOM 2648 N N . GLY A 1 348 ? -19.946 -9.353 -5.609 1.00 85.38 348 GLY A N 1
ATOM 2649 C CA . GLY A 1 348 ? -19.505 -9.267 -7.004 1.00 85.38 348 GLY A CA 1
ATOM 2650 C C . GLY A 1 348 ? -19.597 -7.884 -7.661 1.00 85.38 348 GLY A C 1
ATOM 2651 O O . GLY A 1 348 ? -19.326 -7.785 -8.853 1.00 85.38 348 GLY A O 1
ATOM 2652 N N . ASP A 1 349 ? -19.938 -6.817 -6.932 1.00 90.00 349 ASP A N 1
ATOM 2653 C CA . ASP A 1 349 ? -19.987 -5.453 -7.492 1.00 90.00 349 ASP A CA 1
ATOM 2654 C C . ASP A 1 349 ? -18.612 -4.762 -7.612 1.00 90.00 349 ASP A C 1
ATOM 2656 O O . ASP A 1 349 ? -18.529 -3.637 -8.103 1.00 90.00 349 ASP A O 1
ATOM 2660 N N . GLY A 1 350 ? -17.546 -5.437 -7.172 1.00 87.56 350 GLY A N 1
ATOM 2661 C CA . GLY A 1 350 ? -16.176 -4.932 -7.217 1.00 87.56 350 GLY A CA 1
ATOM 2662 C C . GLY A 1 350 ? -15.836 -3.909 -6.132 1.00 87.56 350 GLY A C 1
ATOM 2663 O O . GLY A 1 350 ? -14.766 -3.331 -6.193 1.00 87.56 350 GLY A O 1
ATOM 2664 N N . LEU A 1 351 ? -16.694 -3.673 -5.132 1.00 94.00 351 LEU A N 1
ATOM 2665 C CA . LEU A 1 351 ? -16.441 -2.673 -4.081 1.00 94.00 351 LEU A CA 1
ATOM 2666 C C . LEU A 1 351 ? -15.900 -3.269 -2.778 1.00 94.00 351 LEU A C 1
ATOM 2668 O O . LEU A 1 351 ? -15.554 -2.533 -1.858 1.00 94.00 351 LEU A O 1
ATOM 2672 N N . SER A 1 352 ? -15.810 -4.599 -2.682 1.00 94.19 352 SER A N 1
ATOM 2673 C CA . SER A 1 352 ? -15.097 -5.280 -1.593 1.00 94.19 352 SER A CA 1
ATOM 2674 C C . SER A 1 352 ? -13.580 -5.280 -1.757 1.00 94.19 352 SER A C 1
ATOM 2676 O O . SER A 1 352 ? -12.882 -5.672 -0.825 1.00 94.19 352 SER A O 1
ATOM 2678 N N . VAL A 1 353 ? -13.079 -4.934 -2.940 1.00 92.88 353 VAL A N 1
ATOM 2679 C CA . VAL A 1 353 ? -11.655 -4.888 -3.268 1.00 92.88 353 VAL A CA 1
ATOM 2680 C C . VAL A 1 353 ? -11.414 -3.576 -3.997 1.00 92.88 353 VAL A C 1
ATOM 2682 O O . VAL A 1 353 ? -12.099 -3.308 -4.972 1.00 92.88 353 VAL A O 1
ATOM 2685 N N . VAL A 1 354 ? -10.495 -2.755 -3.503 1.00 92.25 354 VAL A N 1
ATOM 2686 C CA . VAL A 1 354 ? -10.176 -1.452 -4.099 1.00 92.25 354 VAL A CA 1
ATOM 2687 C C . VAL A 1 354 ? -8.776 -1.517 -4.699 1.00 92.25 354 VAL A C 1
ATOM 2689 O O . VAL A 1 354 ? -7.796 -1.490 -3.966 1.00 92.25 354 VAL A O 1
ATOM 2692 N N . ASP A 1 355 ? -8.684 -1.611 -6.021 1.00 85.81 355 ASP A N 1
ATOM 2693 C CA . ASP A 1 355 ? -7.454 -1.762 -6.810 1.00 85.81 355 ASP A CA 1
ATOM 2694 C C . ASP A 1 355 ? -7.068 -0.499 -7.596 1.00 85.81 355 ASP A C 1
ATOM 2696 O O . ASP A 1 355 ? -5.939 -0.398 -8.083 1.00 85.81 355 ASP A O 1
ATOM 2700 N N . ASN A 1 356 ? -7.984 0.458 -7.752 1.00 82.25 356 ASN A N 1
ATOM 2701 C CA . ASN A 1 356 ? -7.763 1.683 -8.527 1.00 82.25 356 ASN A CA 1
ATOM 2702 C C . ASN A 1 356 ? -8.477 2.910 -7.931 1.00 82.25 356 ASN A C 1
ATOM 2704 O O . ASN A 1 356 ? -9.270 2.806 -6.991 1.00 82.25 356 ASN A O 1
ATOM 2708 N N . GLN A 1 357 ? -8.201 4.086 -8.510 1.00 90.75 357 GLN A N 1
ATOM 2709 C CA . GLN A 1 357 ? -8.786 5.363 -8.085 1.00 90.75 357 GLN A CA 1
ATOM 2710 C C . GLN A 1 357 ? -10.309 5.346 -8.145 1.00 90.75 357 GLN A C 1
ATOM 2712 O O . GLN A 1 357 ? -10.964 5.794 -7.210 1.00 90.75 357 GLN A O 1
ATOM 2717 N N . GLN A 1 358 ? -10.880 4.821 -9.231 1.00 91.94 358 GLN A N 1
ATOM 2718 C CA . GLN A 1 358 ? -12.324 4.828 -9.435 1.00 91.94 358 GLN A CA 1
ATOM 2719 C C . GLN A 1 358 ? -13.046 4.003 -8.361 1.00 91.94 358 GLN A C 1
ATOM 2721 O O . GLN A 1 358 ? -14.089 4.415 -7.856 1.00 91.94 358 GLN A O 1
ATOM 2726 N N . GLU A 1 359 ? -12.507 2.842 -8.002 1.00 93.31 359 GLU A N 1
ATOM 2727 C CA . GLU A 1 359 ? -13.030 2.010 -6.918 1.00 93.31 359 GLU A CA 1
ATOM 2728 C C . GLU A 1 359 ? -12.894 2.703 -5.563 1.00 93.31 359 GLU A C 1
ATOM 2730 O O . GLU A 1 359 ? -13.868 2.742 -4.809 1.00 93.31 359 GLU A O 1
ATOM 2735 N N . ALA A 1 360 ? -11.741 3.318 -5.281 1.00 95.50 360 ALA A N 1
ATOM 2736 C CA . ALA A 1 360 ? -11.537 4.089 -4.058 1.00 95.50 360 ALA A CA 1
ATOM 2737 C C . ALA A 1 360 ? -12.555 5.233 -3.949 1.00 95.50 360 ALA A C 1
ATOM 2739 O O . ALA A 1 360 ? -13.252 5.338 -2.942 1.00 95.50 360 ALA A O 1
ATOM 2740 N N . ASP A 1 361 ? -12.737 6.020 -5.012 1.00 95.94 361 ASP A N 1
ATOM 2741 C CA . ASP A 1 361 ? -13.734 7.093 -5.078 1.00 95.94 361 ASP A CA 1
ATOM 2742 C C . ASP A 1 361 ? -15.153 6.555 -4.872 1.00 95.94 361 ASP A C 1
ATOM 2744 O O . ASP A 1 361 ? -15.952 7.145 -4.141 1.00 95.94 361 ASP A O 1
ATOM 2748 N N . ASN A 1 362 ? -15.484 5.414 -5.479 1.00 96.44 362 ASN A N 1
ATOM 2749 C CA . ASN A 1 362 ? -16.791 4.779 -5.321 1.00 96.44 362 ASN A CA 1
ATOM 2750 C C . ASN A 1 362 ? -17.060 4.323 -3.884 1.00 96.44 362 ASN A C 1
ATOM 2752 O O . ASN A 1 362 ? -18.225 4.313 -3.474 1.00 96.44 362 ASN A O 1
ATOM 2756 N N . VAL A 1 363 ? -16.028 3.926 -3.133 1.00 97.75 363 VAL A N 1
ATOM 2757 C CA . VAL A 1 363 ? -16.139 3.535 -1.721 1.00 97.75 363 VAL A CA 1
ATOM 2758 C C . VAL A 1 363 ? -16.143 4.768 -0.810 1.00 97.75 363 VAL A C 1
ATOM 2760 O O . VAL A 1 363 ? -17.037 4.888 0.031 1.00 97.75 363 VAL A O 1
ATOM 2763 N N . PHE A 1 364 ? -15.232 5.728 -1.000 1.00 97.62 364 PHE A N 1
ATOM 2764 C CA . PHE A 1 364 ? -15.182 6.975 -0.224 1.00 97.62 364 PHE A CA 1
ATOM 2765 C C . PHE A 1 364 ? -16.505 7.747 -0.291 1.00 97.62 364 PHE A C 1
ATOM 2767 O O . PHE A 1 364 ? -17.037 8.155 0.745 1.00 97.62 364 PHE A O 1
ATOM 2774 N N . ASN A 1 365 ? -17.100 7.845 -1.486 1.00 96.38 365 ASN A N 1
ATOM 2775 C CA . ASN A 1 365 ? -18.360 8.555 -1.721 1.00 96.38 365 ASN A CA 1
ATOM 2776 C C . ASN A 1 365 ? -19.614 7.806 -1.222 1.00 96.38 365 ASN A C 1
ATOM 2778 O O . ASN A 1 365 ? -20.742 8.273 -1.423 1.00 96.38 365 ASN A O 1
ATOM 2782 N N . ARG A 1 366 ? -19.474 6.648 -0.556 1.00 96.19 366 ARG A N 1
ATOM 2783 C CA . ARG A 1 366 ? -20.613 5.977 0.086 1.00 96.19 366 ARG A CA 1
ATOM 2784 C C . ARG A 1 366 ? -21.060 6.742 1.324 1.00 96.19 366 ARG A C 1
ATOM 2786 O O . ARG A 1 366 ? -20.375 6.790 2.343 1.00 96.19 366 ARG A O 1
ATOM 2793 N N . ASN A 1 367 ? -22.281 7.262 1.255 1.00 95.00 367 ASN A N 1
ATOM 2794 C CA . ASN A 1 367 ? -22.941 7.944 2.361 1.00 95.00 367 ASN A CA 1
ATOM 2795 C C . ASN A 1 367 ? -23.535 6.949 3.381 1.00 95.00 367 ASN A C 1
ATOM 2797 O O . ASN A 1 367 ? -24.753 6.857 3.527 1.00 95.00 367 ASN A O 1
ATOM 2801 N N . CYS A 1 368 ? -22.684 6.144 4.020 1.00 94.62 368 CYS A N 1
ATOM 2802 C CA . CYS A 1 368 ? -23.097 5.140 5.012 1.00 94.62 368 CYS A CA 1
ATOM 2803 C C . CYS A 1 368 ? -22.331 5.194 6.344 1.00 94.62 368 CYS A C 1
ATOM 2805 O O . CYS A 1 368 ? -22.698 4.483 7.274 1.00 94.62 368 CYS A O 1
ATOM 2807 N N . GLY A 1 369 ? -21.302 6.035 6.447 1.00 95.00 369 GLY A N 1
ATOM 2808 C CA . GLY A 1 369 ? -20.477 6.213 7.644 1.00 95.00 369 GLY A CA 1
ATOM 2809 C C . GLY A 1 369 ? -19.139 6.863 7.292 1.00 95.00 369 GLY A C 1
ATOM 2810 O O . GLY A 1 369 ? -18.810 6.965 6.110 1.00 95.00 369 GLY A O 1
ATOM 2811 N N . ARG A 1 370 ? -18.360 7.299 8.286 1.00 96.56 370 ARG A N 1
ATOM 2812 C CA . ARG A 1 370 ? -16.968 7.753 8.106 1.00 96.56 370 ARG A CA 1
ATOM 2813 C C . ARG A 1 370 ? -16.086 6.592 7.660 1.00 96.56 370 ARG A C 1
ATOM 2815 O O . ARG A 1 370 ? -15.403 6.702 6.642 1.00 96.56 370 ARG A O 1
ATOM 2822 N N . VAL A 1 371 ? -16.166 5.483 8.389 1.00 98.25 371 VAL A N 1
ATOM 2823 C CA . VAL A 1 371 ? -15.356 4.281 8.177 1.00 98.25 371 VAL A CA 1
ATOM 2824 C C . VAL A 1 371 ? -16.048 3.332 7.206 1.00 98.25 371 VAL A C 1
ATOM 2826 O O . VAL A 1 371 ? -17.208 2.977 7.412 1.00 98.25 371 VAL A O 1
ATOM 2829 N N . LYS A 1 372 ? -15.350 2.917 6.146 1.00 98.38 372 LYS A N 1
ATOM 2830 C CA . LYS A 1 372 ? -15.811 1.918 5.175 1.00 98.38 372 LYS A CA 1
ATOM 2831 C C . LYS A 1 372 ? -14.919 0.694 5.260 1.00 98.38 372 LYS A C 1
ATOM 2833 O O . LYS A 1 372 ? -13.773 0.740 4.831 1.00 98.38 372 LYS A O 1
ATOM 2838 N N . ALA A 1 373 ? -15.445 -0.408 5.768 1.00 97.94 373 ALA A N 1
ATOM 2839 C CA . ALA A 1 373 ? -14.717 -1.667 5.760 1.00 97.94 373 ALA A CA 1
ATOM 2840 C C . ALA A 1 373 ? -14.881 -2.393 4.413 1.00 97.94 373 ALA A C 1
ATOM 2842 O O . ALA A 1 373 ? -15.992 -2.452 3.870 1.00 97.94 373 ALA A O 1
ATOM 2843 N N . ILE A 1 374 ? -13.790 -2.972 3.905 1.00 97.19 374 ILE A N 1
ATOM 2844 C CA . ILE A 1 374 ? -13.725 -3.824 2.705 1.00 97.19 374 ILE A CA 1
ATOM 2845 C C . ILE A 1 374 ? -12.814 -5.049 2.950 1.00 97.19 374 ILE A C 1
ATOM 2847 O O . ILE A 1 374 ? -12.225 -5.176 4.019 1.00 97.19 374 ILE A O 1
ATOM 2851 N N . ASN A 1 375 ? -12.709 -5.976 1.987 1.00 92.25 375 ASN A N 1
ATOM 2852 C CA . ASN A 1 375 ? -11.856 -7.172 2.111 1.00 92.25 375 ASN A CA 1
ATOM 2853 C C . ASN A 1 375 ? -10.388 -6.907 1.766 1.00 92.25 375 ASN A C 1
ATOM 2855 O O . ASN A 1 375 ? -9.507 -7.536 2.341 1.00 92.25 375 ASN A O 1
ATOM 2859 N N . ALA A 1 376 ? -10.120 -6.046 0.784 1.00 90.69 376 ALA A N 1
ATOM 2860 C CA . ALA A 1 376 ? -8.759 -5.752 0.356 1.00 90.69 376 ALA A CA 1
ATOM 2861 C C . ALA A 1 376 ? -8.657 -4.337 -0.203 1.00 90.69 376 ALA A C 1
ATOM 2863 O O . ALA A 1 376 ? -9.519 -3.894 -0.958 1.00 90.69 376 ALA A O 1
ATOM 2864 N N . LEU A 1 377 ? -7.573 -3.657 0.139 1.00 92.62 377 LEU A N 1
ATOM 2865 C CA . LEU A 1 377 ? -7.271 -2.309 -0.300 1.00 92.62 377 LEU A CA 1
ATOM 2866 C C . LEU A 1 377 ? -5.872 -2.332 -0.916 1.00 92.62 377 LEU A C 1
ATOM 2868 O O . LEU A 1 377 ? -4.899 -2.752 -0.297 1.00 92.62 377 LEU A O 1
ATOM 2872 N N . ASN A 1 378 ? -5.804 -1.950 -2.180 1.00 84.56 378 ASN A N 1
ATOM 2873 C CA . ASN A 1 378 ? -4.629 -2.015 -3.046 1.00 84.56 378 ASN A CA 1
ATOM 2874 C C . ASN A 1 378 ? -4.437 -0.692 -3.808 1.00 84.56 378 ASN A C 1
ATOM 2876 O O . ASN A 1 378 ? -3.677 -0.597 -4.774 1.00 84.56 378 ASN A O 1
ATOM 2880 N N . TYR A 1 379 ? -5.159 0.341 -3.381 1.00 87.00 379 TYR A N 1
ATOM 2881 C CA . TYR A 1 379 ? -5.065 1.683 -3.910 1.00 87.00 379 TYR A CA 1
ATOM 2882 C C . TYR A 1 379 ? -5.304 2.697 -2.796 1.00 87.00 379 TYR A C 1
ATOM 2884 O O . TYR A 1 379 ? -6.337 2.656 -2.131 1.00 87.00 379 TYR A O 1
ATOM 2892 N N . CYS A 1 380 ? -4.371 3.630 -2.624 1.00 91.81 380 CYS A N 1
ATOM 2893 C CA . CYS A 1 380 ? -4.546 4.783 -1.744 1.00 91.81 380 CYS A CA 1
ATOM 2894 C C . CYS A 1 380 ? -3.855 6.009 -2.342 1.00 91.81 380 CYS A C 1
ATOM 2896 O O . CYS A 1 380 ? -2.654 6.208 -2.181 1.00 91.81 380 CYS A O 1
ATOM 2898 N N . GLY A 1 381 ? -4.580 6.755 -3.180 1.00 87.06 381 GLY A N 1
ATOM 2899 C CA . GLY A 1 381 ? -4.013 7.812 -4.032 1.00 87.06 381 GLY A CA 1
ATOM 2900 C C . GLY A 1 381 ? -3.128 7.294 -5.174 1.00 87.06 381 GLY A C 1
ATOM 2901 O O . GLY A 1 381 ? -2.861 8.027 -6.124 1.00 87.06 381 GLY A O 1
ATOM 2902 N N . GLN A 1 382 ? -2.696 6.032 -5.101 1.00 78.62 382 GLN A N 1
ATOM 2903 C CA . GLN A 1 382 ? -1.991 5.299 -6.144 1.00 78.62 382 GLN A CA 1
ATOM 2904 C C . GLN A 1 382 ? -2.018 3.789 -5.900 1.00 78.62 382 GLN A C 1
ATOM 2906 O O . GLN A 1 382 ? -2.303 3.371 -4.773 1.00 78.62 382 GLN A O 1
ATOM 2911 N N . PRO A 1 383 ? -1.686 2.967 -6.915 1.00 77.12 383 PRO A N 1
ATOM 2912 C CA . PRO A 1 383 ? -1.561 1.527 -6.736 1.00 77.12 383 PRO A CA 1
ATOM 2913 C C . PRO A 1 383 ? -0.511 1.194 -5.672 1.00 77.12 383 PRO A C 1
ATOM 2915 O O . PRO A 1 383 ? 0.634 1.638 -5.770 1.00 77.12 383 PRO A O 1
ATOM 2918 N N . ALA A 1 384 ? -0.904 0.399 -4.683 1.00 74.50 384 ALA A N 1
ATOM 2919 C CA . ALA A 1 384 ? -0.068 -0.031 -3.570 1.00 74.50 384 ALA A CA 1
ATOM 2920 C C . ALA A 1 384 ? -0.455 -1.456 -3.144 1.00 74.50 384 ALA A C 1
ATOM 2922 O O . ALA A 1 384 ? -1.519 -1.966 -3.492 1.00 74.50 384 ALA A O 1
ATOM 2923 N N . SER A 1 385 ? 0.417 -2.135 -2.409 1.00 71.81 385 SER A N 1
ATOM 2924 C CA . SER A 1 385 ? 0.141 -3.478 -1.887 1.00 71.81 385 SER A CA 1
ATOM 2925 C C . SER A 1 385 ? 0.038 -3.478 -0.379 1.00 71.81 385 SER A C 1
ATOM 2927 O O . SER A 1 385 ? 0.736 -2.706 0.275 1.00 71.81 385 SER A O 1
ATOM 2929 N N . ASN A 1 386 ? -0.781 -4.393 0.150 1.00 70.19 386 ASN A N 1
ATOM 2930 C CA . ASN A 1 386 ? -0.999 -4.573 1.586 1.00 70.19 386 ASN A CA 1
ATOM 2931 C C . ASN A 1 386 ? -1.450 -3.291 2.290 1.00 70.19 386 ASN A C 1
ATOM 2933 O O . ASN A 1 386 ? -1.088 -3.043 3.443 1.00 70.19 386 ASN A O 1
ATOM 2937 N N . VAL A 1 387 ? -2.234 -2.469 1.593 1.00 86.69 387 VAL A N 1
ATOM 2938 C CA . VAL A 1 387 ? -2.838 -1.314 2.230 1.00 86.69 387 VAL A CA 1
ATOM 2939 C C . VAL A 1 387 ? -3.911 -1.830 3.181 1.00 86.69 387 VAL A C 1
ATOM 2941 O O . VAL A 1 387 ? -4.793 -2.592 2.788 1.00 86.69 387 VAL A O 1
ATOM 2944 N N . ILE A 1 388 ? -3.796 -1.475 4.456 1.00 93.25 388 ILE A N 1
ATOM 2945 C CA . ILE A 1 388 ? -4.774 -1.857 5.484 1.00 93.25 388 ILE A CA 1
ATOM 2946 C C . ILE A 1 388 ? -5.725 -0.708 5.812 1.00 93.25 388 ILE A C 1
ATOM 2948 O O . ILE A 1 388 ? -6.837 -0.957 6.265 1.00 93.25 388 ILE A O 1
ATOM 2952 N N . GLY A 1 389 ? -5.335 0.526 5.503 1.00 96.88 389 GLY A N 1
ATOM 2953 C CA . GLY A 1 389 ? -6.162 1.710 5.645 1.00 96.88 389 GLY A CA 1
ATOM 2954 C C . GLY A 1 389 ? -5.818 2.759 4.597 1.00 96.88 389 GLY A C 1
ATOM 2955 O O . GLY A 1 389 ? -4.723 2.768 4.039 1.00 96.88 389 GLY A O 1
ATOM 2956 N N . CYS A 1 390 ? -6.805 3.573 4.249 1.00 97.75 390 CYS A N 1
ATOM 2957 C CA . CYS A 1 390 ? -6.611 4.744 3.417 1.00 97.75 390 CYS A CA 1
ATOM 2958 C C . CYS A 1 390 ? -7.609 5.825 3.797 1.00 97.75 390 CYS A C 1
ATOM 2960 O O . CYS A 1 390 ? -8.825 5.589 3.796 1.00 97.75 390 CYS A O 1
ATOM 2962 N N . ALA A 1 391 ? -7.107 7.032 4.010 1.00 97.56 391 ALA A N 1
ATOM 2963 C CA . ALA A 1 391 ? -7.919 8.209 4.227 1.00 97.56 391 ALA A CA 1
ATOM 2964 C C . ALA A 1 391 ? -7.360 9.408 3.445 1.00 97.56 391 ALA A C 1
ATOM 2966 O O . ALA A 1 391 ? -6.154 9.648 3.458 1.00 97.56 391 ALA A O 1
ATOM 2967 N N . PRO A 1 392 ? -8.209 10.214 2.784 1.00 95.94 392 PRO A N 1
ATOM 2968 C CA . PRO A 1 392 ? -7.809 11.541 2.341 1.00 95.94 392 PRO A CA 1
ATOM 2969 C C . PRO A 1 392 ? -7.364 12.402 3.529 1.00 95.94 392 PRO A C 1
ATOM 2971 O O . PRO A 1 392 ? -8.100 12.542 4.515 1.00 95.94 392 PRO A O 1
ATOM 2974 N N . VAL A 1 393 ? -6.194 13.031 3.394 1.00 96.44 393 VAL A N 1
ATOM 2975 C CA . VAL A 1 393 ? -5.689 14.005 4.367 1.00 96.44 393 VAL A CA 1
ATOM 2976 C C . VAL A 1 393 ? -6.635 15.204 4.432 1.00 96.44 393 VAL A C 1
ATOM 2978 O O . VAL A 1 393 ? -6.996 15.788 3.408 1.00 96.44 393 VAL A O 1
ATOM 2981 N N . GLY A 1 394 ? -7.105 15.531 5.636 1.00 93.81 394 GLY A N 1
ATOM 2982 C CA . GLY A 1 394 ? -8.120 16.561 5.856 1.00 93.81 394 GLY A CA 1
ATOM 2983 C C . GLY A 1 394 ? -9.523 16.184 5.359 1.00 93.81 394 GLY A C 1
ATOM 2984 O O . GLY A 1 394 ? -10.382 17.062 5.273 1.00 93.81 394 GLY A O 1
ATOM 2985 N N . GLY A 1 395 ? -9.770 14.928 4.978 1.00 94.44 395 GLY A N 1
ATOM 2986 C CA . GLY A 1 395 ? -11.076 14.452 4.516 1.00 94.44 395 GLY A CA 1
ATOM 2987 C C . GLY A 1 395 ? -11.970 13.892 5.627 1.00 94.44 395 GLY A C 1
ATOM 2988 O O . GLY A 1 395 ? -11.593 13.796 6.788 1.00 94.44 395 GLY A O 1
ATOM 2989 N N . ASP A 1 396 ? -13.196 13.506 5.275 1.00 96.38 396 ASP A N 1
ATOM 2990 C CA . ASP A 1 396 ? -14.239 13.076 6.219 1.00 96.38 396 ASP A CA 1
ATOM 2991 C C . ASP A 1 396 ? -14.512 11.566 6.222 1.00 96.38 396 ASP A C 1
ATOM 2993 O O . ASP A 1 396 ? -15.493 11.103 6.815 1.00 96.38 396 ASP A O 1
ATOM 2997 N N . THR A 1 397 ? -13.678 10.786 5.534 1.00 97.62 397 THR A N 1
ATOM 2998 C CA . THR A 1 397 ? -13.912 9.362 5.297 1.00 97.62 397 THR A CA 1
ATOM 2999 C C . THR A 1 397 ? -12.622 8.554 5.291 1.00 97.62 397 THR A C 1
ATOM 3001 O O . THR A 1 397 ? -11.565 9.081 4.972 1.00 97.62 397 THR A O 1
ATOM 3004 N N . GLN A 1 398 ? -12.722 7.262 5.604 1.00 98.31 398 GLN A N 1
ATOM 3005 C CA . GLN A 1 398 ? -11.609 6.314 5.537 1.00 98.31 398 GLN A CA 1
ATOM 3006 C C . GLN A 1 398 ? -12.081 4.940 5.054 1.00 98.31 398 GLN A C 1
ATOM 3008 O O . GLN A 1 398 ? -13.225 4.550 5.310 1.00 98.31 398 GLN A O 1
ATOM 3013 N N . ILE A 1 399 ? -11.209 4.216 4.357 1.00 98.31 399 ILE A N 1
ATOM 3014 C CA . ILE A 1 399 ? -11.413 2.839 3.897 1.00 98.31 399 ILE A CA 1
ATOM 3015 C C . ILE A 1 399 ? -10.458 1.946 4.666 1.00 98.31 399 ILE A C 1
ATOM 3017 O O . ILE A 1 399 ? -9.272 2.240 4.706 1.00 98.31 399 ILE A O 1
ATOM 3021 N N . LEU A 1 400 ? -10.957 0.854 5.235 1.00 97.25 400 LEU A N 1
ATOM 3022 C CA . LEU A 1 400 ? -10.170 -0.049 6.065 1.00 97.25 400 LEU A CA 1
ATOM 3023 C C . LEU A 1 400 ? -10.342 -1.502 5.639 1.00 97.25 400 LEU A C 1
ATOM 3025 O O . LEU A 1 400 ? -11.421 -1.924 5.213 1.00 97.25 400 LEU A O 1
ATOM 3029 N N . VAL A 1 401 ? -9.289 -2.280 5.844 1.00 95.62 401 VAL A N 1
ATOM 3030 C CA . VAL A 1 401 ? -9.322 -3.739 5.851 1.00 95.62 401 VAL A CA 1
ATOM 3031 C C . VAL A 1 401 ? -9.269 -4.183 7.302 1.00 95.62 401 VAL A C 1
ATOM 3033 O O . VAL A 1 401 ? -8.384 -3.774 8.049 1.00 95.62 401 VAL A O 1
ATOM 3036 N N . ARG A 1 402 ? -10.226 -5.018 7.705 1.00 93.19 402 ARG A N 1
ATOM 3037 C CA . ARG A 1 402 ? -10.282 -5.515 9.075 1.00 93.19 402 ARG A CA 1
ATOM 3038 C C . ARG A 1 402 ? -9.054 -6.355 9.414 1.00 93.19 402 ARG A C 1
ATOM 3040 O O . ARG A 1 402 ? -8.675 -7.251 8.658 1.00 93.19 402 ARG A O 1
ATOM 3047 N N . LEU A 1 403 ? -8.510 -6.120 10.599 1.00 89.56 403 LEU A N 1
ATOM 3048 C CA . LEU A 1 403 ? -7.474 -6.933 11.206 1.00 89.56 403 LEU A CA 1
ATOM 3049 C C . LEU A 1 403 ? -8.115 -7.961 12.154 1.00 89.56 403 LEU A C 1
ATOM 3051 O O . LEU A 1 403 ? -9.192 -7.763 12.702 1.00 89.56 403 LEU A O 1
ATOM 3055 N N . ALA A 1 404 ? -7.468 -9.108 12.361 1.00 79.88 404 ALA A N 1
ATOM 3056 C CA . ALA A 1 404 ? -8.049 -10.205 13.149 1.00 79.88 404 ALA A CA 1
ATOM 3057 C C . ALA A 1 404 ? -8.204 -9.904 14.663 1.00 79.88 404 ALA A C 1
ATOM 3059 O O . ALA A 1 404 ? -8.596 -10.782 15.430 1.00 79.88 404 ALA A O 1
ATOM 3060 N N . ASN A 1 405 ? -7.840 -8.703 15.114 1.00 88.19 405 ASN A N 1
ATOM 3061 C CA . ASN A 1 405 ? -7.722 -8.310 16.512 1.00 88.19 405 ASN A CA 1
ATOM 3062 C C . ASN A 1 405 ? -8.118 -6.827 16.654 1.00 88.19 405 ASN A C 1
ATOM 3064 O O . ASN A 1 405 ? -7.677 -5.994 15.859 1.00 88.19 405 ASN A O 1
ATOM 3068 N N . TYR A 1 406 ? -8.937 -6.516 17.664 1.00 94.81 406 TYR A N 1
ATOM 3069 C CA . TYR A 1 406 ? -9.556 -5.197 17.804 1.00 94.81 406 TYR A CA 1
ATOM 3070 C C . TYR A 1 406 ? -8.560 -4.118 18.235 1.00 94.81 406 TYR A C 1
ATOM 3072 O O . TYR A 1 406 ? -8.723 -2.967 17.852 1.00 94.81 406 TYR A O 1
ATOM 3080 N N . GLU A 1 407 ? -7.516 -4.471 18.984 1.00 94.50 407 GLU A N 1
ATOM 3081 C CA . GLU A 1 407 ? -6.466 -3.542 19.400 1.00 94.50 407 GLU A CA 1
ATOM 3082 C C . GLU A 1 407 ? -5.677 -3.038 18.186 1.00 94.50 407 GLU A C 1
ATOM 3084 O O . GLU A 1 407 ? -5.353 -1.855 18.067 1.00 94.50 407 GLU A O 1
ATOM 3089 N N . ARG A 1 408 ? -5.422 -3.926 17.220 1.00 93.56 408 ARG A N 1
ATOM 3090 C CA . ARG A 1 408 ? -4.812 -3.547 15.940 1.00 93.56 408 ARG A CA 1
ATOM 3091 C C . ARG A 1 408 ? -5.761 -2.723 15.077 1.00 93.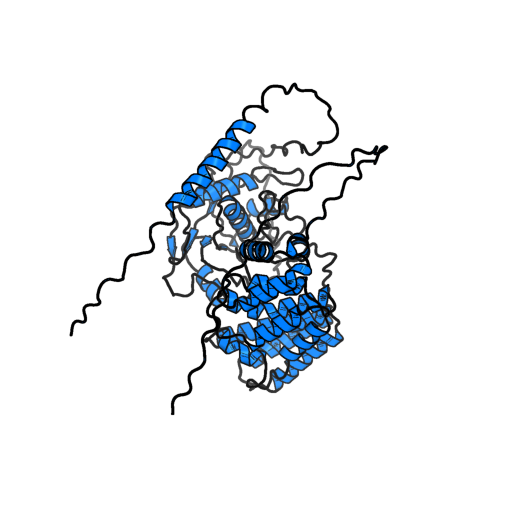56 408 ARG A C 1
ATOM 3093 O O . ARG A 1 408 ? -5.309 -1.761 14.458 1.00 93.56 408 ARG A O 1
ATOM 3100 N N . ASP A 1 409 ? -7.046 -3.077 15.039 1.00 96.56 409 ASP A N 1
ATOM 3101 C CA . ASP A 1 409 ? -8.051 -2.254 14.362 1.00 96.56 409 ASP A CA 1
ATOM 3102 C C . ASP A 1 409 ? -8.130 -0.857 14.994 1.00 96.56 409 ASP A C 1
ATOM 3104 O O . ASP A 1 409 ? -8.164 0.120 14.263 1.00 96.56 409 ASP A O 1
ATOM 3108 N N . ALA A 1 410 ? -8.075 -0.721 16.320 1.00 97.44 410 ALA A N 1
ATOM 3109 C CA . ALA A 1 410 ? -8.090 0.575 17.001 1.00 97.44 410 ALA A CA 1
ATOM 3110 C C . ALA A 1 410 ? -6.954 1.487 16.533 1.00 97.44 410 ALA A C 1
ATOM 3112 O O . ALA A 1 410 ? -7.199 2.628 16.144 1.00 97.44 410 ALA A O 1
ATOM 3113 N N . ARG A 1 411 ? -5.726 0.969 16.469 1.00 96.56 411 ARG A N 1
ATOM 3114 C CA . ARG A 1 411 ? -4.566 1.731 15.975 1.00 96.56 411 ARG A CA 1
ATOM 3115 C C . ARG A 1 411 ? -4.709 2.113 14.512 1.00 96.56 411 ARG A C 1
ATOM 3117 O O . ARG A 1 411 ? -4.420 3.246 14.150 1.00 96.56 411 ARG A O 1
ATOM 3124 N N . LEU A 1 412 ? -5.200 1.191 13.685 1.00 96.75 412 LEU A N 1
ATOM 3125 C CA . LEU A 1 412 ? -5.482 1.452 12.278 1.00 96.75 412 LEU A CA 1
ATOM 3126 C C . LEU A 1 412 ? -6.560 2.537 12.106 1.00 96.75 412 LEU A C 1
ATOM 3128 O O . LEU A 1 412 ? -6.383 3.479 11.341 1.00 96.75 412 LEU A O 1
ATOM 3132 N N . TRP A 1 413 ? -7.673 2.442 12.836 1.00 98.12 413 TRP A N 1
ATOM 3133 C CA . TRP A 1 413 ? -8.747 3.434 12.789 1.00 98.12 413 TRP A CA 1
ATOM 3134 C C . TRP A 1 413 ? -8.254 4.799 13.259 1.00 98.12 413 TRP A C 1
ATOM 3136 O O . TRP A 1 413 ? -8.647 5.810 12.675 1.00 98.12 413 TRP A O 1
ATOM 3146 N N . LEU A 1 414 ? -7.406 4.831 14.290 1.00 98.00 414 LEU A N 1
ATOM 3147 C CA . LEU A 1 414 ? -6.817 6.052 14.827 1.00 98.00 414 LEU A CA 1
ATOM 3148 C C . LEU A 1 414 ? -5.835 6.687 13.842 1.00 98.00 414 LEU A C 1
ATOM 3150 O O . LEU A 1 414 ? -5.924 7.890 13.619 1.00 98.00 414 LEU A O 1
ATOM 3154 N N . HIS A 1 415 ? -4.992 5.885 13.191 1.00 98.00 415 HIS A N 1
ATOM 3155 C CA . HIS A 1 415 ? -4.076 6.319 12.136 1.00 98.00 415 HIS A CA 1
ATOM 3156 C C . HIS A 1 415 ? -4.819 6.985 10.970 1.00 98.00 415 HIS A C 1
ATOM 3158 O O . HIS A 1 415 ? -4.552 8.136 10.626 1.00 98.00 415 HIS A O 1
ATOM 3164 N N . GLU A 1 416 ? -5.835 6.317 10.415 1.00 98.12 416 GLU A N 1
ATOM 3165 C CA . GLU A 1 416 ? -6.615 6.890 9.310 1.00 98.12 416 GLU A CA 1
ATOM 3166 C C . GLU A 1 416 ? -7.451 8.105 9.739 1.00 98.12 416 GLU A C 1
ATOM 3168 O O . GLU A 1 416 ? -7.635 9.055 8.970 1.00 98.12 416 GLU A O 1
ATOM 3173 N N . THR A 1 417 ? -7.920 8.127 10.991 1.00 98.25 417 THR A N 1
ATOM 3174 C CA . THR A 1 417 ? -8.560 9.327 11.545 1.00 98.25 417 THR A CA 1
ATOM 3175 C C . THR A 1 417 ? -7.542 10.463 11.632 1.00 98.25 417 THR A C 1
ATOM 3177 O O . THR A 1 417 ? -7.888 11.603 11.332 1.00 98.25 417 THR A O 1
ATOM 3180 N N . GLY A 1 418 ? -6.290 10.161 11.977 1.00 98.12 418 GLY A N 1
ATOM 3181 C CA . GLY A 1 418 ? -5.174 11.097 11.955 1.00 98.12 418 GLY A CA 1
ATOM 3182 C C . GLY A 1 418 ? -5.025 11.785 10.598 1.00 98.12 418 GLY A C 1
ATOM 3183 O O . GLY A 1 418 ? -5.045 13.015 10.522 1.00 98.12 418 GLY A O 1
ATOM 3184 N N . HIS A 1 419 ? -5.028 11.012 9.509 1.00 97.94 419 HIS A N 1
ATOM 3185 C CA . HIS A 1 419 ? -5.081 11.572 8.157 1.00 97.94 419 HIS A CA 1
ATOM 3186 C C . HIS A 1 419 ? -6.313 12.454 7.942 1.00 97.94 419 HIS A C 1
ATOM 3188 O O . HIS A 1 419 ? -6.187 13.602 7.516 1.00 97.94 419 HIS A O 1
ATOM 3194 N N . ASN A 1 420 ? -7.515 11.991 8.294 1.00 97.75 420 ASN A N 1
ATOM 3195 C CA . ASN A 1 420 ? -8.731 12.806 8.192 1.00 97.75 420 ASN A CA 1
ATOM 3196 C C . ASN A 1 420 ? -8.638 14.142 8.949 1.00 97.75 420 ASN A C 1
ATOM 3198 O O . ASN A 1 420 ? -9.189 15.136 8.476 1.00 97.75 420 ASN A O 1
ATOM 3202 N N . VAL A 1 421 ? -7.929 14.199 10.081 1.00 97.25 421 VAL A N 1
ATOM 3203 C CA . VAL A 1 421 ? -7.703 15.443 10.837 1.00 97.25 421 VAL A CA 1
ATOM 3204 C C . VAL A 1 421 ? -6.492 16.253 10.356 1.00 97.25 421 VAL A C 1
ATOM 3206 O O . VAL A 1 421 ? -6.131 17.241 10.986 1.00 97.25 421 VAL A O 1
ATOM 3209 N N . GLY A 1 422 ? -5.922 15.905 9.202 1.00 95.94 422 GLY A N 1
ATOM 3210 C CA . GLY A 1 422 ? -4.900 16.692 8.511 1.00 95.94 422 GLY A CA 1
ATOM 3211 C C . GLY A 1 422 ? -3.461 16.278 8.805 1.00 95.94 422 GLY A C 1
ATOM 3212 O O . GLY A 1 422 ? -2.554 16.989 8.387 1.00 95.94 422 GLY A O 1
ATOM 3213 N N . LEU A 1 423 ? -3.240 15.163 9.504 1.00 96.06 423 LEU A N 1
ATOM 3214 C CA . LEU A 1 423 ? -1.894 14.682 9.797 1.00 96.06 423 LEU A CA 1
ATOM 3215 C C . LEU A 1 423 ? -1.317 13.905 8.612 1.00 96.06 423 LEU A C 1
ATOM 3217 O O . LEU A 1 423 ? -1.997 13.094 7.979 1.00 96.06 423 LEU A O 1
ATOM 3221 N N . GLU A 1 424 ? -0.035 14.123 8.354 1.00 95.56 424 GLU A N 1
ATOM 3222 C CA . GLU A 1 424 ? 0.780 13.279 7.483 1.00 95.56 424 GLU A CA 1
ATOM 3223 C C . GLU A 1 424 ? 1.420 12.143 8.297 1.00 95.56 424 GLU A C 1
ATOM 3225 O O . GLU A 1 424 ? 1.330 12.097 9.526 1.00 95.56 424 GLU A O 1
ATOM 3230 N N . HIS A 1 425 ? 2.072 11.202 7.616 1.00 95.06 425 HIS A N 1
ATOM 3231 C CA . HIS A 1 425 ? 2.822 10.152 8.300 1.00 95.06 425 HIS A CA 1
ATOM 3232 C C . HIS A 1 425 ? 3.978 10.725 9.135 1.00 95.06 425 HIS A C 1
ATOM 3234 O O . HIS A 1 425 ? 4.804 11.482 8.630 1.00 95.06 425 HIS A O 1
ATOM 3240 N N . ASN A 1 426 ? 4.104 10.262 10.377 1.00 90.19 426 ASN A N 1
ATOM 3241 C CA . ASN A 1 426 ? 5.224 10.550 11.267 1.00 90.19 426 ASN A CA 1
ATOM 3242 C C . ASN A 1 426 ? 6.248 9.421 11.178 1.00 90.19 426 ASN A C 1
ATOM 3244 O O . ASN A 1 426 ? 5.976 8.300 11.588 1.00 90.19 426 ASN A O 1
ATOM 3248 N N . SER A 1 427 ? 7.445 9.678 10.663 1.00 86.81 427 SER A N 1
ATOM 3249 C CA . SER A 1 427 ? 8.423 8.598 10.491 1.00 86.81 427 SER A CA 1
ATOM 3250 C C . SER A 1 427 ? 9.367 8.398 11.685 1.00 86.81 427 SER A C 1
ATOM 3252 O O . SER A 1 427 ? 10.166 7.457 11.677 1.00 86.81 427 SER A O 1
ATOM 3254 N N . MET A 1 428 ? 9.336 9.303 12.669 1.00 83.06 428 MET A N 1
ATOM 3255 C CA . MET A 1 428 ? 10.404 9.417 13.664 1.00 83.06 428 MET A CA 1
ATOM 3256 C C . MET A 1 428 ? 10.503 8.176 14.552 1.00 83.06 428 MET A C 1
ATOM 3258 O O . MET A 1 428 ? 11.602 7.748 14.902 1.00 83.06 428 MET A O 1
ATOM 3262 N N . SER A 1 429 ? 9.363 7.588 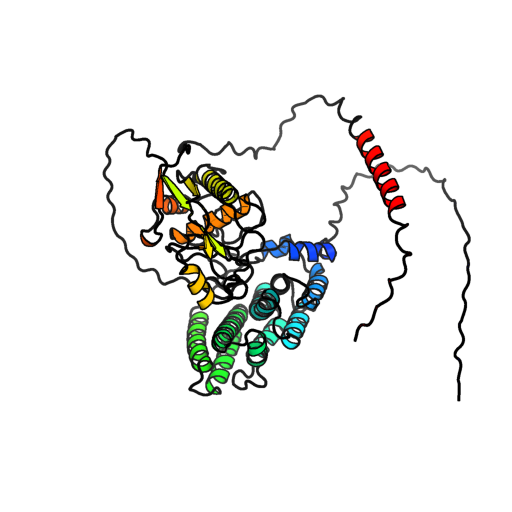14.918 1.00 90.88 429 SER A N 1
ATOM 3263 C CA . SER A 1 429 ? 9.307 6.349 15.693 1.00 90.88 429 SER A CA 1
ATOM 3264 C C . SER A 1 429 ? 8.093 5.517 15.311 1.00 90.88 429 SER A C 1
ATOM 3266 O O . SER A 1 429 ? 7.007 6.056 15.121 1.00 90.88 429 SER A O 1
ATOM 3268 N N . LYS A 1 430 ? 8.275 4.190 15.307 1.00 91.81 430 LYS A N 1
ATOM 3269 C CA . LYS A 1 430 ? 7.195 3.198 15.186 1.00 91.81 430 LYS A CA 1
ATOM 3270 C C . LYS A 1 430 ? 6.193 3.238 16.337 1.00 91.81 430 LYS A C 1
ATOM 3272 O O . LYS A 1 430 ? 5.124 2.650 16.239 1.00 91.81 430 LYS A O 1
ATOM 3277 N N . ASP A 1 431 ? 6.548 3.921 17.417 1.00 93.88 431 ASP A N 1
ATOM 3278 C CA . ASP A 1 431 ? 5.693 4.085 18.583 1.00 93.88 431 ASP A CA 1
ATOM 3279 C C . ASP A 1 431 ? 4.560 5.082 18.302 1.00 93.88 431 ASP A C 1
ATOM 3281 O O . ASP A 1 431 ? 3.493 4.956 18.893 1.00 93.88 431 ASP A O 1
ATOM 3285 N N . PHE A 1 432 ? 4.748 6.043 17.387 1.00 95.62 432 PHE A N 1
ATOM 3286 C CA . PHE A 1 432 ? 3.735 7.058 17.096 1.00 95.62 432 PHE A CA 1
ATOM 3287 C C . PHE A 1 432 ? 2.588 6.507 16.252 1.00 95.62 432 PHE A C 1
ATOM 3289 O O . PHE A 1 432 ? 2.794 5.735 15.316 1.00 95.62 432 PHE A O 1
ATOM 3296 N N . VAL A 1 433 ? 1.365 6.939 16.554 1.00 96.38 433 VAL A N 1
ATOM 3297 C CA . VAL A 1 433 ? 0.147 6.540 15.837 1.00 96.38 433 VAL A CA 1
ATOM 3298 C C . VAL A 1 433 ? 0.285 6.788 14.340 1.00 96.38 433 VAL A C 1
ATOM 3300 O O . VAL A 1 433 ? -0.015 5.883 13.561 1.00 96.38 433 VAL A O 1
ATOM 3303 N N . MET A 1 434 ? 0.805 7.951 13.933 1.00 97.31 434 MET A N 1
ATOM 3304 C CA . MET A 1 434 ? 0.968 8.307 12.519 1.00 97.31 434 MET A CA 1
ATOM 3305 C C . MET A 1 434 ? 2.162 7.628 11.839 1.00 97.31 434 MET A C 1
ATOM 3307 O O . MET A 1 434 ? 2.477 7.953 10.695 1.00 97.31 434 MET A O 1
ATOM 3311 N N . TYR A 1 435 ? 2.824 6.666 12.488 1.00 94.88 435 TYR A N 1
ATOM 3312 C CA . TYR A 1 435 ? 3.859 5.885 11.826 1.00 94.88 435 TYR A CA 1
ATOM 3313 C C . TYR A 1 435 ? 3.281 5.069 10.663 1.00 94.88 435 TYR A C 1
ATOM 3315 O O . TYR A 1 435 ? 2.299 4.351 10.868 1.00 94.88 435 TYR A O 1
ATOM 3323 N N . PRO A 1 436 ? 3.875 5.133 9.453 1.00 88.94 436 PRO A N 1
ATOM 3324 C CA . PRO A 1 436 ? 3.269 4.627 8.214 1.00 88.94 436 PRO A CA 1
ATOM 3325 C C . PRO A 1 436 ? 3.060 3.108 8.167 1.00 88.94 436 PRO A C 1
ATOM 3327 O O . PRO A 1 436 ? 2.464 2.599 7.223 1.00 88.94 436 PRO A O 1
ATOM 3330 N N . THR A 1 437 ? 3.571 2.352 9.139 1.00 86.56 437 THR A N 1
ATOM 3331 C CA . THR A 1 437 ? 3.501 0.890 9.132 1.00 86.56 437 THR A CA 1
ATOM 3332 C C . THR A 1 437 ? 3.034 0.355 10.476 1.00 86.56 437 THR A C 1
ATOM 3334 O O . THR A 1 437 ? 3.682 0.576 11.492 1.00 86.56 437 THR A O 1
ATOM 3337 N N . LEU A 1 438 ? 1.991 -0.475 10.469 1.00 84.44 438 LEU A N 1
ATOM 3338 C CA . LEU A 1 438 ? 1.569 -1.233 11.646 1.00 84.44 438 LEU A CA 1
ATOM 3339 C C . LEU A 1 438 ? 2.342 -2.560 11.730 1.00 84.44 438 LEU A C 1
ATOM 3341 O O . LEU A 1 438 ? 1.994 -3.529 11.056 1.00 84.44 438 LEU A O 1
ATOM 3345 N N . THR A 1 439 ? 3.381 -2.638 12.560 1.00 74.25 439 THR A N 1
ATOM 3346 C CA . THR A 1 439 ? 4.313 -3.791 12.587 1.00 74.25 439 THR A CA 1
ATOM 3347 C C . THR A 1 439 ? 3.746 -5.064 13.238 1.00 74.25 439 THR A C 1
ATOM 3349 O O . THR A 1 439 ? 4.348 -6.135 13.141 1.00 74.25 439 THR A O 1
ATOM 3352 N N . GLY A 1 440 ? 2.583 -4.966 13.889 1.00 71.38 440 GLY A N 1
ATOM 3353 C CA . GLY A 1 440 ? 1.933 -6.069 14.600 1.00 71.38 440 GLY A CA 1
ATOM 3354 C C . GLY A 1 440 ? 2.424 -6.292 16.035 1.00 71.38 440 GLY A C 1
ATOM 3355 O O . GLY A 1 440 ? 1.885 -7.173 16.702 1.00 71.38 440 GLY A O 1
ATOM 3356 N N . ASP A 1 441 ? 3.394 -5.509 16.519 1.00 80.62 441 ASP A N 1
ATOM 3357 C CA . ASP A 1 441 ? 3.765 -5.463 17.938 1.00 80.62 441 ASP A CA 1
ATOM 3358 C C . ASP A 1 441 ? 2.699 -4.692 18.739 1.00 80.62 441 ASP A C 1
ATOM 3360 O O . ASP A 1 441 ? 2.159 -3.681 18.284 1.00 80.62 441 ASP A O 1
ATOM 3364 N N . SER A 1 442 ? 2.373 -5.157 19.947 1.00 78.88 442 SER A N 1
ATOM 3365 C CA . SER A 1 442 ? 1.457 -4.447 20.844 1.00 78.88 442 SER A CA 1
ATOM 3366 C C . SER A 1 442 ? 2.035 -3.120 21.347 1.00 78.88 442 SER A C 1
ATOM 3368 O O . SER A 1 442 ? 1.272 -2.310 21.850 1.00 78.88 442 SER A O 1
ATOM 3370 N N . ASN A 1 443 ? 3.335 -2.879 21.187 1.00 85.06 443 ASN A N 1
ATOM 3371 C CA . ASN A 1 443 ? 4.002 -1.637 21.573 1.00 85.06 443 ASN A CA 1
ATOM 3372 C C . ASN A 1 443 ? 4.360 -0.758 20.365 1.00 85.06 443 ASN A C 1
ATOM 3374 O O . ASN A 1 443 ? 5.326 -0.015 20.433 1.00 85.06 443 ASN A O 1
ATOM 3378 N N . ASP A 1 444 ? 3.625 -0.847 19.257 1.00 88.81 444 ASP A N 1
ATOM 3379 C CA . ASP A 1 444 ? 3.789 0.046 18.102 1.00 88.81 444 ASP A CA 1
ATOM 3380 C C . ASP A 1 444 ? 2.482 0.816 17.859 1.00 88.81 444 ASP A C 1
ATOM 3382 O O . ASP A 1 444 ? 1.400 0.301 18.161 1.00 88.81 444 ASP A O 1
ATOM 3386 N N . ASN A 1 445 ? 2.582 2.025 17.300 1.00 93.38 445 ASN A N 1
ATOM 3387 C CA . ASN A 1 445 ? 1.468 2.932 16.997 1.00 93.38 445 ASN A CA 1
ATOM 3388 C C . ASN A 1 445 ? 0.557 3.221 18.206 1.00 93.38 445 ASN A C 1
ATOM 3390 O O . ASN A 1 445 ? -0.667 3.134 18.104 1.00 93.38 445 ASN A O 1
ATOM 3394 N N . PHE A 1 446 ? 1.152 3.522 19.357 1.00 93.88 446 PHE A N 1
ATOM 3395 C CA . PHE A 1 446 ? 0.464 3.681 20.639 1.00 93.88 446 PHE A CA 1
ATOM 3396 C C . PHE A 1 446 ? 0.656 5.061 21.288 1.00 93.88 446 PHE A C 1
ATOM 3398 O O . PHE A 1 446 ? 0.023 5.335 22.299 1.00 93.88 446 PHE A O 1
ATOM 3405 N N . ALA A 1 447 ? 1.536 5.899 20.740 1.00 94.81 447 ALA A N 1
ATOM 3406 C CA . ALA A 1 447 ? 1.876 7.208 21.282 1.00 94.81 447 ALA A CA 1
ATOM 3407 C C . ALA A 1 447 ? 1.463 8.337 20.333 1.00 94.81 447 ALA A C 1
ATOM 3409 O O . ALA A 1 447 ? 1.380 8.146 19.118 1.00 94.81 447 ALA A O 1
ATOM 3410 N N . LEU A 1 448 ? 1.275 9.530 20.885 1.00 95.81 448 LEU A N 1
ATOM 3411 C CA . LEU A 1 448 ? 1.011 10.756 20.151 1.00 95.81 448 LEU A CA 1
ATOM 3412 C C . LEU A 1 448 ? 2.129 11.777 20.348 1.00 95.81 448 LEU A C 1
ATOM 3414 O O . LEU A 1 448 ? 2.653 11.969 21.449 1.00 95.81 448 LEU A O 1
ATOM 3418 N N . THR A 1 449 ? 2.455 12.508 19.287 1.00 93.19 449 THR A N 1
ATOM 3419 C CA . THR A 1 449 ? 3.178 13.777 19.433 1.00 93.19 449 THR A CA 1
ATOM 3420 C C . THR A 1 449 ? 2.232 14.893 19.884 1.00 93.19 449 THR A C 1
ATOM 3422 O O . THR A 1 449 ? 1.006 14.790 19.791 1.00 93.19 449 THR A O 1
ATOM 3425 N N . SER A 1 450 ? 2.797 16.021 20.322 1.00 88.81 450 SER A N 1
ATOM 3426 C CA . SER A 1 450 ? 2.009 17.217 20.628 1.00 88.81 450 SER A CA 1
ATOM 3427 C C . SER A 1 450 ? 1.250 17.758 19.413 1.00 88.81 450 SER A C 1
ATOM 3429 O O . SER A 1 450 ? 0.155 18.295 19.561 1.00 88.81 450 SER A O 1
ATOM 3431 N N . GLU A 1 451 ? 1.826 17.618 18.216 1.00 92.44 451 GLU A N 1
ATOM 3432 C CA . GLU A 1 451 ? 1.196 18.024 16.956 1.00 92.44 451 GLU A CA 1
ATOM 3433 C C . GLU A 1 451 ? 0.016 17.110 16.616 1.00 92.44 451 GLU A C 1
ATOM 3435 O O . GLU A 1 451 ? -1.083 17.596 16.343 1.00 92.44 451 GLU A O 1
ATOM 3440 N N . GLU A 1 452 ? 0.210 15.794 16.732 1.00 96.31 452 GLU A N 1
ATOM 3441 C CA . GLU A 1 452 ? -0.847 14.805 16.515 1.00 96.31 452 GLU A CA 1
ATOM 3442 C C . GLU A 1 452 ? -2.016 15.027 17.484 1.00 96.31 452 GLU A C 1
ATOM 3444 O O . GLU A 1 452 ? -3.172 15.106 17.058 1.00 96.31 452 GLU A O 1
ATOM 3449 N N . CYS A 1 453 ? -1.730 15.232 18.775 1.00 95.75 453 CYS A N 1
ATOM 3450 C CA . CYS A 1 453 ? -2.768 15.556 19.752 1.00 95.75 453 CYS A CA 1
ATOM 3451 C C . CYS A 1 453 ? -3.500 16.870 19.421 1.00 95.75 453 CYS A C 1
ATOM 3453 O O . CYS A 1 453 ? -4.733 16.950 19.513 1.00 95.75 453 CYS A O 1
ATOM 3455 N N . GLY A 1 454 ? -2.762 17.899 18.992 1.00 92.19 454 GLY A N 1
ATOM 3456 C CA . GLY A 1 454 ? -3.333 19.168 18.548 1.00 92.19 454 GLY A CA 1
ATOM 3457 C C . GLY A 1 454 ? -4.336 18.988 17.407 1.00 92.19 454 GLY A C 1
ATOM 3458 O O . GLY A 1 454 ? -5.436 19.536 17.477 1.00 92.19 454 GLY A O 1
ATOM 3459 N N . ALA A 1 455 ? -4.014 18.166 16.405 1.00 95.62 455 ALA A N 1
ATOM 3460 C CA . ALA A 1 455 ? -4.890 17.908 15.262 1.00 95.62 455 ALA A CA 1
ATOM 3461 C C . ALA A 1 455 ? -6.163 17.129 15.638 1.00 95.62 455 ALA A C 1
ATOM 3463 O O . ALA A 1 455 ? -7.254 17.473 15.180 1.00 95.62 455 ALA A O 1
ATOM 3464 N N . PHE A 1 456 ? -6.078 16.130 16.524 1.00 95.94 456 PHE A N 1
ATOM 3465 C CA . PHE A 1 456 ? -7.276 15.449 17.040 1.00 95.94 456 PHE A CA 1
ATOM 3466 C C . PHE A 1 456 ? -8.166 16.390 17.868 1.00 95.94 456 PHE A C 1
ATOM 3468 O O . PHE A 1 456 ? -9.401 16.338 17.786 1.00 95.94 456 PHE A O 1
ATOM 3475 N N . THR A 1 457 ? -7.549 17.286 18.642 1.00 93.94 457 THR A N 1
ATOM 3476 C CA . THR A 1 457 ? -8.262 18.264 19.473 1.00 93.94 457 THR A CA 1
ATOM 3477 C C . THR A 1 457 ? -8.883 19.374 18.626 1.00 93.94 457 THR A C 1
ATOM 3479 O O . THR A 1 457 ? -10.009 19.788 18.895 1.00 93.94 457 THR A O 1
ATOM 3482 N N . TYR A 1 458 ? -8.237 19.798 17.543 1.00 93.31 458 TYR A N 1
ATOM 3483 C CA . TYR A 1 458 ? -8.689 20.895 16.684 1.00 93.31 458 TYR A CA 1
ATOM 3484 C C . TYR A 1 458 ? -8.680 20.487 15.205 1.00 93.31 458 TYR A C 1
ATOM 3486 O O . TYR A 1 458 ? -7.914 21.037 14.414 1.00 93.31 458 TYR A O 1
ATOM 3494 N N . PRO A 1 459 ? -9.539 19.530 14.804 1.00 94.62 459 PRO A N 1
ATOM 3495 C CA . PRO A 1 459 ? -9.515 19.012 13.447 1.00 94.62 459 PRO A CA 1
ATOM 3496 C C . PRO A 1 459 ? -9.965 20.084 12.443 1.00 94.62 459 PRO A C 1
ATOM 3498 O O . PRO A 1 459 ? -10.865 20.878 12.754 1.00 94.62 459 PRO A O 1
ATOM 3501 N N . PRO A 1 460 ? -9.414 20.092 11.215 1.00 92.00 460 PRO A N 1
ATOM 3502 C CA . PRO A 1 460 ? -9.835 21.020 10.180 1.00 92.00 460 PRO A CA 1
ATOM 3503 C C . PRO A 1 460 ? -11.327 20.825 9.857 1.00 92.00 460 PRO A C 1
ATOM 3505 O O . PRO A 1 460 ? -11.830 19.698 9.896 1.00 92.00 460 PRO A O 1
ATOM 3508 N N . PRO A 1 461 ? -12.069 21.883 9.472 1.00 94.56 461 PRO A N 1
ATOM 3509 C CA . PRO A 1 461 ? -13.502 21.771 9.184 1.00 94.56 461 PRO A CA 1
ATOM 3510 C C . PRO A 1 461 ? -13.846 20.739 8.098 1.00 94.56 461 PRO A C 1
ATOM 3512 O O . PRO A 1 461 ? -14.909 20.116 8.141 1.00 94.56 461 PRO A O 1
ATOM 3515 N N . SER A 1 462 ? -12.942 20.536 7.134 1.00 93.31 462 SER A N 1
ATOM 3516 C CA . SER A 1 462 ? -13.075 19.540 6.065 1.00 93.31 462 SER A CA 1
ATOM 3517 C C . SER A 1 462 ? -13.105 18.103 6.584 1.00 93.31 462 SER A C 1
ATOM 3519 O O . SER A 1 462 ? -13.727 17.254 5.946 1.00 93.31 462 SER A O 1
ATOM 3521 N N . ALA A 1 463 ? -12.546 17.856 7.774 1.00 95.00 463 ALA A N 1
ATOM 3522 C CA . ALA A 1 463 ? -12.589 16.558 8.421 1.00 95.00 463 ALA A CA 1
ATOM 3523 C C . ALA A 1 463 ? -14.013 16.154 8.814 1.00 95.00 463 ALA A C 1
ATOM 3525 O O . ALA A 1 463 ? -14.271 14.970 8.994 1.00 95.00 463 ALA A O 1
ATOM 3526 N N . LYS A 1 464 ? -14.944 17.110 8.990 1.00 95.19 464 LYS A N 1
ATOM 3527 C CA . LYS A 1 464 ? -16.343 16.896 9.428 1.00 95.19 464 LYS A CA 1
ATOM 3528 C C . LYS A 1 464 ? -16.480 15.945 10.623 1.00 95.19 464 LYS A C 1
ATOM 3530 O O . LYS A 1 464 ? -17.372 15.093 10.684 1.00 95.19 464 LYS A O 1
ATOM 3535 N N . VAL A 1 465 ? -15.558 16.054 11.573 1.00 94.38 465 VAL A N 1
ATOM 3536 C CA . VAL A 1 465 ? -15.584 15.284 12.817 1.00 94.38 465 VAL A CA 1
ATOM 3537 C C . VAL A 1 465 ? -16.805 15.705 13.629 1.00 94.38 465 VAL A C 1
ATOM 3539 O O . VAL A 1 465 ? -16.975 16.878 13.952 1.00 94.38 465 VAL A O 1
ATOM 3542 N N . THR A 1 466 ? -17.668 14.746 13.960 1.00 95.12 466 THR A N 1
ATOM 3543 C CA . THR A 1 466 ? -18.764 14.987 14.903 1.00 95.12 466 THR A CA 1
ATOM 3544 C C . THR A 1 466 ? -18.252 14.693 16.302 1.00 95.12 466 THR A C 1
ATOM 3546 O O . THR A 1 466 ? -17.900 13.553 16.597 1.00 95.12 466 THR A O 1
ATOM 3549 N N . LYS A 1 467 ? -18.209 15.723 17.147 1.00 93.00 467 LYS A N 1
ATOM 3550 C CA . LYS A 1 467 ? -17.831 15.611 18.555 1.00 93.00 467 LYS A CA 1
ATOM 3551 C C . LYS A 1 467 ? -19.076 15.547 19.434 1.00 93.00 467 LYS A C 1
ATOM 3553 O O . LYS A 1 467 ? -20.033 16.282 19.193 1.00 93.00 467 LYS A O 1
ATOM 3558 N N . GLN A 1 468 ? -19.063 14.688 20.444 1.00 94.00 468 GLN A N 1
ATOM 3559 C CA . GLN A 1 468 ? -20.092 14.622 21.484 1.00 94.00 468 GLN A CA 1
ATOM 3560 C C . GLN A 1 468 ? -19.436 14.599 22.866 1.00 94.00 468 GLN A C 1
ATOM 3562 O O . GLN A 1 468 ? -18.291 14.165 22.962 1.00 94.00 468 GLN A O 1
ATOM 3567 N N . PRO A 1 469 ? -20.120 15.050 23.932 1.00 92.12 469 PRO A N 1
ATOM 3568 C CA . PRO A 1 469 ? -19.633 14.853 25.291 1.00 92.12 469 PRO A CA 1
ATOM 3569 C C . PRO A 1 469 ? -19.377 13.370 25.537 1.00 92.12 469 PRO A C 1
ATOM 3571 O O . PRO A 1 469 ? -20.241 12.529 25.287 1.00 92.12 469 PRO A O 1
ATOM 3574 N N . ALA A 1 470 ? -18.176 13.054 25.991 1.00 87.56 470 ALA A N 1
ATOM 3575 C CA . ALA A 1 470 ? -17.764 11.694 26.220 1.00 87.56 470 ALA A CA 1
ATOM 3576 C C . ALA A 1 470 ? -18.405 11.169 27.514 1.00 87.56 470 ALA A C 1
ATOM 3578 O O . ALA A 1 470 ? -18.199 11.706 28.603 1.00 87.56 470 ALA A O 1
ATOM 3579 N N . GLU A 1 471 ? -19.205 10.113 27.406 1.00 82.88 471 GLU A N 1
ATOM 3580 C CA . GLU A 1 471 ? -19.778 9.440 28.567 1.00 82.88 471 GLU A CA 1
ATOM 3581 C C . GLU A 1 471 ? -18.664 8.646 29.261 1.00 82.88 471 GLU A C 1
ATOM 3583 O O . GLU A 1 471 ? -18.045 7.781 28.649 1.00 82.88 471 GLU A O 1
ATOM 3588 N N . ASN A 1 472 ? -18.412 8.932 30.541 1.00 82.00 472 ASN A N 1
ATOM 3589 C CA . ASN A 1 472 ? -17.462 8.203 31.398 1.00 82.00 472 ASN A CA 1
ATOM 3590 C C . ASN A 1 472 ? -15.971 8.301 31.022 1.00 82.00 472 ASN A C 1
ATOM 3592 O O . ASN A 1 472 ? -15.173 7.514 31.530 1.00 82.00 472 ASN A O 1
ATOM 3596 N N . LEU A 1 473 ? -15.570 9.268 30.196 1.00 83.62 473 LEU A N 1
ATOM 3597 C CA . LEU A 1 473 ? -14.157 9.532 29.914 1.00 83.62 473 LEU A CA 1
ATOM 3598 C C . LEU A 1 473 ? -13.663 10.678 30.801 1.00 83.62 473 LEU A C 1
ATOM 3600 O O . LEU A 1 473 ? -14.091 11.822 30.668 1.00 83.62 473 LEU A O 1
ATOM 3604 N N . THR A 1 474 ? -12.765 10.355 31.729 1.00 83.75 474 THR A N 1
ATOM 3605 C CA . THR A 1 474 ? -12.042 11.337 32.542 1.00 83.75 474 THR A CA 1
ATOM 3606 C C . THR A 1 474 ? -10.633 11.474 31.995 1.00 83.75 474 THR A C 1
ATOM 3608 O O . THR A 1 474 ? -9.865 10.514 32.050 1.00 83.75 474 THR A O 1
ATOM 3611 N N . CYS A 1 475 ? -10.291 12.652 31.481 1.00 81.88 475 CYS A N 1
ATOM 3612 C CA . CYS A 1 475 ? -8.914 12.954 31.132 1.00 81.88 475 CYS A CA 1
ATOM 3613 C C . CYS A 1 475 ? -8.204 13.492 32.372 1.00 81.88 475 CYS A C 1
ATOM 3615 O O . CYS A 1 475 ? -8.580 14.542 32.893 1.00 81.88 475 CYS A O 1
ATOM 3617 N N . ASP A 1 476 ? -7.190 12.780 32.851 1.00 75.94 476 ASP A N 1
ATOM 3618 C CA . ASP A 1 476 ? -6.236 13.365 33.782 1.00 75.94 476 ASP A CA 1
ATOM 3619 C C . ASP A 1 476 ? -5.094 13.950 32.954 1.00 75.94 476 ASP A C 1
ATOM 3621 O O . ASP A 1 476 ? -4.121 13.269 32.646 1.00 75.94 476 ASP A O 1
ATOM 3625 N N . ALA A 1 477 ? -5.223 15.221 32.565 1.00 64.69 477 ALA A N 1
ATOM 3626 C CA . ALA A 1 477 ? -4.174 15.929 31.828 1.00 64.69 477 ALA A CA 1
ATOM 3627 C C . ALA A 1 477 ? -2.843 15.999 32.610 1.00 64.69 477 ALA A C 1
ATOM 3629 O O . ALA A 1 477 ? -1.806 16.323 32.035 1.00 64.69 477 ALA A O 1
ATOM 3630 N N . ASN A 1 478 ? -2.860 15.678 33.912 1.00 67.62 478 ASN A N 1
ATOM 3631 C CA . ASN A 1 478 ? -1.676 15.585 34.761 1.00 67.62 478 ASN A CA 1
ATOM 3632 C C . ASN A 1 478 ? -1.195 14.146 34.980 1.00 67.62 478 ASN A C 1
ATOM 3634 O O . ASN A 1 478 ? -0.279 13.945 35.784 1.00 67.62 478 ASN A O 1
ATOM 3638 N N . ALA A 1 479 ? -1.767 13.152 34.295 1.00 63.56 479 ALA A N 1
ATOM 3639 C CA . ALA A 1 479 ? -1.273 11.786 34.338 1.00 63.56 479 ALA A CA 1
ATOM 3640 C C . ALA A 1 479 ? 0.120 11.733 33.699 1.00 63.56 479 ALA A C 1
ATOM 3642 O O . ALA A 1 479 ? 0.292 11.514 32.503 1.00 63.56 479 ALA A O 1
ATOM 3643 N N . THR A 1 480 ? 1.148 11.957 34.516 1.00 59.22 480 THR A N 1
ATOM 3644 C CA . THR A 1 480 ? 2.531 11.676 34.150 1.00 59.22 480 THR A CA 1
ATOM 3645 C C . THR A 1 480 ? 2.634 10.208 33.784 1.00 59.22 480 THR A C 1
ATOM 3647 O O . THR A 1 480 ? 2.157 9.370 34.557 1.00 59.22 480 THR A O 1
ATOM 3650 N N . ALA A 1 481 ? 3.277 9.912 32.650 1.00 54.06 481 ALA A N 1
ATOM 3651 C CA . ALA A 1 481 ? 3.542 8.543 32.229 1.00 54.06 481 ALA A CA 1
ATOM 3652 C C . ALA A 1 481 ? 4.053 7.718 33.421 1.00 54.06 481 ALA A C 1
ATOM 3654 O O . ALA A 1 481 ? 4.835 8.250 34.228 1.00 54.06 481 ALA A O 1
ATOM 3655 N N . PRO A 1 482 ? 3.623 6.451 33.569 1.00 54.25 482 PRO A N 1
ATOM 3656 C CA . PRO A 1 482 ? 4.128 5.616 34.643 1.00 54.25 482 PRO A CA 1
ATOM 3657 C C . PRO A 1 482 ? 5.664 5.651 34.614 1.00 54.25 482 PRO A C 1
ATOM 3659 O O . PRO A 1 482 ? 6.251 5.664 33.525 1.00 54.25 482 PRO A O 1
ATOM 3662 N N . PRO A 1 483 ? 6.334 5.749 35.779 1.00 56.06 483 PRO A N 1
ATOM 3663 C CA . PRO A 1 483 ? 7.787 5.796 35.824 1.00 56.06 483 PRO A CA 1
ATOM 3664 C C . PRO A 1 483 ? 8.340 4.635 34.997 1.00 56.06 483 PRO A C 1
ATOM 3666 O O . PRO A 1 483 ? 7.926 3.493 35.158 1.00 56.06 483 PRO A O 1
ATOM 3669 N N . ASN A 1 484 ? 9.213 4.960 34.045 1.00 47.97 484 ASN A N 1
ATOM 3670 C CA . ASN A 1 484 ? 9.775 3.996 33.112 1.00 47.97 484 ASN A CA 1
ATOM 3671 C C . ASN A 1 484 ? 10.593 2.957 33.904 1.00 47.97 484 ASN A C 1
ATOM 3673 O O . ASN A 1 484 ? 11.737 3.220 34.278 1.00 47.97 484 ASN A O 1
ATOM 3677 N N . ASP A 1 485 ? 10.006 1.790 34.175 1.00 46.25 485 ASP A N 1
ATOM 3678 C CA . ASP A 1 485 ? 10.591 0.707 34.982 1.00 46.25 485 ASP A CA 1
ATOM 3679 C C . ASP A 1 485 ? 11.775 -0.007 34.288 1.00 46.25 485 ASP A C 1
ATOM 3681 O O . ASP A 1 485 ? 12.248 -1.052 34.738 1.00 46.25 485 ASP A O 1
ATOM 3685 N N . ASN A 1 486 ? 12.346 0.580 33.231 1.00 45.94 486 ASN A N 1
ATOM 3686 C CA . ASN A 1 486 ? 13.528 0.072 32.529 1.00 45.94 486 ASN A CA 1
ATOM 3687 C C . ASN A 1 486 ? 14.830 0.084 33.361 1.00 45.94 486 ASN A C 1
ATOM 3689 O O . ASN A 1 486 ? 15.883 -0.308 32.856 1.00 45.94 486 ASN A O 1
ATOM 3693 N N . ASN A 1 487 ? 14.783 0.433 34.649 1.00 43.72 487 ASN A N 1
ATOM 3694 C CA . ASN A 1 487 ? 15.874 0.175 35.591 1.00 43.72 487 ASN A CA 1
ATOM 3695 C C . ASN A 1 487 ? 15.851 -1.278 36.095 1.00 43.72 487 ASN A C 1
ATOM 3697 O O . ASN A 1 487 ? 15.729 -1.539 37.290 1.00 43.72 487 ASN A O 1
ATOM 3701 N N . ASN A 1 488 ? 16.059 -2.239 35.192 1.00 42.97 488 ASN A N 1
ATOM 3702 C CA . ASN A 1 488 ? 16.435 -3.603 35.572 1.00 42.97 488 ASN A CA 1
ATOM 3703 C C . ASN A 1 488 ? 17.968 -3.757 35.630 1.00 42.97 488 ASN A C 1
ATOM 3705 O O . ASN A 1 488 ? 18.546 -4.696 35.082 1.00 42.97 488 ASN A O 1
ATOM 3709 N N . SER A 1 489 ? 18.635 -2.802 36.286 1.00 47.94 489 SER A N 1
ATOM 3710 C CA . SER A 1 489 ? 20.041 -2.900 36.676 1.00 47.94 489 SER A CA 1
ATOM 3711 C C . SER A 1 489 ? 20.145 -2.931 38.201 1.00 47.94 489 SER A C 1
ATOM 3713 O O . SER A 1 489 ? 19.845 -1.943 38.863 1.00 47.94 489 SER A O 1
ATOM 3715 N N . ASP A 1 490 ? 20.608 -4.072 38.710 1.00 49.84 490 ASP A N 1
ATOM 3716 C CA . ASP A 1 490 ? 21.128 -4.325 40.058 1.00 49.84 490 ASP A CA 1
ATOM 3717 C C . ASP A 1 490 ? 20.187 -4.126 41.259 1.00 49.84 490 ASP A C 1
ATOM 3719 O O . ASP A 1 490 ? 20.022 -3.043 41.813 1.00 49.84 490 ASP A O 1
ATOM 3723 N N . GLY A 1 491 ? 19.678 -5.251 41.772 1.00 35.50 491 GLY A N 1
ATOM 3724 C CA . GLY A 1 491 ? 18.940 -5.286 43.031 1.00 35.50 491 GLY A CA 1
ATOM 3725 C C . GLY A 1 491 ? 18.743 -6.692 43.580 1.00 35.50 491 GLY A C 1
ATOM 3726 O O . GLY A 1 491 ? 17.648 -7.241 43.554 1.00 35.50 491 GLY A O 1
ATOM 3727 N N . SER A 1 492 ? 19.816 -7.278 44.100 1.00 46.62 492 SER A N 1
ATOM 3728 C CA . SER A 1 492 ? 19.825 -8.466 44.953 1.00 46.62 492 SER A CA 1
ATOM 3729 C C . SER A 1 492 ? 18.862 -8.336 46.148 1.00 46.62 492 SER A C 1
ATOM 3731 O O . SER A 1 492 ? 19.218 -7.843 47.214 1.00 46.62 492 SER A O 1
ATOM 3733 N N . GLY A 1 493 ? 17.638 -8.838 45.997 1.00 34.47 493 GLY A N 1
ATOM 3734 C CA . GLY A 1 493 ? 16.665 -8.997 47.078 1.00 34.47 493 GLY A CA 1
ATOM 3735 C C . GLY A 1 493 ? 16.212 -10.447 47.175 1.00 34.47 493 GLY A C 1
ATOM 3736 O O . GLY A 1 493 ? 15.406 -10.908 46.374 1.00 34.47 493 GLY A O 1
ATOM 3737 N N . GLY A 1 494 ? 16.767 -11.192 48.131 1.00 43.47 494 GLY A N 1
ATOM 3738 C CA . GLY A 1 494 ? 16.469 -12.607 48.324 1.00 43.47 494 GLY A CA 1
ATOM 3739 C C . GLY A 1 494 ? 15.009 -12.863 48.696 1.00 43.47 494 GLY A C 1
ATOM 3740 O O . GLY A 1 494 ? 14.517 -12.328 49.687 1.00 43.47 494 GLY A O 1
ATOM 3741 N N . LEU A 1 495 ? 14.357 -13.761 47.955 1.00 35.56 495 LEU A N 1
ATOM 3742 C CA . LEU A 1 495 ? 13.116 -14.410 48.366 1.00 35.56 495 LEU A CA 1
ATOM 3743 C C . LEU A 1 495 ? 13.181 -15.923 48.112 1.00 35.56 495 LEU A C 1
ATOM 3745 O O . LEU A 1 495 ? 13.702 -16.425 47.119 1.00 35.56 495 LEU A O 1
ATOM 3749 N N . ASN A 1 496 ? 12.695 -16.632 49.121 1.00 41.78 496 ASN A N 1
ATOM 3750 C CA . ASN A 1 496 ? 12.868 -18.040 49.440 1.00 41.78 496 ASN A CA 1
ATOM 3751 C C . ASN A 1 496 ? 12.036 -18.935 48.495 1.00 41.78 496 ASN A C 1
ATOM 3753 O O . ASN A 1 496 ? 10.811 -18.843 48.497 1.00 41.78 496 ASN A O 1
ATOM 3757 N N . THR A 1 497 ? 12.666 -19.816 47.708 1.00 35.44 497 THR A N 1
ATOM 3758 C CA . THR A 1 497 ? 11.971 -20.761 46.809 1.00 35.44 497 THR A CA 1
ATOM 3759 C C . THR A 1 497 ? 12.297 -22.212 47.167 1.00 35.44 497 THR A C 1
ATOM 3761 O O . THR A 1 497 ? 13.316 -22.763 46.767 1.00 35.44 497 THR A O 1
ATOM 3764 N N . THR A 1 498 ? 11.408 -22.874 47.914 1.00 36.38 498 THR A N 1
ATOM 3765 C CA . THR A 1 498 ? 11.490 -24.332 48.161 1.00 36.38 498 THR A CA 1
ATOM 3766 C C . THR A 1 498 ? 10.159 -25.078 47.995 1.00 36.38 498 THR A C 1
ATOM 3768 O O . THR A 1 498 ? 10.003 -26.167 48.537 1.00 36.38 498 THR A O 1
ATOM 3771 N N . THR A 1 499 ? 9.192 -24.576 47.210 1.00 40.69 499 THR A N 1
ATOM 3772 C CA . THR A 1 499 ? 7.888 -25.281 47.100 1.00 40.69 499 THR A CA 1
ATOM 3773 C C . THR A 1 499 ? 7.205 -25.360 45.728 1.00 40.69 499 THR A C 1
ATOM 3775 O O . THR A 1 499 ? 6.123 -25.931 45.661 1.00 40.69 499 THR A O 1
ATOM 3778 N N . SER A 1 500 ? 7.827 -24.937 44.617 1.00 37.66 500 SER A N 1
ATOM 3779 C CA . SER A 1 500 ? 7.166 -24.975 43.284 1.00 37.66 500 SER A CA 1
ATOM 3780 C C . SER A 1 500 ? 7.737 -25.949 42.244 1.00 37.66 500 SER A C 1
ATOM 3782 O O . SER A 1 500 ? 7.258 -25.969 41.115 1.00 37.66 500 SER A O 1
ATOM 3784 N N . TRP A 1 501 ? 8.694 -26.818 42.587 1.00 32.12 501 TRP A N 1
ATOM 3785 C CA . TRP A 1 501 ? 9.292 -27.742 41.601 1.00 32.12 501 TRP A CA 1
ATOM 3786 C C . TRP A 1 501 ? 8.667 -29.147 41.547 1.00 32.12 501 TRP A C 1
ATOM 3788 O O . TRP A 1 501 ? 8.921 -29.890 40.604 1.00 32.12 501 TRP A O 1
ATOM 3798 N N . VAL A 1 502 ? 7.800 -29.517 42.496 1.00 39.69 502 VAL A N 1
ATOM 3799 C CA . VAL A 1 502 ? 7.169 -30.857 42.515 1.00 39.69 502 VAL A CA 1
ATOM 3800 C C . VAL A 1 502 ? 5.866 -30.906 41.699 1.00 39.69 502 VAL A C 1
ATOM 3802 O O . VAL A 1 502 ? 5.504 -31.960 41.184 1.00 39.69 502 VAL A O 1
ATOM 3805 N N . ILE A 1 503 ? 5.189 -29.771 41.497 1.00 42.22 503 ILE A N 1
ATOM 3806 C CA . ILE A 1 503 ? 3.883 -29.729 40.810 1.00 42.22 503 ILE A CA 1
ATOM 3807 C C . ILE A 1 503 ? 4.039 -29.696 39.276 1.00 42.22 503 ILE A C 1
ATOM 3809 O O . ILE A 1 503 ? 3.237 -30.299 38.566 1.00 42.22 503 ILE A O 1
ATOM 3813 N N . PHE A 1 504 ? 5.123 -29.115 38.749 1.00 40.94 504 PHE A N 1
ATOM 3814 C CA . PHE A 1 504 ? 5.373 -29.075 37.299 1.00 40.94 504 PHE A CA 1
ATOM 3815 C C . PHE A 1 504 ? 5.850 -30.417 36.710 1.00 40.94 504 PHE A C 1
ATOM 3817 O O . PHE A 1 504 ? 5.558 -30.7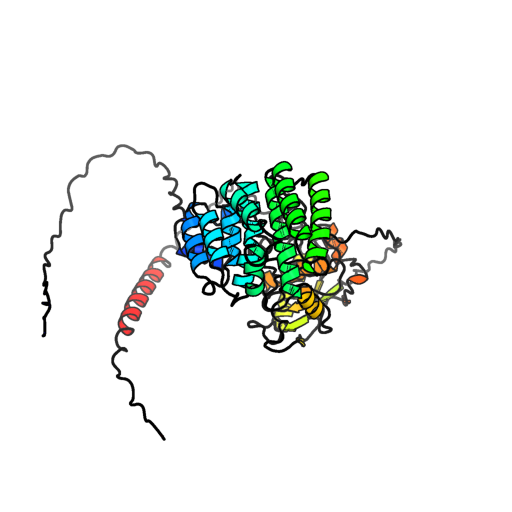26 35.555 1.00 40.94 504 PHE A O 1
ATOM 3824 N N . GLY A 1 505 ? 6.524 -31.259 37.504 1.00 36.38 505 GLY A N 1
ATOM 3825 C CA . GLY A 1 505 ? 7.023 -32.563 37.046 1.00 36.38 505 GLY A CA 1
ATOM 3826 C C . GLY A 1 505 ? 5.933 -33.623 36.834 1.00 36.38 505 GLY A C 1
ATOM 3827 O O . GLY A 1 505 ? 6.090 -34.506 35.995 1.00 36.38 505 GLY A O 1
ATOM 3828 N N . ILE A 1 506 ? 4.807 -33.528 37.551 1.00 44.44 506 ILE A N 1
ATOM 3829 C CA . ILE A 1 506 ? 3.704 -34.503 37.460 1.00 44.44 506 ILE A CA 1
ATOM 3830 C C . ILE A 1 506 ? 2.741 -34.152 36.308 1.00 44.44 506 ILE A C 1
ATOM 3832 O O . ILE A 1 506 ? 2.193 -35.051 35.673 1.00 44.44 506 ILE A O 1
ATOM 3836 N N . GLY A 1 507 ? 2.599 -32.865 35.964 1.00 34.22 507 GLY A N 1
ATOM 3837 C CA . GLY A 1 507 ? 1.731 -32.411 34.867 1.00 34.22 507 GLY A CA 1
ATOM 3838 C C . GLY A 1 507 ? 2.209 -32.830 33.469 1.00 34.22 507 GLY A C 1
ATOM 3839 O O . GLY A 1 507 ? 1.402 -33.241 32.636 1.00 34.22 507 GLY A O 1
ATOM 3840 N N . MET A 1 508 ? 3.523 -32.817 33.222 1.00 42.00 508 MET A N 1
ATOM 3841 C CA . MET A 1 508 ? 4.102 -33.204 31.923 1.00 42.00 508 MET A CA 1
ATOM 3842 C C . MET A 1 508 ? 4.011 -34.714 31.642 1.00 42.00 508 MET A C 1
ATOM 3844 O O . MET A 1 508 ? 3.824 -35.121 30.496 1.00 42.00 508 MET A O 1
ATOM 3848 N N . ALA A 1 509 ? 4.071 -35.563 32.674 1.00 42.44 509 ALA A N 1
ATOM 3849 C CA . ALA A 1 509 ? 3.969 -37.015 32.499 1.00 42.44 509 ALA A CA 1
ATOM 3850 C C . ALA A 1 509 ? 2.550 -37.474 32.102 1.00 42.44 509 ALA A C 1
ATOM 3852 O O . ALA A 1 509 ? 2.397 -38.463 31.385 1.00 42.44 509 ALA A O 1
ATOM 3853 N N . ILE A 1 510 ? 1.510 -36.739 32.516 1.00 47.81 510 ILE A N 1
ATOM 3854 C CA . ILE A 1 510 ? 0.108 -37.049 32.188 1.00 47.81 510 ILE A CA 1
ATOM 3855 C C . ILE A 1 510 ? -0.238 -36.601 30.757 1.00 47.81 510 ILE A C 1
ATOM 3857 O O . ILE A 1 510 ? -0.980 -37.294 30.058 1.00 47.81 510 ILE A O 1
ATOM 3861 N N . LEU A 1 511 ? 0.359 -35.506 30.273 1.00 38.69 511 LEU A N 1
ATOM 3862 C CA . LEU A 1 511 ? 0.121 -34.999 28.918 1.00 38.69 511 LEU A CA 1
ATOM 3863 C C . LEU A 1 511 ? 0.716 -35.920 27.834 1.00 38.69 511 LEU A C 1
ATOM 3865 O O . LEU A 1 511 ? 0.074 -36.187 26.819 1.00 38.69 511 LEU A O 1
ATOM 3869 N N . VAL A 1 512 ? 1.906 -36.482 28.076 1.00 49.16 512 VAL A N 1
ATOM 3870 C CA . VAL A 1 512 ? 2.572 -37.401 27.131 1.00 49.16 512 VAL A CA 1
ATOM 3871 C C . VAL A 1 512 ? 1.850 -38.755 27.045 1.00 49.16 512 VAL A C 1
ATOM 3873 O O . VAL A 1 512 ? 1.768 -39.343 25.966 1.00 49.16 512 VAL A O 1
ATOM 3876 N N . ALA A 1 513 ? 1.243 -39.227 28.140 1.00 46.06 513 ALA A N 1
ATOM 3877 C CA . ALA A 1 513 ? 0.430 -40.445 28.130 1.00 46.06 513 ALA A CA 1
ATOM 3878 C C . ALA A 1 513 ? -0.918 -40.263 27.397 1.00 46.06 513 ALA A C 1
ATOM 3880 O O . ALA A 1 513 ? -1.399 -41.199 26.756 1.00 46.06 513 ALA A O 1
ATOM 3881 N N . GLY A 1 514 ? -1.508 -39.061 27.439 1.00 47.22 514 GLY A N 1
ATOM 3882 C CA . GLY A 1 514 ? -2.766 -38.750 26.748 1.00 47.22 514 GLY A CA 1
ATOM 3883 C C . GLY A 1 514 ? -2.643 -38.721 25.220 1.00 47.22 514 GLY A C 1
ATOM 3884 O O . GLY A 1 514 ? -3.518 -39.228 24.517 1.00 47.22 514 GLY A O 1
ATOM 3885 N N . ILE A 1 515 ? -1.527 -38.208 24.694 1.00 51.16 515 ILE A N 1
ATOM 3886 C CA . ILE A 1 515 ? -1.296 -38.099 23.242 1.00 51.16 515 ILE A CA 1
ATOM 3887 C C . ILE A 1 515 ? -1.034 -39.480 22.608 1.00 51.16 515 ILE A C 1
ATOM 3889 O O . ILE A 1 515 ? -1.498 -39.753 21.500 1.00 51.16 515 ILE A O 1
ATOM 3893 N N . ALA A 1 516 ? -0.388 -40.400 23.332 1.00 44.59 516 ALA A N 1
ATOM 3894 C CA . ALA A 1 516 ? -0.147 -41.764 22.851 1.00 44.59 516 ALA A CA 1
ATOM 3895 C C . ALA A 1 516 ? -1.434 -42.612 22.730 1.00 44.59 516 ALA A C 1
ATOM 3897 O O . ALA A 1 516 ? -1.513 -43.494 21.874 1.00 44.59 516 ALA A O 1
ATOM 3898 N N . LEU A 1 517 ? -2.463 -42.333 23.540 1.00 44.25 517 LEU A N 1
ATOM 3899 C CA . LEU A 1 517 ? -3.754 -43.035 23.496 1.00 44.25 517 LEU A CA 1
ATOM 3900 C C . LEU A 1 517 ? -4.685 -42.513 22.389 1.00 44.25 517 LEU A C 1
ATOM 3902 O O . LEU A 1 517 ? -5.415 -43.303 21.791 1.00 44.25 517 LEU A O 1
ATOM 3906 N N . ALA A 1 518 ? -4.614 -41.223 22.048 1.00 46.91 518 ALA A N 1
ATOM 3907 C CA . ALA A 1 518 ? -5.391 -40.648 20.947 1.00 46.91 518 ALA A CA 1
ATOM 3908 C C . ALA A 1 518 ? -4.907 -41.128 19.561 1.00 46.91 518 ALA A C 1
ATOM 3910 O O . ALA A 1 518 ? -5.720 -41.347 18.662 1.00 46.91 518 ALA A O 1
ATOM 3911 N N . GLY A 1 519 ? -3.602 -41.382 19.401 1.00 43.00 519 GLY A N 1
ATOM 3912 C CA . GLY A 1 519 ? -3.027 -41.899 18.152 1.00 43.00 519 GLY A CA 1
ATOM 3913 C C . GLY A 1 519 ? -3.456 -43.330 17.794 1.00 43.00 519 GLY A C 1
ATOM 3914 O O . GLY A 1 519 ? -3.478 -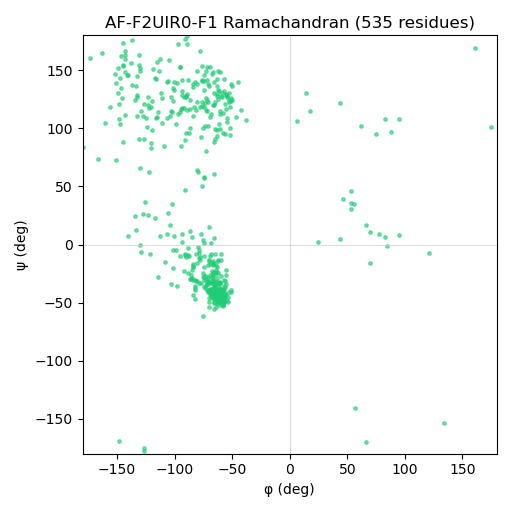43.689 16.618 1.00 43.00 519 GLY A O 1
ATOM 3915 N N . LEU A 1 520 ? -3.859 -44.143 18.778 1.00 41.75 520 LEU A N 1
ATOM 3916 C CA . LEU A 1 520 ? -4.285 -45.533 18.558 1.00 41.75 520 LEU A CA 1
ATOM 3917 C C . LEU A 1 520 ? -5.758 -45.673 18.135 1.00 41.75 520 LEU A C 1
ATOM 3919 O O . LEU A 1 520 ? -6.125 -46.703 17.576 1.00 41.75 520 LEU A O 1
ATOM 3923 N N . MET A 1 521 ? -6.594 -44.648 18.333 1.00 43.84 521 MET A N 1
ATOM 3924 C CA . MET A 1 521 ? -8.016 -44.686 17.954 1.00 43.84 521 MET A CA 1
ATOM 3925 C C . MET A 1 521 ? -8.310 -44.171 16.535 1.00 43.84 521 MET A C 1
ATOM 3927 O O . MET A 1 521 ? -9.425 -44.341 16.044 1.00 43.84 521 MET A O 1
ATOM 3931 N N . TRP A 1 522 ? -7.333 -43.582 15.838 1.00 41.50 522 TRP A N 1
ATOM 3932 C CA . TRP A 1 522 ? -7.558 -42.978 14.515 1.00 41.50 522 TRP A CA 1
ATOM 3933 C C . TRP A 1 522 ? -7.383 -43.953 13.331 1.00 41.50 522 TRP A C 1
ATOM 3935 O O . TRP A 1 522 ? -7.729 -43.623 12.197 1.00 41.50 522 TRP A O 1
ATOM 3945 N N . ASN A 1 523 ? -6.887 -45.176 13.553 1.00 39.31 523 ASN A N 1
ATOM 3946 C CA . ASN A 1 523 ? -6.477 -46.062 12.455 1.00 39.31 523 ASN A CA 1
ATOM 3947 C C . ASN A 1 523 ? -7.545 -47.064 11.954 1.00 39.31 523 ASN A C 1
ATOM 3949 O O . ASN A 1 523 ? -7.218 -47.918 11.137 1.00 39.31 523 ASN A O 1
ATOM 3953 N N . ASP A 1 524 ? -8.811 -46.970 12.387 1.00 43.12 524 ASP A N 1
ATOM 3954 C CA . ASP A 1 524 ? -9.826 -48.018 12.123 1.00 43.12 524 ASP A CA 1
ATOM 3955 C C . ASP A 1 524 ? -11.040 -47.574 11.270 1.00 43.12 524 ASP A C 1
ATOM 3957 O O . ASP A 1 524 ? -12.117 -48.162 11.327 1.00 43.12 524 ASP A O 1
ATOM 3961 N N . LYS A 1 525 ? -10.912 -46.514 10.453 1.00 41.31 525 LYS A N 1
ATOM 3962 C CA . LYS A 1 525 ? -12.031 -45.996 9.623 1.00 41.31 525 LYS A CA 1
ATOM 3963 C C . LYS A 1 525 ? -11.796 -45.917 8.110 1.00 41.31 525 LYS A C 1
ATOM 3965 O O . LYS A 1 525 ? -12.473 -45.155 7.426 1.00 41.31 525 LYS A O 1
ATOM 3970 N N . ARG A 1 526 ? -10.907 -46.731 7.531 1.00 43.62 526 ARG A N 1
ATOM 3971 C CA . ARG A 1 526 ? -10.751 -46.799 6.059 1.00 43.62 526 ARG A CA 1
ATOM 3972 C C . ARG A 1 526 ? -10.965 -48.194 5.479 1.00 43.62 526 ARG A C 1
ATOM 3974 O O . ARG A 1 526 ? -10.053 -48.716 4.857 1.00 43.62 526 ARG A O 1
ATOM 3981 N N . GLN A 1 527 ? -12.164 -48.765 5.623 1.00 42.34 527 GLN A N 1
ATOM 3982 C CA . GLN A 1 527 ? -12.676 -49.811 4.716 1.00 42.34 527 GLN A CA 1
ATOM 3983 C C . GLN A 1 527 ? -14.214 -49.785 4.626 1.00 42.34 527 GLN A C 1
ATOM 3985 O O . GLN A 1 527 ? -14.891 -50.674 5.134 1.00 42.34 527 GLN A O 1
ATOM 3990 N N . GLN A 1 528 ? -14.788 -48.786 3.949 1.00 51.31 528 GLN A N 1
ATOM 3991 C CA . GLN A 1 528 ? -16.140 -48.925 3.394 1.00 51.31 528 GLN A CA 1
ATOM 3992 C C . GLN A 1 528 ? -16.109 -48.679 1.879 1.00 51.31 528 GLN A C 1
ATOM 3994 O O . GLN A 1 528 ? -15.552 -47.666 1.450 1.00 51.31 528 GLN A O 1
ATOM 3999 N N . PRO A 1 529 ? -16.646 -49.605 1.061 1.00 54.91 529 PRO A N 1
ATOM 4000 C CA . PRO A 1 529 ? -16.763 -49.407 -0.377 1.00 54.91 529 PRO A CA 1
ATOM 4001 C C . PRO A 1 529 ? -17.850 -48.366 -0.704 1.00 54.91 529 PRO A C 1
ATOM 4003 O O . PRO A 1 529 ? -18.800 -48.210 0.068 1.00 54.91 529 PRO A O 1
ATOM 4006 N N . PRO A 1 530 ? -17.731 -47.660 -1.843 1.00 59.00 530 PRO A N 1
ATOM 4007 C CA . PRO A 1 530 ? -18.697 -46.644 -2.244 1.00 59.00 530 PRO A CA 1
ATOM 4008 C C . PRO A 1 530 ? -20.073 -47.255 -2.576 1.00 59.00 530 PRO A C 1
ATOM 4010 O O . PRO A 1 530 ? -20.138 -48.382 -3.081 1.00 59.00 530 PRO A O 1
ATOM 4013 N N . PRO A 1 531 ? -21.175 -46.522 -2.326 1.00 56.88 531 PRO A N 1
ATOM 4014 C CA . PRO A 1 531 ? -22.517 -46.956 -2.698 1.00 56.88 531 PRO A CA 1
ATOM 4015 C C . PRO A 1 531 ? -22.716 -46.948 -4.227 1.00 56.88 531 PRO A C 1
ATOM 4017 O O . PRO A 1 531 ? -22.059 -46.179 -4.935 1.00 56.88 531 PRO A O 1
ATOM 4020 N N . PRO A 1 532 ? -23.618 -47.797 -4.755 1.00 52.38 532 PRO A N 1
ATOM 4021 C CA . PRO A 1 532 ? -23.854 -47.911 -6.187 1.00 52.38 532 PRO A CA 1
ATOM 4022 C C . PRO A 1 532 ? -24.545 -46.663 -6.747 1.00 52.38 532 PRO A C 1
ATOM 4024 O O . PRO A 1 532 ? -25.503 -46.144 -6.176 1.00 52.38 532 PRO A O 1
ATOM 4027 N N . ILE A 1 533 ? -24.057 -46.215 -7.903 1.00 56.59 533 ILE A N 1
ATOM 4028 C CA . ILE A 1 533 ? -24.639 -45.134 -8.698 1.00 56.59 533 ILE A CA 1
ATOM 4029 C C . ILE A 1 533 ? -25.918 -45.664 -9.355 1.00 56.59 533 ILE A C 1
ATOM 4031 O O . ILE A 1 533 ? -25.859 -46.560 -10.198 1.00 56.59 533 ILE A O 1
ATOM 4035 N N . HIS A 1 534 ? -27.068 -45.103 -8.985 1.00 48.47 534 HIS A N 1
ATOM 4036 C CA . HIS A 1 534 ? -28.299 -45.241 -9.756 1.00 48.47 534 HIS A CA 1
ATOM 4037 C C . HIS A 1 534 ? -28.274 -44.234 -10.910 1.00 48.47 534 HIS A C 1
ATOM 4039 O O . HIS A 1 534 ? -28.244 -43.027 -10.690 1.00 48.47 534 HIS A O 1
ATOM 4045 N N . SER A 1 535 ? -28.261 -44.741 -12.142 1.00 55.03 535 SER A N 1
ATOM 4046 C CA . SER A 1 535 ? -28.569 -43.970 -13.344 1.00 55.03 535 SER A CA 1
ATOM 4047 C C . SER A 1 535 ? -30.085 -43.922 -13.525 1.00 55.03 535 SER A C 1
ATOM 4049 O O . SER A 1 535 ? -30.697 -44.975 -13.722 1.00 55.03 535 SER A O 1
ATOM 4051 N N . GLU A 1 536 ? -30.675 -42.731 -13.497 1.00 49.88 536 GLU A N 1
ATOM 4052 C CA . GLU A 1 536 ? -32.020 -42.503 -14.029 1.00 49.88 536 GLU A CA 1
ATOM 4053 C C . GLU A 1 536 ? -31.947 -41.751 -15.361 1.00 49.88 536 GLU A C 1
ATOM 4055 O O . GLU A 1 536 ? -31.083 -40.896 -15.576 1.00 49.88 536 GLU A O 1
ATOM 4060 N N . VAL A 1 537 ? -32.838 -42.194 -16.248 1.00 49.00 537 VAL A N 1
ATOM 4061 C CA . VAL A 1 537 ? -33.197 -41.667 -17.569 1.00 49.00 537 VAL A CA 1
ATOM 4062 C C . VAL A 1 537 ? -34.151 -40.496 -17.407 1.00 49.00 537 VAL A C 1
ATOM 4064 O O . VAL A 1 537 ? -35.027 -40.604 -16.521 1.00 49.00 537 VAL A O 1
#

Sequence (537 aa):
MQTHAPVMTRALFLTVAVAVLAASLGLRKGTGVALAAGQDNDRSSDPEYVLDVMNRTYFYGVTRPMVERLLNRSGIPHLIDILDMGDGFAHQDNTVVFLGYLSNDSDSGVDALRDYWTGFSTAATPAARRSALLIPHALGLMIQLRQSAKARAFALELLADLNLPLVSPIHRILPKLSSRREEQVEAAVALVKQLVRGLAFDNNSVAMTGIERVRTGVNGLPGNSDLAEVLRDISTALEREVEDGIHRDLDNQHDYGDGFFSFSPRERNDEALINIGDDDTDDSEAVLAIQMTWCQHRAISDPFTSELVTNIADEMSAITIGAQASFDTACCVGFQNGGQGSPFGYEGDGLSVVDNQQEADNVFNRNCGRVKAINALNYCGQPASNVIGCAPVGGDTQILVRLANYERDARLWLHETGHNVGLEHNSMSKDFVMYPTLTGDSNDNFALTSEECGAFTYPPPSAKVTKQPAENLTCDANATAPPNDNNNSDGSGGLNTTTSWVIFGIGMAILVAGIALAGLMWNDKRQQPPPPIHSEV

pLDDT: mean 78.55, std 22.54, range [26.64, 98.38]

Radius of gyration: 29.94 Å; Cα contacts (8 Å, |Δi|>4): 807; chains: 1; bounding box: 74×95×82 Å

Secondary structure (DSSP, 8-state):
------------------------------------------GGG-HHHHHHHHHH---SS--HHHHHHH--GGGHHHHHHHHTTGGG-TTHHHHHHHHHHH--TTSSHHHHHHHHHHH--S-SSHHHHHHHHHHHHHHHHHHHHH--HHHHHHHHHHTTTTT-TTT-HHHHHHHHH-SSHHHHHHHHHHHHHHHHHHHHTT-HHHHHHHHHHHHHHHHHS-TT-HHHHHHHHHHHHHHHHHHT-----STT--SSS-SSS-----------------------PPPEEEEE-EEEETT-SS---HHHHHHHHHHHHHHHHS--STT-----EEEEE-SSPEEES-TTSS-SEE-SHHHHHHHHT-BTBSEEEESEEEESSSEEEEE-EE--TT-S-EEEEPPSSHHHHHHHHHHHHHHHTTPPP--S-TTBTT-S---S-TTSS-B--HHHHHHHHS--GGG---EEEPTT----TT----------S---------SSHHHHHHHHHHHHHHHHHHTTSSSS----PPPP-----

Foldseek 3Di:
DDDDDDDDDDDDDDDDDDDDDDDDPDDDDDDPPPPPPPPPPQCLLPLVLLLVCLVPDQKLDDALVNLVVRHALSNLVSLLVQCVCQPVHQRNLSSLQSLLNHDAQVDCSLVSLVCCLVVQAQRPHPNSLNNNLCNLVSLLSRCQVPVHPSSLVVLLQLLAQLLPLVRRSLSVCLCSNDVDPVVSLQSSLSSLLSSLNSLVSNDLVSSVSSLVSLVVSLVSHDPPDPSSVSSVVSSVVSNVCSVVPVDDPSVPPFDDSPVSPDDDDDDDDDDDDDDDDDDPDPPPPQQKAWEFFAAEEPPDPDDDFLVLVQVLQQLLQVLQQAPQDQQFQHASYGYGHNDGYHYDDDPPPCQLEAQDPVSVCVQFPDPGTQEYEHAYYQDAVGGHGSDQKHAAQLAQHMYGYDDPDSNLVSLRVLLNLLSNLRDAARCPDQQDSSDSIDRVDSNGNRGHHPVSSVSSVPGDVNNVTDIDRDDPDDRPSVNRHDPPPVPPPDDDDDDDDDPPPPVVVVVVVVVVVVVVVVVVPPPPPPDDDDDDDDDDD

Organism: Salpingoeca rosetta (strain ATCC 50818 / BSB-021) (NCBI:txid946362)

Mean predicted aligned error: 15.37 Å

Solvent-accessible surface area (backbone atoms only — not comparable to full-atom values): 31184 Å² total; per-residue (Å²): 142,86,83,88,80,85,88,83,86,83,82,88,90,85,82,90,86,85,87,90,82,90,89,81,94,71,91,81,77,90,74,79,83,71,78,72,72,71,79,76,70,65,56,29,63,36,60,68,51,46,51,49,49,50,75,68,61,70,37,34,67,86,45,66,76,55,46,66,69,75,40,53,66,66,22,48,67,49,40,49,57,50,51,70,45,47,85,79,35,84,46,33,32,55,39,38,49,52,39,12,74,57,32,36,73,91,55,60,47,55,59,48,53,49,51,46,63,74,66,56,61,65,46,90,37,73,32,50,36,42,22,63,65,37,44,36,49,17,32,17,38,13,19,51,78,53,65,11,63,59,28,47,53,50,47,53,51,46,45,33,54,58,38,38,60,91,73,9,54,52,54,63,44,31,68,30,65,33,89,48,69,68,60,28,42,53,48,51,49,50,44,50,53,35,30,36,54,18,33,39,56,68,35,64,70,55,17,50,54,43,44,50,35,48,52,55,11,38,73,54,35,62,91,87,36,72,56,32,54,54,51,47,55,47,46,56,52,51,51,50,48,54,71,75,50,75,81,74,57,77,89,64,66,64,61,64,70,82,74,77,80,59,81,81,77,83,82,78,91,77,91,74,88,81,90,80,80,95,69,97,65,97,65,80,74,71,35,38,13,41,50,49,30,32,20,32,32,62,64,41,90,78,69,88,46,59,69,54,43,36,53,19,19,50,46,36,20,51,38,32,36,42,23,80,39,93,80,27,34,53,21,70,40,39,37,35,54,55,56,81,63,35,77,38,86,53,78,88,72,58,70,39,44,25,65,40,69,68,42,40,51,61,55,63,71,42,95,53,39,35,37,36,38,28,66,42,36,24,36,57,104,46,78,48,62,49,34,45,61,38,36,49,67,32,24,55,37,32,40,34,33,80,55,104,42,55,71,60,38,13,37,50,54,49,28,30,47,38,16,10,27,56,43,69,67,39,53,88,42,59,37,28,35,40,21,74,45,69,84,80,53,93,80,38,33,48,29,32,45,67,65,56,35,46,27,71,71,60,47,47,78,63,15,65,76,50,71,42,77,39,83,90,55,80,65,58,90,79,56,67,34,73,79,77,75,81,72,84,70,88,78,98,70,94,77,90,85,88,81,74,76,71,66,62,63,57,56,57,60,55,54,59,55,53,56,62,57,60,66,69,69,70,79,80,80,86,86,78,82,83,80,84,84,83,86,82,132